Protein AF-0000000084491967 (afdb_homodimer)

Radius of gyration: 24.09 Å; Cα contacts (8 Å, |Δi|>4): 1096; chains: 2; bounding box: 57×67×61 Å

Structure (mmCIF, N/CA/C/O backbone):
data_AF-0000000084491967-model_v1
#
loop_
_entity.id
_entity.type
_entity.pdbx_description
1 polymer A0A0T6BFC3_9SCAR
#
loop_
_atom_site.group_PDB
_atom_site.id
_atom_site.type_symbol
_atom_site.label_atom_id
_atom_site.label_alt_id
_atom_site.label_comp_id
_atom_site.label_asym_id
_atom_site.label_entity_id
_atom_site.label_seq_id
_atom_site.pdbx_PDB_ins_code
_atom_site.Cartn_x
_atom_site.Cartn_y
_atom_site.Cartn_z
_atom_site.occupancy
_atom_site.B_iso_or_equiv
_atom_site.auth_seq_id
_atom_site.auth_comp_id
_atom_site.auth_asym_id
_atom_site.auth_atom_id
_atom_site.pdbx_PDB_model_num
ATOM 1 N N . MET A 1 1 ? 17.875 -6.133 -11.859 1 90.44 1 MET A N 1
ATOM 2 C CA . MET A 1 1 ? 16.781 -5.867 -10.922 1 90.44 1 MET A CA 1
ATOM 3 C C . MET A 1 1 ? 16.219 -7.168 -10.367 1 90.44 1 MET A C 1
ATOM 5 O O . MET A 1 1 ? 15.656 -7.188 -9.266 1 90.44 1 MET A O 1
ATOM 9 N N . VAL A 1 2 ? 16.438 -8.281 -11.055 1 95.5 2 VAL A N 1
ATOM 10 C CA . VAL A 1 2 ? 16.016 -9.617 -10.633 1 95.5 2 VAL A CA 1
ATOM 11 C C . VAL A 1 2 ? 17.234 -10.531 -10.523 1 95.5 2 VAL A C 1
ATOM 13 O O . VAL A 1 2 ? 18.109 -10.523 -11.398 1 95.5 2 VAL A O 1
ATOM 16 N N . LYS A 1 3 ? 17.328 -11.242 -9.484 1 96.81 3 LYS A N 1
ATOM 17 C CA . LYS A 1 3 ? 18.453 -12.164 -9.281 1 96.81 3 LYS A CA 1
ATOM 18 C C . LYS A 1 3 ? 18.031 -13.602 -9.586 1 96.81 3 LYS A C 1
ATOM 20 O O . LYS A 1 3 ? 17.047 -14.094 -9.055 1 96.81 3 LYS A O 1
ATOM 25 N N . GLU A 1 4 ? 18.766 -14.25 -10.477 1 97.5 4 GLU A N 1
ATOM 26 C CA . GLU A 1 4 ? 18.562 -15.672 -10.758 1 97.5 4 GLU A CA 1
ATOM 27 C C . GLU A 1 4 ? 19.375 -16.547 -9.805 1 97.5 4 GLU A C 1
ATOM 29 O O . GLU A 1 4 ? 20.562 -16.281 -9.578 1 97.5 4 GLU A O 1
ATOM 34 N N . MET A 1 5 ? 18.688 -17.5 -9.242 1 97.69 5 MET A N 1
ATOM 35 C CA . MET A 1 5 ? 19.344 -18.375 -8.273 1 97.69 5 MET A CA 1
ATOM 36 C C . MET A 1 5 ? 18.953 -19.828 -8.484 1 97.69 5 MET A C 1
ATOM 38 O O . MET A 1 5 ? 18.016 -20.109 -9.234 1 97.69 5 MET A O 1
ATOM 42 N N . HIS A 1 6 ? 19.781 -20.719 -7.867 1 97.25 6 HIS A N 1
ATOM 43 C CA . HIS A 1 6 ? 19.422 -22.125 -7.758 1 97.25 6 HIS A CA 1
ATOM 44 C C . HIS A 1 6 ? 18.75 -22.422 -6.418 1 97.25 6 HIS A C 1
ATOM 46 O O . HIS A 1 6 ? 19.109 -21.828 -5.398 1 97.25 6 HIS A O 1
ATOM 52 N N . GLY A 1 7 ? 17.828 -23.312 -6.465 1 96.81 7 GLY A N 1
ATOM 53 C CA . GLY A 1 7 ? 17 -23.594 -5.305 1 96.81 7 GLY A CA 1
ATOM 54 C C . GLY A 1 7 ? 17.812 -23.906 -4.055 1 96.81 7 GLY A C 1
ATOM 55 O O . GLY A 1 7 ? 17.422 -23.547 -2.947 1 96.81 7 GLY A O 1
ATOM 56 N N . THR A 1 8 ? 18.938 -24.516 -4.172 1 94.94 8 THR A N 1
ATOM 57 C CA . THR A 1 8 ? 19.75 -24.938 -3.041 1 94.94 8 THR A CA 1
ATOM 58 C C . THR A 1 8 ? 20.406 -23.734 -2.359 1 94.94 8 THR A C 1
ATOM 60 O O . THR A 1 8 ? 20.875 -23.844 -1.228 1 94.94 8 THR A O 1
ATOM 63 N N . GLU A 1 9 ? 20.359 -22.656 -3.035 1 95.75 9 GLU A N 1
ATOM 64 C CA . GLU A 1 9 ? 21 -21.453 -2.518 1 95.75 9 GLU A CA 1
ATOM 65 C C . GLU A 1 9 ? 20.078 -20.672 -1.598 1 95.75 9 GLU A C 1
ATOM 67 O O . GLU A 1 9 ? 20.531 -19.812 -0.826 1 95.75 9 GLU A O 1
ATOM 72 N N . LEU A 1 10 ? 18.797 -20.891 -1.748 1 95.38 10 LEU A N 1
ATOM 73 C CA . LEU A 1 10 ? 17.844 -20.094 -0.988 1 95.38 10 LEU A CA 1
ATOM 74 C C . LEU A 1 10 ? 17.5 -20.781 0.332 1 95.38 10 LEU A C 1
ATOM 76 O O . LEU A 1 10 ? 16.828 -21.828 0.345 1 95.38 10 LEU A O 1
ATOM 80 N N . ASN A 1 11 ? 17.922 -20.281 1.392 1 90.5 11 ASN A N 1
ATOM 81 C CA . ASN A 1 11 ? 17.656 -20.734 2.752 1 90.5 11 ASN A CA 1
ATOM 82 C C . ASN A 1 11 ? 17.641 -19.578 3.742 1 90.5 11 ASN A C 1
ATOM 84 O O . ASN A 1 11 ? 17.781 -18.422 3.348 1 90.5 11 ASN A O 1
ATOM 88 N N . VAL A 1 12 ? 17.438 -19.922 4.961 1 85.69 12 VAL A N 1
ATOM 89 C CA . VAL A 1 12 ? 17.312 -18.891 5.992 1 85.69 12 VAL A CA 1
ATOM 90 C C . VAL A 1 12 ? 18.609 -18.094 6.082 1 85.69 12 VAL A C 1
ATOM 92 O O . VAL A 1 12 ? 18.594 -16.875 6.238 1 85.69 12 VAL A O 1
ATOM 95 N N . ALA A 1 13 ? 19.703 -18.719 5.961 1 82.81 13 ALA A N 1
ATOM 96 C CA . ALA A 1 13 ? 21 -18.062 6.031 1 82.81 13 ALA A CA 1
ATOM 97 C C . ALA A 1 13 ? 21.156 -17.016 4.934 1 82.81 13 ALA A C 1
ATOM 99 O O . ALA A 1 13 ? 21.719 -15.938 5.156 1 82.81 13 ALA A O 1
ATOM 100 N N . TYR A 1 14 ? 20.719 -17.422 3.791 1 89 14 TYR A N 1
ATOM 101 C CA . TYR A 1 14 ? 20.781 -16.469 2.689 1 89 14 TYR A CA 1
ATOM 102 C C . TYR A 1 14 ? 20.031 -15.18 3.037 1 89 14 TYR A C 1
ATOM 104 O O . TYR A 1 14 ? 20.562 -14.086 2.863 1 89 14 TYR A O 1
ATOM 112 N N . PHE A 1 15 ? 18.797 -15.266 3.527 1 85.38 15 PHE A N 1
ATOM 113 C CA . PHE A 1 15 ? 17.984 -14.094 3.84 1 85.38 15 PHE A CA 1
ATOM 114 C C . PHE A 1 15 ? 18.578 -13.32 5.012 1 85.38 15 PHE A C 1
ATOM 116 O O . PHE A 1 15 ? 18.484 -12.094 5.062 1 85.38 15 PHE A O 1
ATOM 123 N N . GLN A 1 16 ? 19.188 -14.008 5.938 1 76.25 16 GLN A N 1
ATOM 124 C CA . GLN A 1 16 ? 19.844 -13.344 7.062 1 76.25 16 GLN A CA 1
ATOM 125 C C . GLN A 1 16 ? 21.016 -12.492 6.586 1 76.25 16 GLN A C 1
ATOM 127 O O . GLN A 1 16 ? 21.234 -11.398 7.094 1 76.25 16 GLN A O 1
ATOM 132 N N . ARG A 1 17 ? 21.703 -13.031 5.59 1 80.12 17 ARG A N 1
ATOM 133 C CA . ARG A 1 17 ? 22.906 -12.375 5.102 1 80.12 17 ARG A CA 1
ATOM 134 C C . ARG A 1 17 ? 22.562 -11.258 4.117 1 80.12 17 ARG A C 1
ATOM 136 O O . ARG A 1 17 ? 23.172 -10.188 4.148 1 80.12 17 ARG A O 1
ATOM 143 N N . ASN A 1 18 ? 21.641 -11.539 3.23 1 83.31 18 ASN A N 1
ATOM 144 C CA . ASN A 1 18 ? 21.438 -10.641 2.1 1 83.31 18 ASN A CA 1
ATOM 145 C C . ASN A 1 18 ? 20.125 -9.859 2.242 1 83.31 18 ASN A C 1
ATOM 147 O O . ASN A 1 18 ? 19.891 -8.898 1.509 1 83.31 18 ASN A O 1
ATOM 151 N N . GLY A 1 19 ? 19.297 -10.234 3.277 1 81.69 19 GLY A N 1
ATOM 152 C CA . GLY A 1 19 ? 17.938 -9.711 3.289 1 81.69 19 GLY A CA 1
ATOM 153 C C . GLY A 1 19 ? 17.109 -10.18 2.107 1 81.69 19 GLY A C 1
ATOM 154 O O . GLY A 1 19 ? 17.578 -10.984 1.295 1 81.69 19 GLY A O 1
ATOM 155 N N . PHE A 1 20 ? 15.898 -9.875 2.02 1 87.62 20 PHE A N 1
ATOM 156 C CA . PHE A 1 20 ? 15.016 -10.141 0.889 1 87.62 20 PHE A CA 1
ATOM 157 C C . PHE A 1 20 ? 14.492 -8.836 0.298 1 87.62 20 PHE A C 1
ATOM 159 O O . PHE A 1 20 ? 13.375 -8.406 0.606 1 87.62 20 PHE A O 1
ATOM 166 N N . ASN A 1 21 ? 15.312 -8.258 -0.608 1 87.56 21 ASN A N 1
ATOM 167 C CA . ASN A 1 21 ? 15.016 -6.922 -1.122 1 87.56 21 ASN A CA 1
ATOM 168 C C . ASN A 1 21 ? 14.969 -6.906 -2.646 1 87.56 21 ASN A C 1
ATOM 170 O O . ASN A 1 21 ? 14.672 -5.875 -3.254 1 87.56 21 ASN A O 1
ATOM 174 N N . THR A 1 22 ? 15.336 -8.031 -3.16 1 93.31 22 THR A N 1
ATOM 175 C CA . THR A 1 22 ? 15.336 -8.164 -4.613 1 93.31 22 THR A CA 1
ATOM 176 C C . THR A 1 22 ? 14.516 -9.375 -5.047 1 93.31 22 THR A C 1
ATOM 178 O O . THR A 1 22 ? 14.602 -10.438 -4.434 1 93.31 22 THR A O 1
ATOM 181 N N . PRO A 1 23 ? 13.742 -9.172 -6.098 1 97.06 23 PRO A N 1
ATOM 182 C CA . PRO A 1 23 ? 13.031 -10.344 -6.609 1 97.06 23 PRO A CA 1
ATOM 183 C C . PRO A 1 23 ? 13.977 -11.477 -7.016 1 97.06 23 PRO A C 1
ATOM 185 O O . PRO A 1 23 ? 15.062 -11.219 -7.531 1 97.06 23 PRO A O 1
ATOM 188 N N . LEU A 1 24 ? 13.523 -12.734 -6.828 1 98.19 24 LEU A N 1
ATOM 189 C CA . LEU A 1 24 ? 14.352 -13.906 -7.098 1 98.19 24 LEU A CA 1
ATOM 190 C C . LEU A 1 24 ? 13.672 -14.828 -8.109 1 98.19 24 LEU A C 1
ATOM 192 O O . LEU A 1 24 ? 12.5 -15.164 -7.961 1 98.19 24 LEU A O 1
ATOM 196 N N . LEU A 1 25 ? 14.445 -15.242 -9.094 1 98.56 25 LEU A N 1
ATOM 197 C CA . LEU A 1 25 ? 13.945 -16.141 -10.125 1 98.56 25 LEU A CA 1
ATOM 198 C C . LEU A 1 25 ? 14.648 -17.5 -10.062 1 98.56 25 LEU A C 1
ATOM 200 O O . LEU A 1 25 ? 15.883 -17.547 -9.977 1 98.56 25 LEU A O 1
ATOM 204 N N . PHE A 1 26 ? 13.867 -18.531 -10.117 1 98.69 26 PHE A N 1
ATOM 205 C CA . PHE A 1 26 ? 14.359 -19.891 -10.219 1 98.69 26 PHE A CA 1
ATOM 206 C C . PHE A 1 26 ? 13.812 -20.578 -11.469 1 98.69 26 PHE A C 1
ATOM 208 O O . PHE A 1 26 ? 12.602 -20.797 -11.578 1 98.69 26 PHE A O 1
ATOM 215 N N . LYS A 1 27 ? 14.648 -21 -12.32 1 98.12 27 LYS A N 1
ATOM 216 C CA . LYS A 1 27 ? 14.234 -21.594 -13.594 1 98.12 27 LYS A CA 1
ATOM 217 C C . LYS A 1 27 ? 13.695 -23 -13.398 1 98.12 27 LYS A C 1
ATOM 219 O O . LYS A 1 27 ? 12.953 -23.516 -14.234 1 98.12 27 LYS A O 1
ATOM 224 N N . GLU A 1 28 ? 14.156 -23.609 -12.312 1 97.12 28 GLU A N 1
ATOM 225 C CA . GLU A 1 28 ? 13.664 -24.922 -11.922 1 97.12 28 GLU A CA 1
ATOM 226 C C . GLU A 1 28 ? 13.406 -24.984 -10.422 1 97.12 28 GLU A C 1
ATOM 228 O O . GLU A 1 28 ? 14.055 -24.281 -9.641 1 97.12 28 GLU A O 1
ATOM 233 N N . LYS A 1 29 ? 12.523 -25.844 -10.047 1 97.06 29 LYS A N 1
ATOM 234 C CA . LYS A 1 29 ? 12.102 -25.875 -8.648 1 97.06 29 LYS A CA 1
ATOM 235 C C . LYS A 1 29 ? 13.039 -26.719 -7.801 1 97.06 29 LYS A C 1
ATOM 237 O O . LYS A 1 29 ? 12.891 -26.781 -6.578 1 97.06 29 LYS A O 1
ATOM 242 N N . THR A 1 30 ? 13.984 -27.422 -8.461 1 96.62 30 THR A N 1
ATOM 243 C CA . THR A 1 30 ? 14.898 -28.297 -7.734 1 96.62 30 THR A CA 1
ATOM 244 C C . THR A 1 30 ? 15.594 -27.531 -6.613 1 96.62 30 THR A C 1
ATOM 246 O O . THR A 1 30 ? 16.125 -26.438 -6.832 1 96.62 30 THR A O 1
ATOM 249 N N . GLY A 1 31 ? 15.562 -28.078 -5.391 1 97.38 31 GLY A N 1
ATOM 250 C CA . GLY A 1 31 ? 16.25 -27.484 -4.262 1 97.38 31 GLY A CA 1
ATOM 251 C C . GLY A 1 31 ? 15.383 -26.547 -3.453 1 97.38 31 GLY A C 1
ATOM 252 O O . GLY A 1 31 ? 15.742 -26.172 -2.336 1 97.38 31 GLY A O 1
ATOM 253 N N . LEU A 1 32 ? 14.203 -26.188 -3.916 1 97.75 32 LEU A N 1
ATOM 254 C CA . LEU A 1 32 ? 13.344 -25.219 -3.238 1 97.75 32 LEU A CA 1
ATOM 255 C C . LEU A 1 32 ? 12.461 -25.922 -2.205 1 97.75 32 LEU A C 1
ATOM 257 O O . LEU A 1 32 ? 11.852 -25.25 -1.357 1 97.75 32 LEU A O 1
ATOM 261 N N . GLY A 1 33 ? 12.383 -27.234 -2.295 1 97.25 33 GLY A N 1
ATOM 262 C CA . GLY A 1 33 ? 11.43 -27.953 -1.456 1 97.25 33 GLY A CA 1
ATOM 263 C C . GLY A 1 33 ? 9.984 -27.688 -1.834 1 97.25 33 GLY A C 1
ATOM 264 O O . GLY A 1 33 ? 9.086 -27.859 -1.012 1 97.25 33 GLY A O 1
ATOM 265 N N . LEU A 1 34 ? 9.758 -27.219 -3.006 1 97.38 34 LEU A N 1
ATOM 266 C CA . LEU A 1 34 ? 8.438 -26.953 -3.564 1 97.38 34 LEU A CA 1
ATOM 267 C C . LEU A 1 34 ? 7.828 -28.219 -4.152 1 97.38 34 LEU A C 1
ATOM 269 O O . LEU A 1 34 ? 8.5 -28.953 -4.875 1 97.38 34 LEU A O 1
ATOM 273 N N . ARG A 1 35 ? 6.59 -28.469 -3.777 1 97.38 35 ARG A N 1
ATOM 274 C CA . ARG A 1 35 ? 5.836 -29.562 -4.387 1 97.38 35 ARG A CA 1
ATOM 275 C C . ARG A 1 35 ? 4.617 -29.047 -5.133 1 97.38 35 ARG A C 1
ATOM 277 O O . ARG A 1 35 ? 3.787 -28.328 -4.559 1 97.38 35 ARG A O 1
ATOM 284 N N . VAL A 1 36 ? 4.527 -29.375 -6.34 1 97.88 36 VAL A N 1
ATOM 285 C CA . VAL A 1 36 ? 3.395 -29.031 -7.195 1 97.88 36 VAL A CA 1
ATOM 286 C C . VAL A 1 36 ? 3.021 -30.219 -8.062 1 97.88 36 VAL A C 1
ATOM 288 O O . VAL A 1 36 ? 3.83 -31.141 -8.258 1 97.88 36 VAL A O 1
ATOM 291 N N . PRO A 1 37 ? 1.785 -30.266 -8.523 1 97.44 37 PRO A N 1
ATOM 292 C CA . PRO A 1 37 ? 1.423 -31.359 -9.43 1 97.44 37 PRO A CA 1
ATOM 293 C C . PRO A 1 37 ? 2.201 -31.312 -10.742 1 97.44 37 PRO A C 1
ATOM 295 O O . PRO A 1 37 ? 2.941 -30.359 -11 1 97.44 37 PRO A O 1
ATOM 298 N N . THR A 1 38 ? 2.023 -32.406 -11.516 1 94.81 38 THR A N 1
ATOM 299 C CA . THR A 1 38 ? 2.682 -32.469 -12.812 1 94.81 38 THR A CA 1
ATOM 300 C C . THR A 1 38 ? 1.995 -31.547 -13.828 1 94.81 38 THR A C 1
ATOM 302 O O . THR A 1 38 ? 0.933 -31 -13.539 1 94.81 38 THR A O 1
ATOM 305 N N . SER A 1 39 ? 2.59 -31.422 -14.945 1 91.12 39 SER A N 1
ATOM 306 C CA . SER A 1 39 ? 2.082 -30.531 -16 1 91.12 39 SER A CA 1
ATOM 307 C C . SER A 1 39 ? 0.757 -31.047 -16.547 1 91.12 39 SER A C 1
ATOM 309 O O . SER A 1 39 ? 0.063 -30.328 -17.281 1 91.12 39 SER A O 1
ATOM 311 N N . ASN A 1 40 ? 0.369 -32.219 -16.203 1 94.31 40 ASN A N 1
ATOM 312 C CA . ASN A 1 40 ? -0.898 -32.781 -16.656 1 94.31 40 ASN A CA 1
ATOM 313 C C . ASN A 1 40 ? -2.068 -32.281 -15.812 1 94.31 40 ASN A C 1
ATOM 315 O O . ASN A 1 40 ? -3.229 -32.5 -16.172 1 94.31 40 ASN A O 1
ATOM 319 N N . PHE A 1 41 ? -1.71 -31.641 -14.742 1 97.31 41 PHE A N 1
ATOM 320 C CA . PHE A 1 41 ? -2.717 -31.094 -13.836 1 97.31 41 PHE A CA 1
ATOM 321 C C . PHE A 1 41 ? -3.525 -30 -14.531 1 97.31 41 PHE A C 1
ATOM 323 O O . PHE A 1 41 ? -2.957 -29.094 -15.133 1 97.31 41 PHE A O 1
ATOM 330 N N . THR A 1 42 ? -4.895 -30.125 -14.492 1 96.56 42 THR A N 1
ATOM 331 C CA . THR A 1 42 ? -5.762 -29.25 -15.266 1 96.56 42 THR A CA 1
ATOM 332 C C . THR A 1 42 ? -6.695 -28.469 -14.344 1 96.56 42 THR A C 1
ATOM 334 O O . THR A 1 42 ? -6.699 -28.672 -13.133 1 96.56 42 THR A O 1
ATOM 337 N N . ILE A 1 43 ? -7.461 -27.578 -14.992 1 97.94 43 ILE A N 1
ATOM 338 C CA . ILE A 1 43 ? -8.477 -26.812 -14.281 1 97.94 43 ILE A CA 1
ATOM 339 C C . ILE A 1 43 ? -9.508 -27.766 -13.672 1 97.94 43 ILE A C 1
ATOM 341 O O . ILE A 1 43 ? -10.023 -27.516 -12.578 1 97.94 43 ILE A O 1
ATOM 345 N N . ASN A 1 44 ? -9.766 -28.828 -14.398 1 97.5 44 ASN A N 1
ATOM 346 C CA . ASN A 1 44 ? -10.664 -29.844 -13.867 1 97.5 44 ASN A CA 1
ATOM 347 C C . ASN A 1 44 ? -10.148 -30.422 -12.555 1 97.5 44 ASN A C 1
ATOM 349 O O . ASN A 1 44 ? -10.922 -30.688 -11.633 1 97.5 44 ASN A O 1
ATOM 353 N N . ASP A 1 45 ? -8.891 -30.656 -12.492 1 98 45 ASP A N 1
ATOM 354 C CA . ASP A 1 45 ? -8.297 -31.172 -11.258 1 98 45 ASP A CA 1
ATOM 355 C C . ASP A 1 45 ? -8.445 -30.172 -10.117 1 98 45 ASP A C 1
ATOM 357 O O . ASP A 1 45 ? -8.719 -30.562 -8.977 1 98 45 ASP A O 1
ATOM 361 N N . VAL A 1 46 ? -8.273 -28.875 -10.43 1 98.19 46 VAL A N 1
ATOM 362 C CA . VAL A 1 46 ? -8.492 -27.844 -9.422 1 98.19 46 VAL A CA 1
ATOM 363 C C . VAL A 1 46 ? -9.938 -27.922 -8.914 1 98.19 46 VAL A C 1
ATOM 365 O O . VAL A 1 46 ? -10.172 -27.953 -7.699 1 98.19 46 VAL A O 1
ATOM 368 N N . ARG A 1 47 ? -10.867 -27.984 -9.82 1 98.12 47 ARG A N 1
ATOM 369 C CA . ARG A 1 47 ? -12.281 -28.062 -9.469 1 98.12 47 ARG A CA 1
ATOM 370 C C . ARG A 1 47 ? -12.555 -29.25 -8.547 1 98.12 47 ARG A C 1
ATOM 372 O O . ARG A 1 47 ? -13.258 -29.109 -7.539 1 98.12 47 ARG A O 1
ATOM 379 N N . MET A 1 48 ? -12 -30.375 -8.883 1 97.75 48 MET A N 1
ATOM 380 C CA . MET A 1 48 ? -12.203 -31.594 -8.102 1 97.75 48 MET A CA 1
ATOM 381 C C . MET A 1 48 ? -11.656 -31.422 -6.688 1 97.75 48 MET A C 1
ATOM 383 O O . MET A 1 48 ? -12.203 -31.984 -5.734 1 97.75 48 MET A O 1
ATOM 387 N N . CYS A 1 49 ? -10.641 -30.688 -6.566 1 97.81 49 CYS A N 1
ATOM 388 C CA . CYS A 1 49 ? -9.977 -30.531 -5.277 1 97.81 49 CYS A CA 1
ATOM 389 C C . CYS A 1 49 ? -10.727 -29.531 -4.406 1 97.81 49 CYS A C 1
ATOM 391 O O . CYS A 1 49 ? -10.859 -29.734 -3.197 1 97.81 49 CYS A O 1
ATOM 393 N N . VAL A 1 50 ? -11.219 -28.422 -4.992 1 97.56 50 VAL A N 1
ATOM 394 C CA . VAL A 1 50 ? -11.766 -27.344 -4.18 1 97.56 50 VAL A CA 1
ATOM 395 C C . VAL A 1 50 ? -13.289 -27.438 -4.148 1 97.56 50 VAL A C 1
ATOM 397 O O . VAL A 1 50 ? -13.945 -26.812 -3.311 1 97.56 50 VAL A O 1
ATOM 400 N N . GLY A 1 51 ? -13.867 -28.078 -5.109 1 97.44 51 GLY A N 1
ATOM 401 C CA . GLY A 1 51 ? -15.312 -28.266 -5.156 1 97.44 51 GLY A CA 1
ATOM 402 C C . GLY A 1 51 ? -15.977 -27.5 -6.285 1 97.44 51 GLY A C 1
ATOM 403 O O . GLY A 1 51 ? -15.656 -26.344 -6.527 1 97.44 51 GLY A O 1
ATOM 404 N N . SER A 1 52 ? -16.969 -28.141 -6.891 1 97.56 52 SER A N 1
ATOM 405 C CA . SER A 1 52 ? -17.672 -27.562 -8.039 1 97.56 52 SER A CA 1
ATOM 406 C C . SER A 1 52 ? -18.469 -26.328 -7.648 1 97.56 52 SER A C 1
ATOM 408 O O . SER A 1 52 ? -18.625 -25.406 -8.453 1 97.56 52 SER A O 1
ATOM 410 N N . ARG A 1 53 ? -18.891 -26.266 -6.414 1 97.62 53 ARG A N 1
ATOM 411 C CA . ARG A 1 53 ? -19.766 -25.188 -5.973 1 97.62 53 ARG A CA 1
ATOM 412 C C . ARG A 1 53 ? -18.969 -24.062 -5.324 1 97.62 53 ARG A C 1
ATOM 414 O O . ARG A 1 53 ? -19.531 -23.047 -4.922 1 97.62 53 ARG A O 1
ATOM 421 N N . ARG A 1 54 ? -17.672 -24.219 -5.285 1 97.12 54 ARG A N 1
ATOM 422 C CA . ARG A 1 54 ? -16.828 -23.172 -4.723 1 97.12 54 ARG A CA 1
ATOM 423 C C . ARG A 1 54 ? -17.016 -21.859 -5.484 1 97.12 54 ARG A C 1
ATOM 425 O O . ARG A 1 54 ? -16.922 -21.828 -6.711 1 97.12 54 ARG A O 1
ATOM 432 N N . VAL A 1 55 ? -17.281 -20.812 -4.742 1 95.94 55 VAL A N 1
ATOM 433 C CA . VAL A 1 55 ? -17.484 -19.5 -5.363 1 95.94 55 VAL A CA 1
ATOM 434 C C . VAL A 1 55 ? -16.125 -18.812 -5.547 1 95.94 55 VAL A C 1
ATOM 436 O O . VAL A 1 55 ? -15.328 -18.75 -4.613 1 95.94 55 VAL A O 1
ATOM 439 N N . LEU A 1 56 ? -15.93 -18.359 -6.785 1 95.69 56 LEU A N 1
ATOM 440 C CA . LEU A 1 56 ? -14.703 -17.641 -7.141 1 95.69 56 LEU A CA 1
ATOM 441 C C . LEU A 1 56 ? -14.977 -16.156 -7.324 1 95.69 56 LEU A C 1
ATOM 443 O O . LEU A 1 56 ? -16.031 -15.773 -7.855 1 95.69 56 LEU A O 1
ATOM 447 N N . ASP A 1 57 ? -14.031 -15.344 -6.852 1 88.69 57 ASP A N 1
ATOM 448 C CA . ASP A 1 57 ? -13.984 -13.945 -7.262 1 88.69 57 ASP A CA 1
ATOM 449 C C . ASP A 1 57 ? -13.305 -13.789 -8.617 1 88.69 57 ASP A C 1
ATOM 451 O O . ASP A 1 57 ? -12.125 -14.109 -8.766 1 88.69 57 ASP A O 1
ATOM 455 N N . VAL A 1 58 ? -14.078 -13.258 -9.547 1 93.56 58 VAL A N 1
ATOM 456 C CA . VAL A 1 58 ? -13.602 -13.211 -10.93 1 93.56 58 VAL A CA 1
ATOM 457 C C . VAL A 1 58 ? -13.57 -11.758 -11.406 1 93.56 58 VAL A C 1
ATOM 459 O O . VAL A 1 58 ? -14.547 -11.023 -11.242 1 93.56 58 VAL A O 1
ATOM 462 N N . MET A 1 59 ? -12.461 -11.391 -12.023 1 90.56 59 MET A N 1
ATOM 463 C CA . MET A 1 59 ? -12.336 -10.047 -12.586 1 90.56 59 MET A CA 1
ATOM 464 C C . MET A 1 59 ? -12.461 -10.086 -14.109 1 90.56 59 MET A C 1
ATOM 466 O O . MET A 1 59 ? -11.758 -10.852 -14.773 1 90.56 59 MET A O 1
ATOM 470 N N . ASP A 1 60 ? -13.406 -9.344 -14.578 1 92.88 60 ASP A N 1
ATOM 471 C CA . ASP A 1 60 ? -13.438 -9.094 -16.016 1 92.88 60 ASP A CA 1
ATOM 472 C C . ASP A 1 60 ? -12.43 -8.008 -16.391 1 92.88 60 ASP A C 1
ATOM 474 O O . ASP A 1 60 ? -12.617 -6.836 -16.062 1 92.88 60 ASP A O 1
ATOM 478 N N . VAL A 1 61 ? -11.43 -8.383 -17.094 1 90.38 61 VAL A N 1
ATOM 479 C CA . VAL A 1 61 ? -10.297 -7.508 -17.359 1 90.38 61 VAL A CA 1
ATOM 480 C C . VAL A 1 61 ? -10.719 -6.348 -18.25 1 90.38 61 VAL A C 1
ATOM 482 O O . VAL A 1 61 ? -10.211 -5.234 -18.125 1 90.38 61 VAL A O 1
ATOM 485 N N . ASN A 1 62 ? -11.664 -6.594 -19.141 1 87.38 62 ASN A N 1
ATOM 486 C CA . ASN A 1 62 ? -12.125 -5.559 -20.062 1 87.38 62 ASN A CA 1
ATOM 487 C C . ASN A 1 62 ? -12.961 -4.504 -19.344 1 87.38 62 ASN A C 1
ATOM 489 O O . ASN A 1 62 ? -12.766 -3.305 -19.562 1 87.38 62 ASN A O 1
ATOM 493 N N . THR A 1 63 ? -13.789 -4.973 -18.484 1 83.88 63 THR A N 1
ATOM 494 C CA . THR A 1 63 ? -14.703 -4.043 -17.828 1 83.88 63 THR A CA 1
ATOM 495 C C . THR A 1 63 ? -14.172 -3.635 -16.469 1 83.88 63 THR A C 1
ATOM 497 O O . THR A 1 63 ? -14.656 -2.674 -15.859 1 83.88 63 THR A O 1
ATOM 500 N N . GLN A 1 64 ? -13.242 -4.383 -16 1 79.75 64 GLN A N 1
ATOM 501 C CA . GLN A 1 64 ? -12.656 -4.176 -14.68 1 79.75 64 GLN A CA 1
ATOM 502 C C . GLN A 1 64 ? -13.703 -4.344 -13.586 1 79.75 64 GLN A C 1
ATOM 504 O O . GLN A 1 64 ? -13.609 -3.715 -12.531 1 79.75 64 GLN A O 1
ATOM 509 N N . LYS A 1 65 ? -14.695 -5.055 -13.898 1 82 65 LYS A N 1
ATOM 510 C CA . LYS A 1 65 ? -15.742 -5.344 -12.922 1 82 65 LYS A CA 1
ATOM 511 C C . LYS A 1 65 ? -15.539 -6.719 -12.289 1 82 65 LYS A C 1
ATOM 513 O O . LYS A 1 65 ? -15.188 -7.68 -12.977 1 82 65 LYS A O 1
ATOM 518 N N . ASN A 1 66 ? -15.719 -6.703 -11 1 82.88 66 ASN A N 1
ATOM 519 C CA . ASN A 1 66 ? -15.641 -7.969 -10.273 1 82.88 66 ASN A CA 1
ATOM 520 C C . ASN A 1 66 ? -16.984 -8.68 -10.242 1 82.88 66 ASN A C 1
ATOM 522 O O . ASN A 1 66 ? -18.031 -8.039 -10.117 1 82.88 66 ASN A O 1
ATOM 526 N N . SER A 1 67 ? -16.953 -9.984 -10.414 1 89.38 67 SER A N 1
ATOM 527 C CA . SER A 1 67 ? -18.141 -10.82 -10.297 1 89.38 67 SER A CA 1
ATOM 528 C C . SER A 1 67 ? -17.812 -12.156 -9.641 1 89.38 67 SER A C 1
ATOM 530 O O . SER A 1 67 ? -16.656 -12.445 -9.352 1 89.38 67 SER A O 1
ATOM 532 N N . GLU A 1 68 ? -18.891 -12.852 -9.328 1 93.56 68 GLU A N 1
ATOM 533 C CA . GLU A 1 68 ? -18.719 -14.172 -8.742 1 93.56 68 GLU A CA 1
ATOM 534 C C . GLU A 1 68 ? -19.234 -15.266 -9.672 1 93.56 68 GLU A C 1
ATOM 536 O O . GLU A 1 68 ? -20.203 -15.055 -10.398 1 93.56 68 GLU A O 1
ATOM 541 N N . MET A 1 69 ? -18.516 -16.344 -9.648 1 96 69 MET A N 1
ATOM 542 C CA . MET A 1 69 ? -19.016 -17.531 -10.344 1 96 69 MET A CA 1
ATOM 543 C C . MET A 1 69 ? -18.5 -18.797 -9.68 1 96 69 MET A C 1
ATOM 545 O O . MET A 1 69 ? -17.547 -18.75 -8.898 1 96 69 MET A O 1
ATOM 549 N N . THR A 1 70 ? -19.172 -19.875 -9.93 1 97.94 70 THR A N 1
ATOM 550 C CA . THR A 1 70 ? -18.766 -21.141 -9.344 1 97.94 70 THR A CA 1
ATOM 551 C C . THR A 1 70 ? -17.547 -21.703 -10.078 1 97.94 70 THR A C 1
ATOM 553 O O . THR A 1 70 ? -17.297 -21.359 -11.234 1 97.94 70 THR A O 1
ATOM 556 N N . MET A 1 71 ? -16.891 -22.578 -9.391 1 98.19 71 MET A N 1
ATOM 557 C CA . MET A 1 71 ? -15.758 -23.266 -10.016 1 98.19 71 MET A CA 1
ATOM 558 C C . MET A 1 71 ? -16.188 -24.031 -11.25 1 98.19 71 MET A C 1
ATOM 560 O O . MET A 1 71 ? -15.453 -24.125 -12.234 1 98.19 71 MET A O 1
ATOM 564 N N . LYS A 1 72 ? -17.312 -24.609 -11.211 1 98.31 72 LYS A N 1
ATOM 565 C CA . LYS A 1 72 ? -17.859 -25.328 -12.359 1 98.31 72 LYS A CA 1
ATOM 566 C C . LYS A 1 72 ? -18.031 -24.406 -13.555 1 98.31 72 LYS A C 1
ATOM 568 O O . LYS A 1 72 ? -17.625 -24.734 -14.672 1 98.31 72 LYS A O 1
ATOM 573 N N . GLU A 1 73 ? -18.609 -23.266 -13.336 1 97.75 73 GLU A N 1
ATOM 574 C CA . GLU A 1 73 ? -18.797 -22.266 -14.391 1 97.75 73 GLU A CA 1
ATOM 575 C C . GLU A 1 73 ? -17.453 -21.781 -14.922 1 97.75 73 GLU A C 1
ATOM 577 O O . GLU A 1 73 ? -17.281 -21.578 -16.125 1 97.75 73 GLU A O 1
ATOM 582 N N . TRP A 1 74 ? -16.516 -21.656 -14.047 1 98.12 74 TRP A N 1
ATOM 583 C CA . TRP A 1 74 ? -15.188 -21.188 -14.43 1 98.12 74 TRP A CA 1
ATOM 584 C C . TRP A 1 74 ? -14.5 -22.203 -15.344 1 98.12 74 TRP A C 1
ATOM 586 O O . TRP A 1 74 ? -13.93 -21.828 -16.375 1 98.12 74 TRP A O 1
ATOM 596 N N . GLN A 1 75 ? -14.578 -23.453 -14.953 1 97.94 75 GLN A N 1
ATOM 597 C CA . GLN A 1 75 ? -13.961 -24.484 -15.766 1 97.94 75 GLN A CA 1
ATOM 598 C C . GLN A 1 75 ? -14.531 -24.5 -17.188 1 97.94 75 GLN A C 1
ATOM 600 O O . GLN A 1 75 ? -13.781 -24.562 -18.156 1 97.94 75 GLN A O 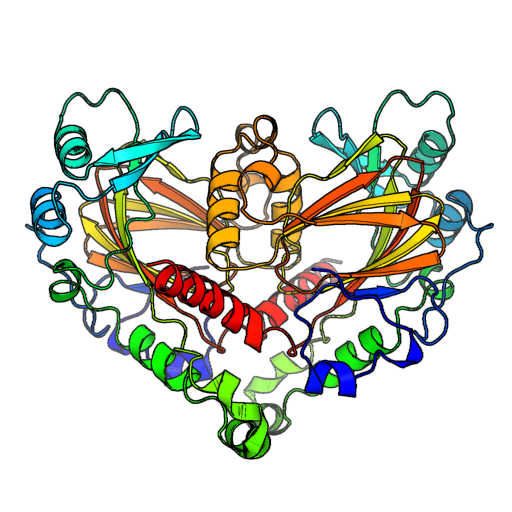1
ATOM 605 N N . LYS A 1 76 ? -15.805 -24.438 -17.25 1 97.44 76 LYS A N 1
ATOM 606 C CA . LYS A 1 76 ? -16.469 -24.422 -18.547 1 97.44 76 LYS A CA 1
ATOM 607 C C . LYS A 1 76 ? -15.977 -23.234 -19.391 1 97.44 76 LYS A C 1
ATOM 609 O O . LYS A 1 76 ? -15.648 -23.406 -20.562 1 97.44 76 LYS A O 1
ATOM 614 N N . TYR A 1 77 ? -15.883 -22.125 -18.766 1 97.75 77 TYR A N 1
ATOM 615 C CA . TYR A 1 77 ? -15.422 -20.922 -19.438 1 97.75 77 TYR A CA 1
ATOM 616 C C . TYR A 1 77 ? -13.977 -21.062 -19.891 1 97.75 77 TYR A C 1
ATOM 618 O O . TYR A 1 77 ? -13.648 -20.797 -21.047 1 97.75 77 TYR A O 1
ATOM 626 N N . TYR A 1 78 ? -13.172 -21.5 -18.984 1 97.62 78 TYR A N 1
ATOM 627 C CA . TYR A 1 78 ? -11.734 -21.578 -19.219 1 97.62 78 TYR A CA 1
ATOM 628 C C . TYR A 1 78 ? -11.406 -22.5 -20.375 1 97.62 78 TYR A C 1
ATOM 630 O O . TYR A 1 78 ? -10.508 -22.219 -21.172 1 97.62 78 TYR A O 1
ATOM 638 N N . GLU A 1 79 ? -12.148 -23.562 -20.5 1 95.62 79 GLU A N 1
ATOM 639 C CA . GLU A 1 79 ? -11.859 -24.594 -21.484 1 95.62 79 GLU A CA 1
ATOM 640 C C . GLU A 1 79 ? -12.555 -24.312 -22.812 1 95.62 79 GLU A C 1
ATOM 642 O O . GLU A 1 79 ? -12.273 -24.953 -23.812 1 95.62 79 GLU A O 1
ATOM 647 N N . ASP A 1 80 ? -13.375 -23.297 -22.766 1 94.94 80 ASP A N 1
ATOM 648 C CA . ASP A 1 80 ? -14.07 -22.922 -23.984 1 94.94 80 ASP A CA 1
ATOM 649 C C . ASP A 1 80 ? -13.125 -22.25 -24.969 1 94.94 80 ASP A C 1
ATOM 651 O O . ASP A 1 80 ? -12.523 -21.219 -24.656 1 94.94 80 ASP A O 1
ATOM 655 N N . PRO A 1 81 ? -13 -22.75 -26.188 1 91.31 81 PRO A N 1
ATOM 656 C CA . PRO A 1 81 ? -12.133 -22.109 -27.172 1 91.31 81 PRO A CA 1
ATOM 657 C C . PRO A 1 81 ? -12.664 -20.75 -27.641 1 91.31 81 PRO A C 1
ATOM 659 O O . PRO A 1 81 ? -11.891 -19.906 -28.078 1 91.31 81 PRO A O 1
ATOM 662 N N . GLY A 1 82 ? -13.938 -20.531 -27.547 1 92 82 GLY A N 1
ATOM 663 C CA . GLY A 1 82 ? -14.555 -19.281 -27.969 1 92 82 GLY A CA 1
ATOM 664 C C . GLY A 1 82 ? -14.891 -18.375 -26.797 1 92 82 GLY A C 1
ATOM 665 O O . GLY A 1 82 ? -16.016 -17.891 -26.688 1 92 82 GLY A O 1
ATOM 666 N N . LYS A 1 83 ? -13.938 -18.047 -26 1 92.19 83 LYS A N 1
ATOM 667 C CA . LYS A 1 83 ? -14.164 -17.172 -24.844 1 92.19 83 LYS A CA 1
ATOM 668 C C . LYS A 1 83 ? -14.609 -15.781 -25.297 1 92.19 83 LYS A C 1
ATOM 670 O O . LYS A 1 83 ? -14.016 -15.188 -26.203 1 92.19 83 LYS A O 1
ATOM 675 N N . ASP A 1 84 ? -15.602 -15.25 -24.703 1 89.5 84 ASP A N 1
ATOM 676 C CA . ASP A 1 84 ? -16.188 -13.969 -25.094 1 89.5 84 ASP A CA 1
ATOM 677 C C . ASP A 1 84 ? -15.766 -12.859 -24.141 1 89.5 84 ASP A C 1
ATOM 679 O O . ASP A 1 84 ? -16.062 -11.688 -24.375 1 89.5 84 ASP A O 1
ATOM 683 N N . ARG A 1 85 ? -15.219 -13.297 -23.141 1 93.75 85 ARG A N 1
ATOM 684 C CA . ARG A 1 85 ? -14.758 -12.359 -22.125 1 93.75 85 ARG A CA 1
ATOM 685 C C . ARG A 1 85 ? -13.352 -12.703 -21.656 1 93.75 85 ARG A C 1
ATOM 687 O O . ARG A 1 85 ? -12.875 -13.82 -21.859 1 93.75 85 ARG A O 1
ATOM 694 N N . LEU A 1 86 ? -12.641 -11.727 -21.125 1 95.94 86 LEU A N 1
ATOM 695 C CA . LEU A 1 86 ? -11.336 -11.953 -20.5 1 95.94 86 LEU A CA 1
ATOM 696 C C . LEU A 1 86 ? -11.469 -11.984 -18.969 1 95.94 86 LEU A C 1
ATOM 698 O O . LEU A 1 86 ? -11.422 -10.938 -18.328 1 95.94 86 LEU A O 1
ATOM 702 N N . LEU A 1 87 ? -11.57 -13.18 -18.438 1 96.44 87 LEU A N 1
ATOM 703 C CA . LEU A 1 87 ? -11.789 -13.352 -17.016 1 96.44 87 LEU A CA 1
ATOM 704 C C . LEU A 1 87 ? -10.516 -13.812 -16.312 1 96.44 87 LEU A C 1
ATOM 706 O O . LEU A 1 87 ? -9.75 -14.602 -16.875 1 96.44 87 LEU A O 1
ATOM 710 N N . ASN A 1 88 ? -10.32 -13.266 -15.164 1 95.31 88 ASN A N 1
ATOM 711 C CA . ASN A 1 88 ? -9.102 -13.492 -14.391 1 95.31 88 ASN A CA 1
ATOM 712 C C . ASN A 1 88 ? -9.414 -13.875 -12.953 1 95.31 88 ASN A C 1
ATOM 714 O O . ASN A 1 88 ? -10.195 -13.195 -12.273 1 95.31 88 ASN A O 1
ATOM 718 N N . VAL A 1 89 ? -8.883 -15 -12.516 1 95.56 89 VAL A N 1
ATOM 719 C CA . VAL A 1 89 ? -8.992 -15.43 -11.125 1 95.56 89 VAL A CA 1
ATOM 720 C C . VAL A 1 89 ? -7.613 -15.383 -10.469 1 95.56 89 VAL A C 1
ATOM 722 O O . VAL A 1 89 ? -6.742 -16.203 -10.773 1 95.56 89 VAL A O 1
ATOM 725 N N . ILE A 1 90 ? -7.469 -14.461 -9.477 1 87.5 90 ILE A N 1
ATOM 726 C CA . ILE A 1 90 ? -6.137 -14.32 -8.898 1 87.5 90 ILE A CA 1
ATOM 727 C C . ILE A 1 90 ? -6.219 -14.461 -7.375 1 87.5 90 ILE A C 1
ATOM 729 O O . ILE A 1 90 ? -5.238 -14.219 -6.672 1 87.5 90 ILE A O 1
ATOM 733 N N . SER A 1 91 ? -7.387 -14.969 -6.844 1 85.12 91 SER A N 1
ATOM 734 C CA . SER A 1 91 ? -7.543 -14.922 -5.395 1 85.12 91 SER A CA 1
ATOM 735 C C . SER A 1 91 ? -8.164 -16.203 -4.863 1 85.12 91 SER A C 1
ATOM 737 O O . SER A 1 91 ? -8.773 -16.219 -3.791 1 85.12 91 SER A O 1
ATOM 739 N N . LEU A 1 92 ? -8.094 -17.312 -5.566 1 92.88 92 LEU A N 1
ATOM 740 C CA . LEU A 1 92 ? -8.625 -18.547 -5.031 1 92.88 92 LEU A CA 1
ATOM 741 C C . LEU A 1 92 ? -7.711 -19.109 -3.943 1 92.88 92 LEU A C 1
ATOM 743 O O . LEU A 1 92 ? -6.703 -19.75 -4.242 1 92.88 92 LEU A O 1
ATOM 747 N N . GLU A 1 93 ? -8.055 -18.828 -2.727 1 89.75 93 GLU A N 1
ATOM 748 C CA . GLU A 1 93 ? -7.344 -19.375 -1.58 1 89.75 93 GLU A CA 1
ATOM 749 C C . GLU A 1 93 ? -7.73 -20.844 -1.347 1 89.75 93 GLU A C 1
ATOM 751 O O . GLU A 1 93 ? -8.914 -21.172 -1.279 1 89.75 93 GLU A O 1
ATOM 756 N N . PHE A 1 94 ? -6.77 -21.719 -1.171 1 92.44 94 PHE A N 1
ATOM 757 C CA . PHE A 1 94 ? -7.16 -23.109 -1.164 1 92.44 94 PHE A CA 1
ATOM 758 C C . PHE A 1 94 ? -6.578 -23.828 0.047 1 92.44 94 PHE A C 1
ATOM 760 O O . PHE A 1 94 ? -6.523 -25.062 0.077 1 92.44 94 PHE A O 1
ATOM 767 N N . SER A 1 95 ? -6.262 -22.859 1.014 1 81.44 95 SER A N 1
ATOM 768 C CA . SER A 1 95 ? -5.805 -23.5 2.25 1 81.44 95 SER A CA 1
ATOM 769 C C . SER A 1 95 ? -6.914 -24.312 2.898 1 81.44 95 SER A C 1
ATOM 771 O O . SER A 1 95 ? -8.078 -23.906 2.893 1 81.44 95 SER A O 1
ATOM 773 N N . HIS A 1 96 ? -6.848 -25.547 3.07 1 84.56 96 HIS A N 1
ATOM 774 C CA . HIS A 1 96 ? -7.785 -26.453 3.75 1 84.56 96 HIS A CA 1
ATOM 775 C C . HIS A 1 96 ? -8.664 -27.188 2.748 1 84.56 96 HIS A C 1
ATOM 777 O O . HIS A 1 96 ? -9.812 -27.531 3.051 1 84.56 96 HIS A O 1
ATOM 783 N N . THR A 1 97 ? -8.344 -27.188 1.596 1 93.38 97 THR A N 1
ATOM 784 C CA . THR A 1 97 ? -8.961 -28.031 0.585 1 93.38 97 THR A CA 1
ATOM 785 C C . THR A 1 97 ? -8.047 -29.203 0.221 1 93.38 97 THR A C 1
ATOM 787 O O . THR A 1 97 ? -6.906 -29.266 0.694 1 93.38 97 THR A O 1
ATOM 790 N N . LYS A 1 98 ? -8.555 -30.047 -0.593 1 95.94 98 LYS A N 1
ATOM 791 C CA . LYS A 1 98 ? -7.758 -31.188 -1.045 1 95.94 98 LYS A CA 1
ATOM 792 C C . LYS A 1 98 ? -6.574 -30.719 -1.89 1 95.94 98 LYS A C 1
ATOM 794 O O . LYS A 1 98 ? -5.59 -31.453 -2.043 1 95.94 98 LYS A O 1
ATOM 799 N N . LEU A 1 99 ? -6.672 -29.562 -2.408 1 96.06 99 LEU A N 1
ATOM 800 C CA . LEU A 1 99 ? -5.609 -29.031 -3.258 1 96.06 99 LEU A CA 1
ATOM 801 C C . LEU A 1 99 ? -4.32 -28.844 -2.463 1 96.06 99 LEU A C 1
ATOM 803 O O . LEU A 1 99 ? -3.225 -28.906 -3.025 1 96.06 99 LEU A O 1
ATOM 807 N N . GLU A 1 100 ? -4.461 -28.672 -1.223 1 93.44 100 GLU A N 1
ATOM 808 C CA . GLU A 1 100 ? -3.309 -28.469 -0.347 1 93.44 100 GLU A CA 1
ATOM 809 C C . GLU A 1 100 ? -2.412 -29.703 -0.332 1 93.44 100 GLU A C 1
ATOM 811 O O . GLU A 1 100 ? -1.217 -29.609 -0.047 1 93.44 100 GLU A O 1
ATOM 816 N N . ASN A 1 101 ? -3.008 -30.828 -0.667 1 94.5 101 ASN A N 1
ATOM 817 C CA . ASN A 1 101 ? -2.246 -32.062 -0.701 1 94.5 101 ASN A CA 1
ATOM 818 C C . ASN A 1 101 ? -1.344 -32.156 -1.929 1 94.5 101 ASN A C 1
ATOM 820 O O . ASN A 1 101 ? -0.4 -32.938 -1.965 1 94.5 101 ASN A O 1
ATOM 824 N N . TYR A 1 102 ? -1.601 -31.344 -2.85 1 96.38 102 TYR A N 1
ATOM 825 C CA . TYR A 1 102 ? -0.856 -31.391 -4.102 1 96.38 102 TYR A CA 1
ATOM 826 C C . TYR A 1 102 ? 0.187 -30.281 -4.164 1 96.38 102 TYR A C 1
ATOM 828 O O . TYR A 1 102 ? 1.116 -30.344 -4.973 1 96.38 102 TYR A O 1
ATOM 836 N N . VAL A 1 103 ? 0.026 -29.312 -3.322 1 96.75 103 VAL A N 1
ATOM 837 C CA . VAL A 1 103 ? 0.902 -28.141 -3.414 1 96.75 103 VAL A CA 1
ATOM 838 C C . VAL A 1 103 ? 1.507 -27.844 -2.045 1 96.75 103 VAL A C 1
ATOM 840 O O . VAL A 1 103 ? 0.78 -27.625 -1.074 1 96.75 103 VAL A O 1
ATOM 843 N N . GLN A 1 104 ? 2.809 -27.844 -1.972 1 95 104 GLN A N 1
ATOM 844 C CA . GLN A 1 104 ? 3.549 -27.406 -0.793 1 95 104 GLN A CA 1
ATOM 845 C C . GLN A 1 104 ? 4.473 -26.234 -1.125 1 95 104 GLN A C 1
ATOM 847 O O . GLN A 1 104 ? 5.219 -26.281 -2.105 1 95 104 GLN A O 1
ATOM 852 N N . SER A 1 105 ? 4.367 -25.219 -0.319 1 95.25 105 SER A N 1
ATOM 853 C CA . SER A 1 105 ? 5.18 -24.031 -0.549 1 95.25 105 SER A CA 1
ATOM 854 C C . SER A 1 105 ? 6.664 -24.328 -0.406 1 95.25 105 SER A C 1
ATOM 856 O O . SER A 1 105 ? 7.039 -25.344 0.185 1 95.25 105 SER A O 1
ATOM 858 N N . PRO A 1 106 ? 7.512 -23.484 -0.963 1 96.44 106 PRO A N 1
ATOM 859 C CA . PRO A 1 106 ? 8.953 -23.656 -0.782 1 96.44 106 PRO A CA 1
ATOM 860 C C . PRO A 1 106 ? 9.359 -23.734 0.688 1 96.44 106 PRO A C 1
ATOM 862 O O . PRO A 1 106 ? 8.719 -23.109 1.541 1 96.44 106 PRO A O 1
ATOM 865 N N . THR A 1 107 ? 10.445 -24.438 0.924 1 94.12 107 THR A N 1
ATOM 866 C CA . THR A 1 107 ? 10.922 -24.688 2.281 1 94.12 107 THR A CA 1
ATOM 867 C C . THR A 1 107 ? 11.141 -23.375 3.027 1 94.12 107 THR A C 1
ATOM 869 O O . THR A 1 107 ? 10.742 -23.25 4.188 1 94.12 107 THR A O 1
ATOM 872 N N . ILE A 1 108 ? 11.672 -22.453 2.371 1 92.12 108 ILE A N 1
ATOM 873 C CA . ILE A 1 108 ? 12.023 -21.188 3.01 1 92.12 108 ILE A CA 1
ATOM 874 C C . ILE A 1 108 ? 10.758 -20.469 3.475 1 92.12 108 ILE A C 1
ATOM 876 O O . ILE A 1 108 ? 10.75 -19.828 4.531 1 92.12 108 ILE A O 1
ATOM 880 N N . VAL A 1 109 ? 9.727 -20.547 2.744 1 91.25 109 VAL A N 1
ATOM 881 C CA . VAL A 1 109 ? 8.453 -19.922 3.08 1 91.25 109 VAL A CA 1
ATOM 882 C C . VAL A 1 109 ? 7.863 -20.578 4.324 1 91.25 109 VAL A C 1
ATOM 884 O O . VAL A 1 109 ? 7.371 -19.891 5.223 1 91.25 109 VAL A O 1
ATOM 887 N N . ARG A 1 110 ? 8 -21.859 4.383 1 88.25 110 ARG A N 1
ATOM 888 C CA . ARG A 1 110 ? 7.504 -22.609 5.535 1 88.25 110 ARG A CA 1
ATOM 889 C C . ARG A 1 110 ? 8.336 -22.312 6.781 1 88.25 110 ARG A C 1
ATOM 891 O O . ARG A 1 110 ? 7.789 -22.219 7.883 1 88.25 110 ARG A O 1
ATOM 898 N N . GLN A 1 111 ? 9.617 -22.172 6.598 1 84.31 111 GLN A N 1
ATOM 899 C CA . GLN A 1 111 ? 10.516 -21.922 7.715 1 84.31 111 GLN A CA 1
ATOM 900 C C . GLN A 1 111 ? 10.297 -20.516 8.289 1 84.31 111 GLN A C 1
ATOM 902 O O . GLN A 1 111 ? 10.359 -20.328 9.5 1 84.31 111 GLN A O 1
ATOM 907 N N . LEU A 1 112 ? 10.195 -19.641 7.477 1 76.19 112 LEU A N 1
ATOM 908 C CA . LEU A 1 112 ? 9.992 -18.266 7.918 1 76.19 112 LEU A CA 1
ATOM 909 C C . LEU A 1 112 ? 8.633 -18.109 8.594 1 76.19 112 LEU A C 1
ATOM 911 O O . LEU A 1 112 ? 8.477 -17.266 9.484 1 76.19 112 LEU A O 1
ATOM 915 N N . ASP A 1 113 ? 7.773 -18.75 8.125 1 65.31 113 ASP A N 1
ATOM 916 C CA . ASP A 1 113 ? 6.465 -18.75 8.766 1 65.31 113 ASP A CA 1
ATOM 917 C C . ASP A 1 113 ? 6.57 -19.188 10.227 1 65.31 113 ASP A C 1
ATOM 919 O O . ASP A 1 113 ? 5.898 -18.641 11.102 1 65.31 113 ASP A O 1
ATOM 923 N N . TRP A 1 114 ? 7.465 -20.078 10.461 1 52.31 114 TRP A N 1
ATOM 924 C CA . TRP A 1 114 ? 7.656 -20.656 11.789 1 52.31 114 TRP A CA 1
ATOM 925 C C . TRP A 1 114 ? 8.492 -19.719 12.664 1 52.31 114 TRP A C 1
ATOM 927 O O . TRP A 1 114 ? 8.188 -19.531 13.844 1 52.31 114 TRP A O 1
ATOM 937 N N . VAL A 1 115 ? 9.672 -19.359 12.164 1 45.19 115 VAL A N 1
ATOM 938 C CA . VAL A 1 115 ? 10.609 -18.547 12.938 1 45.19 115 VAL A CA 1
ATOM 939 C C . VAL A 1 115 ? 9.914 -17.266 13.391 1 45.19 115 VAL A C 1
ATOM 941 O O . VAL A 1 115 ? 10.094 -16.828 14.531 1 45.19 115 VAL A O 1
ATOM 944 N N . ASP A 1 116 ? 9.469 -16.641 12.484 1 47.56 116 ASP A N 1
ATOM 945 C CA . ASP A 1 116 ? 8.852 -15.367 12.852 1 47.56 116 ASP A CA 1
ATOM 946 C C . ASP A 1 116 ? 7.711 -15.57 13.844 1 47.56 116 ASP A C 1
ATOM 948 O O . ASP A 1 116 ? 7.34 -14.648 14.57 1 47.56 116 ASP A O 1
ATOM 952 N N . CYS A 1 117 ? 7.215 -16.875 13.883 1 40.16 117 CYS A N 1
ATOM 953 C CA . CYS A 1 117 ? 6.375 -17.25 15.016 1 40.16 117 CYS A CA 1
ATOM 954 C C . CYS A 1 117 ? 7.18 -17.266 16.312 1 40.16 117 CYS A C 1
ATOM 956 O O . CYS A 1 117 ? 6.609 -17.25 17.406 1 40.16 117 CYS A O 1
ATOM 958 N N . VAL A 1 118 ? 8.43 -17.547 16.25 1 35.03 118 VAL A N 1
ATOM 959 C CA . VAL A 1 118 ? 9.195 -17.469 17.5 1 35.03 118 VAL A CA 1
ATOM 960 C C . VAL A 1 118 ? 9.438 -16 17.859 1 35.03 118 VAL A C 1
ATOM 962 O O . VAL A 1 118 ? 10.289 -15.336 17.25 1 35.03 118 VAL A O 1
ATOM 965 N N . TRP A 1 119 ? 8.531 -15.25 18.078 1 33.56 119 TRP A N 1
ATOM 966 C CA . TRP A 1 119 ? 8.602 -13.922 18.688 1 33.56 119 TRP A CA 1
ATOM 967 C C . TRP A 1 119 ? 9.547 -13.922 19.875 1 33.56 119 TRP A C 1
ATOM 969 O O . TRP A 1 119 ? 9.625 -14.906 20.625 1 33.56 119 TRP A O 1
ATOM 979 N N . PRO A 1 120 ? 10.516 -13.211 19.984 1 34.34 120 PRO A N 1
ATOM 980 C CA . PRO A 1 120 ? 11.391 -13.32 21.141 1 34.34 120 PRO A CA 1
ATOM 981 C C . PRO A 1 120 ? 10.641 -13.703 22.422 1 34.34 120 PRO A C 1
ATOM 983 O O . PRO A 1 120 ? 9.586 -13.133 22.719 1 34.34 120 PRO A O 1
ATOM 986 N N . ARG A 1 121 ? 10.938 -14.719 23.094 1 31.78 121 ARG A N 1
ATOM 987 C CA . ARG A 1 121 ? 10.492 -15.25 24.375 1 31.78 121 ARG A CA 1
ATOM 988 C C . ARG A 1 121 ? 10.266 -14.125 25.375 1 31.78 121 ARG A C 1
ATOM 990 O O . ARG A 1 121 ? 9.305 -14.156 26.141 1 31.78 121 ARG A O 1
ATOM 997 N N . HIS A 1 122 ? 11.234 -13.219 25.578 1 31.38 122 HIS A N 1
ATOM 998 C CA . HIS A 1 122 ? 11.18 -12.219 26.641 1 31.38 122 HIS A CA 1
ATOM 999 C C . HIS A 1 122 ? 9.961 -11.312 26.484 1 31.38 122 HIS A C 1
ATOM 1001 O O . HIS A 1 122 ? 9.594 -10.586 27.406 1 31.38 122 HIS A O 1
ATOM 1007 N N . LEU A 1 123 ? 9.477 -11.078 25.25 1 31.72 123 LEU A N 1
ATOM 1008 C CA . LEU A 1 123 ? 8.195 -10.383 25.141 1 31.72 123 LEU A CA 1
ATOM 1009 C C . LEU A 1 123 ? 7.039 -11.352 25.375 1 31.72 123 LEU A C 1
ATOM 1011 O O . LEU A 1 123 ? 5.914 -10.922 25.641 1 31.72 123 LEU A O 1
ATOM 1015 N N . LYS A 1 124 ? 7.262 -12.594 25.219 1 30.84 124 LYS A N 1
ATOM 1016 C CA . LYS A 1 124 ? 6.312 -13.609 25.656 1 30.84 124 LYS A CA 1
ATOM 1017 C C . LYS A 1 124 ? 6.191 -13.625 27.188 1 30.84 124 LYS A C 1
ATOM 1019 O O . LYS A 1 124 ? 5.094 -13.781 27.719 1 30.84 124 LYS A O 1
ATOM 1024 N N . ASP A 1 125 ? 7.219 -13.719 28 1 31.7 125 ASP A N 1
ATOM 1025 C CA . ASP A 1 125 ? 7.195 -13.891 29.453 1 31.7 125 ASP A CA 1
ATOM 1026 C C . ASP A 1 125 ? 6.641 -12.648 30.141 1 31.7 125 ASP A C 1
ATOM 1028 O O . ASP A 1 125 ? 6.238 -12.703 31.297 1 31.7 125 ASP A O 1
ATOM 1032 N N . SER A 1 126 ? 6.961 -11.453 29.797 1 30.42 126 SER A N 1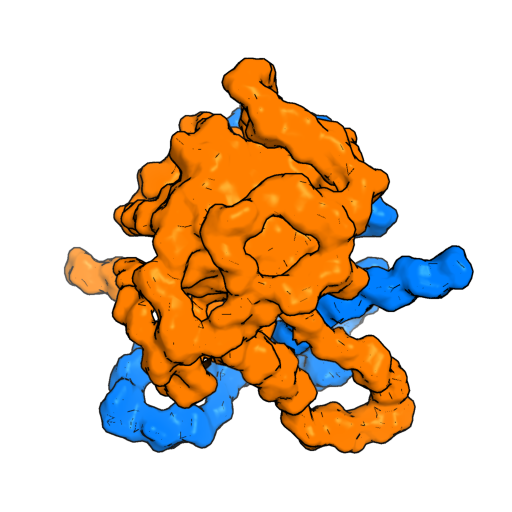
ATOM 1033 C CA . SER A 1 126 ? 6.375 -10.359 30.562 1 30.42 126 SER A CA 1
ATOM 1034 C C . SER A 1 126 ? 4.875 -10.25 30.328 1 30.42 126 SER A C 1
ATOM 1036 O O . SER A 1 126 ? 4.188 -9.461 30.969 1 30.42 126 SER A O 1
ATOM 1038 N N . GLN A 1 127 ? 4.312 -10.906 29.297 1 29.52 127 GLN A N 1
ATOM 1039 C CA . GLN A 1 127 ? 2.861 -11.016 29.219 1 29.52 127 GLN A CA 1
ATOM 1040 C C . GLN A 1 127 ? 2.344 -12.102 30.156 1 29.52 127 GLN A C 1
ATOM 1042 O O . GLN A 1 127 ? 2.045 -13.211 29.719 1 29.52 127 GLN A O 1
ATOM 1047 N N . THR A 1 128 ? 2.779 -12.438 31.281 1 28.56 128 THR A N 1
ATOM 1048 C CA . THR A 1 128 ? 2.055 -13.383 32.125 1 28.56 128 THR A CA 1
ATOM 1049 C C . THR A 1 128 ? 0.561 -13.07 32.125 1 28.56 128 THR A C 1
ATOM 1051 O O . THR A 1 128 ? -0.269 -13.969 31.969 1 28.56 128 THR A O 1
ATOM 1054 N N . GLU A 1 129 ? 0.11 -12.164 33.031 1 28.31 129 GLU A N 1
ATOM 1055 C CA . GLU A 1 129 ? -1.316 -12.133 33.344 1 28.31 129 GLU A CA 1
ATOM 1056 C C . GLU A 1 129 ? -2.135 -11.742 32.125 1 28.31 129 GLU A C 1
ATOM 1058 O O . GLU A 1 129 ? -3.211 -12.297 31.875 1 28.31 129 GLU A O 1
ATOM 1063 N N . ALA A 1 130 ? -1.951 -10.516 31.719 1 25.55 130 ALA A N 1
ATOM 1064 C CA . ALA A 1 130 ? -2.914 -10.023 30.734 1 25.55 130 ALA A CA 1
ATOM 1065 C C . ALA A 1 130 ? -2.67 -10.648 29.359 1 25.55 130 ALA A C 1
ATOM 1067 O O . ALA A 1 130 ? -3.158 -10.148 28.344 1 25.55 130 ALA A O 1
ATOM 1068 N N . THR A 1 131 ? -1.783 -11.562 29.141 1 29.94 131 THR A N 1
ATOM 1069 C CA . THR A 1 131 ? -1.206 -12.32 28.031 1 29.94 131 THR A CA 1
ATOM 1070 C C . THR A 1 131 ? -2.262 -13.203 27.375 1 29.94 131 THR A C 1
ATOM 1072 O O . THR A 1 131 ? -1.939 -14.023 26.516 1 29.94 131 THR A O 1
ATOM 1075 N N . ASN A 1 132 ? -3.312 -13.539 28 1 28.02 132 ASN A N 1
ATOM 1076 C CA . ASN A 1 132 ? -4.34 -14.43 27.469 1 28.02 132 ASN A CA 1
ATOM 1077 C C . ASN A 1 132 ? -4.723 -14.055 26.031 1 28.02 132 ASN A C 1
ATOM 1079 O O . ASN A 1 132 ? -5.332 -14.852 25.312 1 28.02 132 ASN A O 1
ATOM 1083 N N . VAL A 1 133 ? -4.664 -12.789 25.781 1 28.33 133 VAL A N 1
ATOM 1084 C CA . VAL A 1 133 ? -5.117 -12.336 24.469 1 28.33 133 VAL A CA 1
ATOM 1085 C C . VAL A 1 133 ? -4.074 -12.688 23.406 1 28.33 133 VAL A C 1
ATOM 1087 O O . VAL A 1 133 ? -4.324 -12.547 22.203 1 28.33 133 VAL A O 1
ATOM 1090 N N . LEU A 1 134 ? -2.885 -13.031 23.75 1 30.02 134 LEU A N 1
ATOM 1091 C CA . LEU A 1 134 ? -1.781 -13.461 22.891 1 30.02 134 LEU A CA 1
ATOM 1092 C C . LEU A 1 134 ? -2.031 -14.859 22.344 1 30.02 134 LEU A C 1
ATOM 1094 O O . LEU A 1 134 ? -1.339 -15.305 21.422 1 30.02 134 LEU A O 1
ATOM 1098 N N . GLU A 1 135 ? -2.51 -15.766 23.125 1 30.27 135 GLU A N 1
ATOM 1099 C CA . GLU A 1 135 ? -2.699 -17.172 22.781 1 30.27 135 GLU A CA 1
ATOM 1100 C C . GLU A 1 135 ? -3.299 -17.328 21.391 1 30.27 135 GLU A C 1
ATOM 1102 O O . GLU A 1 135 ? -2.943 -18.25 20.656 1 30.27 135 GLU A O 1
ATOM 1107 N N . ASP A 1 136 ? -4.441 -16.672 21.172 1 30.89 136 ASP A N 1
ATOM 1108 C CA . ASP A 1 136 ? -5.145 -16.953 19.922 1 30.89 136 ASP A CA 1
ATOM 1109 C C . ASP A 1 136 ? -4.457 -16.266 18.75 1 30.89 136 ASP A C 1
ATOM 1111 O O . ASP A 1 136 ? -5.055 -16.109 17.672 1 30.89 136 ASP A O 1
ATOM 1115 N N . MET A 1 137 ? -3.475 -15.625 18.875 1 31.48 137 MET A N 1
ATOM 1116 C CA . MET A 1 137 ? -2.652 -15.023 17.828 1 31.48 137 MET A CA 1
ATOM 1117 C C . MET A 1 137 ? -2.102 -16.094 16.891 1 31.48 137 MET A C 1
ATOM 1119 O O . MET A 1 137 ? -1.065 -16.703 17.172 1 31.48 137 MET A O 1
ATOM 1123 N N . LYS A 1 138 ? -2.861 -17.016 16.312 1 32.22 138 LYS A N 1
ATOM 1124 C CA . LYS A 1 138 ? -2.371 -17.891 15.25 1 32.22 138 LYS A CA 1
ATOM 1125 C C . LYS A 1 138 ? -1.522 -17.109 14.25 1 32.22 138 LYS A C 1
ATOM 1127 O O . LYS A 1 138 ? -1.875 -15.992 13.867 1 32.22 138 LYS A O 1
ATOM 1132 N N . TYR A 1 139 ? -0.282 -17.172 14.195 1 36.44 139 TYR A N 1
ATOM 1133 C CA . TYR A 1 139 ? 0.795 -16.766 13.297 1 36.44 139 TYR A CA 1
ATOM 1134 C C . TYR A 1 139 ? 0.303 -16.656 11.859 1 36.44 139 TYR A C 1
ATOM 1136 O O . TYR A 1 139 ? -0.585 -17.406 11.453 1 36.44 139 TYR A O 1
ATOM 1144 N N . PRO A 1 140 ? 0.39 -15.578 11.211 1 43 140 PRO A N 1
ATOM 1145 C CA . PRO A 1 140 ? -0.019 -15.43 9.812 1 43 140 PRO A CA 1
ATOM 1146 C C . PRO A 1 140 ? 0.358 -16.641 8.961 1 43 140 PRO A C 1
ATOM 1148 O O . PRO A 1 140 ? 1.511 -17.078 8.977 1 43 140 PRO A O 1
ATOM 1151 N N . LYS A 1 141 ? -0.488 -17.594 8.914 1 51.69 141 LYS A N 1
ATOM 1152 C CA . LYS A 1 141 ? -0.404 -18.719 8 1 51.69 141 LYS A CA 1
ATOM 1153 C C . LYS A 1 141 ? -0.158 -18.25 6.57 1 51.69 141 LYS A C 1
ATOM 1155 O O . LYS A 1 141 ? -0.703 -17.234 6.141 1 51.69 141 LYS A O 1
ATOM 1160 N N . VAL A 1 142 ? 0.948 -18.672 6.016 1 59.5 142 VAL A N 1
ATOM 1161 C CA . VAL A 1 142 ? 1.18 -18.703 4.574 1 59.5 142 VAL A CA 1
ATOM 1162 C C . VAL A 1 142 ? -0.129 -19 3.846 1 59.5 142 VAL A C 1
ATOM 1164 O O . VAL A 1 142 ? -0.794 -20 4.137 1 59.5 142 VAL A O 1
ATOM 1167 N N . GLN A 1 143 ? -0.702 -17.906 3.248 1 78.69 143 GLN A N 1
ATOM 1168 C CA . GLN A 1 143 ? -1.849 -18.156 2.383 1 78.69 143 GLN A CA 1
ATOM 1169 C C . GLN A 1 143 ? -1.402 -18.656 1.013 1 78.69 143 GLN A C 1
ATOM 1171 O O . GLN A 1 143 ? -0.385 -18.203 0.481 1 78.69 143 GLN A O 1
ATOM 1176 N N . LYS A 1 144 ? -2.045 -19.75 0.599 1 91.19 144 LYS A N 1
ATOM 1177 C CA . LYS A 1 144 ? -1.778 -20.312 -0.722 1 91.19 144 LYS A CA 1
ATOM 1178 C C . LYS A 1 144 ? -2.895 -19.969 -1.702 1 91.19 144 LYS A C 1
ATOM 1180 O O . LYS A 1 144 ? -4.074 -20.016 -1.35 1 91.19 144 LYS A O 1
ATOM 1185 N N . TYR A 1 145 ? -2.438 -19.641 -2.912 1 93.75 145 TYR A N 1
ATOM 1186 C CA . TYR A 1 145 ? -3.408 -19.234 -3.922 1 93.75 145 TYR A CA 1
ATOM 1187 C C . TYR A 1 145 ? -3.229 -20.047 -5.203 1 93.75 145 TYR A C 1
ATOM 1189 O O . TYR A 1 145 ? -2.111 -20.438 -5.539 1 93.75 145 TYR A O 1
ATOM 1197 N N . CYS A 1 146 ? -4.297 -20.281 -5.777 1 97.31 146 CYS A N 1
ATOM 1198 C CA . CYS A 1 146 ? -4.332 -20.766 -7.152 1 97.31 146 CYS A CA 1
ATOM 1199 C C . CYS A 1 146 ? -4.789 -19.672 -8.102 1 97.31 146 CYS A C 1
ATOM 1201 O O . CYS A 1 146 ? -5.91 -19.172 -7.996 1 97.31 146 CYS A O 1
ATOM 1203 N N . LEU A 1 147 ? -3.918 -19.25 -8.992 1 97.25 147 LEU A N 1
ATOM 1204 C CA . LEU A 1 147 ? -4.227 -18.219 -9.977 1 97.25 147 LEU A CA 1
ATOM 1205 C C . LEU A 1 147 ? -4.527 -18.844 -11.336 1 97.25 147 LEU A C 1
ATOM 1207 O O . LEU A 1 147 ? -3.754 -19.672 -11.828 1 97.25 147 LEU A O 1
ATOM 1211 N N . MET A 1 148 ? -5.656 -18.547 -11.891 1 98.31 148 MET A N 1
ATOM 1212 C CA . MET A 1 148 ? -6.09 -19.016 -13.203 1 98.31 148 MET A CA 1
ATOM 1213 C C . MET A 1 148 ? -6.488 -17.844 -14.094 1 98.31 148 MET A C 1
ATOM 1215 O O . MET A 1 148 ? -7.469 -17.156 -13.82 1 98.31 148 MET A O 1
ATOM 1219 N N . SER A 1 149 ? -5.742 -17.688 -15.125 1 97.56 149 SER A N 1
ATOM 1220 C CA . SER A 1 149 ? -5.938 -16.562 -16.031 1 97.56 149 SER A CA 1
ATOM 1221 C C . SER A 1 149 ? -5.98 -17.031 -17.484 1 97.56 149 SER A C 1
ATOM 1223 O O . SER A 1 149 ? -5.242 -17.938 -17.875 1 97.56 149 SER A O 1
ATOM 1225 N N . VAL A 1 150 ? -6.805 -16.422 -18.297 1 97.88 150 VAL A N 1
ATOM 1226 C CA . VAL A 1 150 ? -6.836 -16.766 -19.703 1 97.88 150 VAL A CA 1
ATOM 1227 C C . VAL A 1 150 ? -5.965 -15.789 -20.5 1 97.88 150 VAL A C 1
ATOM 1229 O O . VAL A 1 150 ? -5.566 -14.75 -19.969 1 97.88 150 VAL A O 1
ATOM 1232 N N . LYS A 1 151 ? -5.695 -16.234 -21.734 1 97.5 151 LYS A N 1
ATOM 1233 C CA . LYS A 1 151 ? -4.875 -15.43 -22.641 1 97.5 151 LYS A CA 1
ATOM 1234 C C . LYS A 1 151 ? -5.414 -14.008 -22.766 1 97.5 151 LYS A C 1
ATOM 1236 O O . LYS A 1 151 ? -6.613 -13.805 -22.969 1 97.5 151 LYS A O 1
ATOM 1241 N N . GLY A 1 152 ? -4.504 -13.086 -22.547 1 96.88 152 GLY A N 1
ATOM 1242 C CA . GLY A 1 152 ? -4.875 -11.695 -22.75 1 96.88 152 GLY A CA 1
ATOM 1243 C C . GLY A 1 152 ? -5.121 -10.945 -21.453 1 96.88 152 GLY A C 1
ATOM 1244 O O . GLY A 1 152 ? -5.223 -9.711 -21.453 1 96.88 152 GLY A O 1
ATOM 1245 N N . CYS A 1 153 ? -5.172 -11.594 -20.359 1 96.75 153 CYS A N 1
ATOM 1246 C CA . CYS A 1 153 ? -5.449 -10.953 -19.078 1 96.75 153 CYS A CA 1
ATOM 1247 C C . CYS A 1 153 ? -4.289 -10.07 -18.641 1 96.75 153 CYS A C 1
ATOM 1249 O O . CYS A 1 153 ? -3.125 -10.422 -18.844 1 96.75 153 CYS A O 1
ATOM 1251 N N . TYR A 1 154 ? -4.723 -8.945 -18.094 1 93.88 154 TYR A N 1
ATOM 1252 C CA . TYR A 1 154 ? -3.762 -7.969 -17.594 1 93.88 154 TYR A CA 1
ATOM 1253 C C . TYR A 1 154 ? -4.16 -7.469 -16.203 1 93.88 154 TYR A C 1
ATOM 1255 O O . TYR A 1 154 ? -5.328 -7.145 -15.969 1 93.88 154 TYR A O 1
ATOM 1263 N N . THR A 1 155 ? -3.293 -7.562 -15.266 1 92.69 155 THR A N 1
ATOM 1264 C CA . THR A 1 155 ? -3.434 -6.938 -13.961 1 92.69 155 THR A CA 1
ATOM 1265 C C . THR A 1 155 ? -2.504 -5.734 -13.828 1 92.69 155 THR A C 1
ATOM 1267 O O . THR A 1 155 ? -1.282 -5.875 -13.922 1 92.69 155 THR A O 1
ATOM 1270 N N . ASP A 1 156 ? -3.037 -4.598 -13.594 1 92.19 156 ASP A N 1
ATOM 1271 C CA . ASP A 1 156 ? -2.277 -3.35 -13.602 1 92.19 156 ASP A CA 1
ATOM 1272 C C . ASP A 1 156 ? -1.368 -3.248 -12.383 1 92.19 156 ASP A C 1
ATOM 1274 O O . ASP A 1 156 ? -1.398 -4.113 -11.508 1 92.19 156 ASP A O 1
ATOM 1278 N N . PHE A 1 157 ? -0.552 -2.203 -12.391 1 93.88 157 PHE A N 1
ATOM 1279 C CA . PHE A 1 157 ? 0.459 -2.016 -11.359 1 93.88 157 PHE A CA 1
ATOM 1280 C C . PHE A 1 157 ? -0.181 -1.968 -9.977 1 93.88 157 PHE A C 1
ATOM 1282 O O . PHE A 1 157 ? -1.194 -1.294 -9.781 1 93.88 157 PHE A O 1
ATOM 1289 N N . HIS A 1 158 ? 0.385 -2.709 -9.055 1 90.88 158 HIS A N 1
ATOM 1290 C CA . HIS A 1 158 ? -0.092 -2.768 -7.68 1 90.88 158 HIS A CA 1
ATOM 1291 C C . HIS A 1 158 ? 1.011 -3.232 -6.734 1 90.88 158 HIS A C 1
ATOM 1293 O O . HIS A 1 158 ? 2.072 -3.67 -7.18 1 90.88 158 HIS A O 1
ATOM 1299 N N . VAL A 1 159 ? 0.805 -3.002 -5.496 1 88.88 159 VAL A N 1
ATOM 1300 C CA . VAL A 1 159 ? 1.619 -3.549 -4.414 1 88.88 159 VAL A CA 1
ATOM 1301 C C . VAL A 1 159 ? 0.801 -4.555 -3.609 1 88.88 159 VAL A C 1
ATOM 1303 O O . VAL A 1 159 ? -0.372 -4.316 -3.312 1 88.88 159 VAL A O 1
ATOM 1306 N N . ASP A 1 160 ? 1.478 -5.676 -3.387 1 82.69 160 ASP A N 1
ATOM 1307 C CA . ASP A 1 160 ? 0.788 -6.605 -2.498 1 82.69 160 ASP A CA 1
ATOM 1308 C C . ASP A 1 160 ? 0.766 -6.078 -1.063 1 82.69 160 ASP A C 1
ATOM 1310 O O . ASP A 1 160 ? 1.813 -5.758 -0.499 1 82.69 160 ASP A O 1
ATOM 1314 N N . PHE A 1 161 ? -0.393 -5.84 -0.58 1 70.81 161 PHE A N 1
ATOM 1315 C CA . PHE A 1 161 ? -0.517 -5.184 0.717 1 70.81 161 PHE A CA 1
ATOM 1316 C C . PHE A 1 161 ? -0.293 -6.18 1.851 1 70.81 161 PHE A C 1
ATOM 1318 O O . PHE A 1 161 ? -0.202 -7.387 1.616 1 70.81 161 PHE A O 1
ATOM 1325 N N . GLY A 1 162 ? -0.151 -5.633 3.029 1 62.88 162 GLY A N 1
ATOM 1326 C CA . GLY A 1 162 ? -0.006 -6.418 4.246 1 62.88 162 GLY A CA 1
ATOM 1327 C C . GLY A 1 162 ? 1.439 -6.719 4.594 1 62.88 162 GLY A C 1
ATOM 1328 O O . GLY A 1 162 ? 1.722 -7.66 5.336 1 62.88 162 GLY A O 1
ATOM 1329 N N . GLY A 1 163 ? 2.285 -6 3.902 1 65.94 163 GLY A N 1
ATOM 1330 C CA . GLY A 1 163 ? 3.693 -6.203 4.207 1 65.94 163 GLY A CA 1
ATOM 1331 C C . GLY A 1 163 ? 4.184 -7.598 3.857 1 65.94 163 GLY A C 1
ATOM 1332 O O . GLY A 1 163 ? 5.203 -8.055 4.379 1 65.94 163 GLY A O 1
ATOM 1333 N N . THR A 1 164 ? 3.482 -8.227 3.027 1 76.62 164 THR A N 1
ATOM 1334 C CA . THR A 1 164 ? 3.814 -9.609 2.721 1 76.62 164 THR A CA 1
ATOM 1335 C C . THR A 1 164 ? 4.668 -9.695 1.458 1 76.62 164 THR A C 1
ATOM 1337 O O . THR A 1 164 ? 4.645 -8.789 0.624 1 76.62 164 THR A O 1
ATOM 1340 N N . SER A 1 165 ? 5.48 -10.664 1.459 1 87.75 165 SER A N 1
ATOM 1341 C CA . SER A 1 165 ? 6.152 -11.117 0.245 1 87.75 165 SER A CA 1
ATOM 1342 C C . SER A 1 165 ? 5.375 -12.25 -0.423 1 87.75 165 SER A C 1
ATOM 1344 O O . SER A 1 165 ? 4.465 -12.82 0.179 1 87.75 165 SER A O 1
ATOM 1346 N N . VAL A 1 166 ? 5.75 -12.461 -1.74 1 93.31 166 VAL A N 1
ATOM 1347 C CA . VAL A 1 166 ? 4.953 -13.461 -2.445 1 93.31 166 VAL A CA 1
ATOM 1348 C C . VAL A 1 166 ? 5.875 -14.391 -3.234 1 93.31 166 VAL A C 1
ATOM 1350 O O . VAL A 1 166 ? 7 -14.016 -3.572 1 93.31 166 VAL A O 1
ATOM 1353 N N . TRP A 1 167 ? 5.418 -15.641 -3.404 1 96.19 167 TRP A N 1
ATOM 1354 C CA . TRP A 1 167 ? 6.031 -16.578 -4.34 1 96.19 167 TRP A CA 1
ATOM 1355 C C . TRP A 1 167 ? 5.023 -17.047 -5.379 1 96.19 167 TRP A C 1
ATOM 1357 O O . TRP A 1 167 ? 3.832 -17.188 -5.082 1 96.19 167 TRP A O 1
ATOM 1367 N N . TYR A 1 168 ? 5.48 -17.297 -6.621 1 97.56 168 TYR A N 1
ATOM 1368 C CA . TYR A 1 168 ? 4.715 -17.812 -7.746 1 97.56 168 TYR A CA 1
ATOM 1369 C C . TYR A 1 168 ? 5.422 -19 -8.375 1 97.56 168 TYR A C 1
ATOM 1371 O O . TYR A 1 168 ? 6.645 -19.016 -8.516 1 97.56 168 TYR A O 1
ATOM 1379 N N . HIS A 1 169 ? 4.672 -19.969 -8.781 1 98.5 169 HIS A N 1
ATOM 1380 C CA . HIS A 1 169 ? 5.16 -21.047 -9.617 1 98.5 169 HIS A CA 1
ATOM 1381 C C . HIS A 1 169 ? 4.262 -21.266 -10.828 1 98.5 169 HIS A C 1
ATOM 1383 O O . HIS A 1 169 ? 3.078 -21.578 -10.68 1 98.5 169 HIS A O 1
ATOM 1389 N N . ILE A 1 170 ? 4.859 -21.156 -12 1 98.69 170 ILE A N 1
ATOM 1390 C CA . ILE A 1 170 ? 4.098 -21.328 -13.227 1 98.69 170 ILE A CA 1
ATOM 1391 C C . ILE A 1 170 ? 3.955 -22.812 -13.531 1 98.69 170 ILE A C 1
ATOM 1393 O O . ILE A 1 170 ? 4.879 -23.438 -14.07 1 98.69 170 ILE A O 1
ATOM 1397 N N . LEU A 1 171 ? 2.824 -23.344 -13.258 1 98.5 171 LEU A N 1
ATOM 1398 C CA . LEU A 1 171 ? 2.6 -24.75 -13.578 1 98.5 171 LEU A CA 1
ATOM 1399 C C . LEU A 1 171 ? 2.332 -24.938 -15.07 1 98.5 171 LEU A C 1
ATOM 1401 O O . LEU A 1 171 ? 2.904 -25.812 -15.703 1 98.5 171 LEU A O 1
ATOM 1405 N N . LYS A 1 172 ? 1.427 -24.109 -15.578 1 98.12 172 LYS A N 1
ATOM 1406 C CA . LYS A 1 172 ? 1.09 -24.094 -17 1 98.12 172 LYS A CA 1
ATOM 1407 C C . LYS A 1 172 ? 1.029 -22.672 -17.531 1 98.12 172 LYS A C 1
ATOM 1409 O O . LYS A 1 172 ? 0.521 -21.766 -16.859 1 98.12 172 LYS A O 1
ATOM 1414 N N . GLY A 1 173 ? 1.589 -22.531 -18.734 1 98.12 173 GLY A N 1
ATOM 1415 C CA . GLY A 1 173 ? 1.432 -21.266 -19.438 1 98.12 173 GLY A CA 1
ATOM 1416 C C . GLY A 1 173 ? 2.613 -20.328 -19.25 1 98.12 173 GLY A C 1
ATOM 1417 O O . GLY A 1 173 ? 3.768 -20.766 -19.328 1 98.12 173 GLY A O 1
ATOM 1418 N N . CYS A 1 174 ? 2.23 -19 -19.172 1 98.56 174 CYS A N 1
ATOM 1419 C CA . CYS A 1 174 ? 3.248 -17.953 -19.203 1 98.56 174 CYS A CA 1
ATOM 1420 C C . CYS A 1 174 ? 2.732 -16.672 -18.562 1 98.56 174 CYS A C 1
ATOM 1422 O O . CYS A 1 174 ? 1.565 -16.312 -18.75 1 98.56 174 CYS A O 1
ATOM 1424 N N . LYS A 1 175 ? 3.578 -16 -17.766 1 98.56 175 LYS A N 1
ATOM 1425 C CA . LYS A 1 175 ? 3.287 -14.68 -17.203 1 98.56 175 LYS A CA 1
ATOM 1426 C C . LYS A 1 175 ? 4.414 -13.695 -17.5 1 98.56 175 LYS A C 1
ATOM 1428 O O . LYS A 1 175 ? 5.594 -14.047 -17.422 1 98.56 175 LYS A O 1
ATOM 1433 N N . VAL A 1 176 ? 4.066 -12.539 -17.859 1 98.69 176 VAL A N 1
ATOM 1434 C CA . VAL A 1 176 ? 5.02 -11.445 -18.016 1 98.69 176 VAL A CA 1
ATOM 1435 C C . VAL A 1 176 ? 4.844 -10.445 -16.875 1 98.69 176 VAL A C 1
ATOM 1437 O O . VAL A 1 176 ? 3.752 -9.906 -16.672 1 98.69 176 VAL A O 1
ATOM 1440 N N . PHE A 1 177 ? 5.922 -10.18 -16.156 1 98.44 177 PHE A N 1
ATOM 1441 C CA . PHE A 1 177 ? 5.898 -9.258 -15.023 1 98.44 177 PHE A CA 1
ATOM 1442 C C . PHE A 1 177 ? 6.664 -7.984 -15.352 1 98.44 177 PHE A C 1
ATOM 1444 O O . PHE A 1 177 ? 7.734 -8.031 -15.961 1 98.44 177 PHE A O 1
ATOM 1451 N N . TRP A 1 178 ? 6.125 -6.895 -15.055 1 98.06 178 TRP A N 1
ATOM 1452 C CA . TRP A 1 178 ? 6.859 -5.645 -14.898 1 98.06 178 TRP A CA 1
ATOM 1453 C C . TRP A 1 178 ? 7.129 -5.352 -13.422 1 98.06 178 TRP A C 1
ATOM 1455 O O . TRP A 1 178 ? 6.234 -5.473 -12.586 1 98.06 178 TRP A O 1
ATOM 1465 N N . LEU A 1 179 ? 8.359 -4.98 -13.094 1 97.94 179 LEU A N 1
ATOM 1466 C CA . LEU A 1 179 ? 8.789 -4.805 -11.711 1 97.94 179 LEU A CA 1
ATOM 1467 C C . LEU A 1 179 ? 9.414 -3.43 -11.5 1 97.94 179 LEU A C 1
ATOM 1469 O O . LEU A 1 179 ? 10.234 -2.99 -12.312 1 97.94 179 LEU A O 1
ATOM 1473 N N . ILE A 1 180 ? 9.023 -2.781 -10.422 1 96.31 180 ILE A N 1
ATOM 1474 C CA . ILE A 1 180 ? 9.539 -1.471 -10.039 1 96.31 180 ILE A CA 1
ATOM 1475 C C . ILE A 1 180 ? 9.969 -1.49 -8.578 1 96.31 180 ILE A C 1
ATOM 1477 O O . ILE A 1 180 ? 9.172 -1.816 -7.695 1 96.31 180 ILE A O 1
ATOM 1481 N N . PRO A 1 181 ? 11.25 -1.146 -8.312 1 94.06 181 PRO A N 1
ATOM 1482 C CA . PRO A 1 181 ? 11.734 -1.198 -6.93 1 94.06 181 PRO A CA 1
ATOM 1483 C C . PRO A 1 181 ? 10.977 -0.254 -6 1 94.06 181 PRO A C 1
ATOM 1485 O O . PRO A 1 181 ? 10.586 0.841 -6.41 1 94.06 181 PRO A O 1
ATOM 1488 N N . PRO A 1 182 ? 10.805 -0.688 -4.77 1 89.81 182 PRO A N 1
ATOM 1489 C CA . PRO A 1 182 ? 10.023 0.098 -3.809 1 89.81 182 PRO A CA 1
ATOM 1490 C C . PRO A 1 182 ? 10.844 1.208 -3.152 1 89.81 182 PRO A C 1
ATOM 1492 O O . PRO A 1 182 ? 10.844 1.335 -1.926 1 89.81 182 PRO A O 1
ATOM 1495 N N . THR A 1 183 ? 11.422 2.061 -3.973 1 84.69 183 THR A N 1
ATOM 1496 C CA . THR A 1 183 ? 12.07 3.246 -3.424 1 84.69 183 THR A CA 1
ATOM 1497 C C . THR A 1 183 ? 11.039 4.262 -2.949 1 84.69 183 THR A C 1
ATOM 1499 O O . THR A 1 183 ? 9.883 4.223 -3.377 1 84.69 183 THR A O 1
ATOM 1502 N N . GLU A 1 184 ? 11.445 5.109 -2.078 1 77.94 184 GLU A N 1
ATOM 1503 C CA . GLU A 1 184 ? 10.547 6.168 -1.627 1 77.94 184 GLU A CA 1
ATOM 1504 C C . GLU A 1 184 ? 9.984 6.957 -2.807 1 77.94 184 GLU A C 1
ATOM 1506 O O . GLU A 1 184 ? 8.797 7.27 -2.844 1 77.94 184 GLU A O 1
ATOM 1511 N N . HIS A 1 185 ? 10.844 7.262 -3.68 1 84.38 185 HIS A N 1
ATOM 1512 C CA . HIS A 1 185 ? 10.453 8.016 -4.863 1 84.38 185 HIS A CA 1
ATOM 1513 C C . HIS A 1 185 ? 9.406 7.266 -5.676 1 84.38 185 HIS A C 1
ATOM 1515 O O . HIS A 1 185 ? 8.359 7.824 -6.02 1 84.38 185 HIS A O 1
ATOM 1521 N N . ASN A 1 186 ? 9.633 6 -5.949 1 90.19 186 ASN A N 1
ATOM 1522 C CA . ASN A 1 186 ? 8.703 5.203 -6.746 1 90.19 186 ASN A CA 1
ATOM 1523 C C . ASN A 1 186 ? 7.367 5.023 -6.035 1 90.19 186 ASN A C 1
ATOM 1525 O O . ASN A 1 186 ? 6.312 5.078 -6.668 1 90.19 186 ASN A O 1
ATOM 1529 N N . LEU A 1 187 ? 7.434 4.797 -4.777 1 87 187 LEU A N 1
ATOM 1530 C CA . LEU A 1 187 ? 6.207 4.617 -4.008 1 87 187 LEU A CA 1
ATOM 1531 C C . LEU A 1 187 ? 5.391 5.906 -3.982 1 87 187 LEU A C 1
ATOM 1533 O O . LEU A 1 187 ? 4.156 5.867 -4.016 1 87 187 LEU A O 1
ATOM 1537 N N . GLY A 1 188 ? 6.098 7 -3.889 1 83.69 188 GLY A N 1
ATOM 1538 C CA . GLY A 1 188 ? 5.414 8.273 -3.992 1 83.69 188 GLY A CA 1
ATOM 1539 C C . GLY A 1 188 ? 4.719 8.477 -5.324 1 83.69 188 GLY A C 1
ATOM 1540 O O . GLY A 1 188 ? 3.562 8.906 -5.371 1 83.69 188 GLY A O 1
ATOM 1541 N N . LEU A 1 189 ? 5.418 8.156 -6.391 1 86.94 189 LEU A N 1
ATOM 1542 C CA . LEU A 1 189 ? 4.832 8.234 -7.723 1 86.94 189 LEU A CA 1
ATOM 1543 C C . LEU A 1 189 ? 3.627 7.309 -7.844 1 86.94 189 LEU A C 1
ATOM 1545 O O . LEU A 1 189 ? 2.613 7.68 -8.438 1 86.94 189 LEU A O 1
ATOM 1549 N N . TYR A 1 190 ? 3.738 6.164 -7.277 1 90.5 190 TYR A N 1
ATOM 1550 C CA . TYR A 1 190 ? 2.662 5.18 -7.328 1 90.5 190 TYR A CA 1
ATOM 1551 C C . TYR A 1 190 ? 1.42 5.695 -6.609 1 90.5 190 TYR A C 1
ATOM 1553 O O . TYR A 1 190 ? 0.302 5.555 -7.113 1 90.5 190 TYR A O 1
ATOM 1561 N N . GLU A 1 191 ? 1.647 6.176 -5.461 1 86.44 191 GLU A N 1
ATOM 1562 C CA . GLU A 1 191 ? 0.54 6.73 -4.688 1 86.44 191 GLU A CA 1
ATOM 1563 C C . GLU A 1 191 ? -0.203 7.801 -5.48 1 86.44 191 GLU A C 1
ATOM 1565 O O . GLU A 1 191 ? -1.435 7.793 -5.539 1 86.44 191 GLU A O 1
ATOM 1570 N N . ARG A 1 192 ? 0.52 8.664 -6.082 1 84.12 192 ARG A N 1
ATOM 1571 C CA . ARG A 1 192 ? -0.094 9.719 -6.883 1 84.12 192 ARG A CA 1
ATOM 1572 C C . ARG A 1 192 ? -0.844 9.141 -8.078 1 84.12 192 ARG A C 1
ATOM 1574 O O . ARG A 1 192 ? -1.921 9.625 -8.438 1 84.12 192 ARG A O 1
ATOM 1581 N N . TRP A 1 193 ? -0.219 8.164 -8.672 1 88.44 193 TRP A N 1
ATOM 1582 C CA . TRP A 1 193 ? -0.832 7.492 -9.812 1 88.44 193 TRP A CA 1
ATOM 1583 C C . TRP A 1 193 ? -2.162 6.855 -9.414 1 88.44 193 TRP A C 1
ATOM 1585 O O . TRP A 1 193 ? -3.162 7.012 -10.117 1 88.44 193 TRP A O 1
ATOM 1595 N N . VAL A 1 194 ? -2.207 6.188 -8.305 1 87.31 194 VAL A N 1
ATOM 1596 C CA . VAL A 1 194 ? -3.422 5.551 -7.805 1 87.31 194 VAL A CA 1
ATOM 1597 C C . VAL A 1 194 ? -4.473 6.609 -7.484 1 87.31 194 VAL A C 1
ATOM 1599 O O . VAL A 1 194 ? -5.648 6.453 -7.82 1 87.31 194 VAL A O 1
ATOM 1602 N N . LEU A 1 195 ? -4.055 7.664 -6.848 1 84.44 195 LEU A N 1
ATOM 1603 C CA . LEU A 1 195 ? -4.957 8.719 -6.406 1 84.44 195 LEU A CA 1
ATOM 1604 C C . LEU A 1 195 ? -5.551 9.461 -7.598 1 84.44 195 LEU A C 1
ATOM 1606 O O . LEU A 1 195 ? -6.613 10.078 -7.484 1 84.44 195 LEU A O 1
ATOM 1610 N N . SER A 1 196 ? -4.859 9.398 -8.711 1 81.19 196 SER A N 1
ATOM 1611 C CA . SER A 1 196 ? -5.371 10.078 -9.898 1 81.19 196 SER A CA 1
ATOM 1612 C C . SER A 1 196 ? -6.637 9.398 -10.422 1 81.19 196 SER A C 1
ATOM 1614 O O . SER A 1 196 ? -7.422 10.016 -11.141 1 81.19 196 SER A O 1
ATOM 1616 N N . GLY A 1 197 ? -6.797 8.094 -10.164 1 75.81 197 GLY A N 1
ATOM 1617 C CA . GLY A 1 197 ? -7.953 7.348 -10.641 1 75.81 197 GLY A CA 1
ATOM 1618 C C . GLY A 1 197 ? -7.965 7.156 -12.141 1 75.81 197 GLY A C 1
ATOM 1619 O O . GLY A 1 197 ? -8.977 6.746 -12.719 1 75.81 197 GLY A O 1
ATOM 1620 N N . LYS A 1 198 ? -6.926 7.617 -12.82 1 75.94 198 LYS A N 1
ATOM 1621 C CA . LYS A 1 198 ? -6.84 7.5 -14.273 1 75.94 198 LYS A CA 1
ATOM 1622 C C . LYS A 1 198 ? -5.762 6.504 -14.688 1 75.94 198 LYS A C 1
ATOM 1624 O O . LYS A 1 198 ? -4.949 6.793 -15.57 1 75.94 198 LYS A O 1
ATOM 1629 N N . GLN A 1 199 ? -5.773 5.449 -14.086 1 76 199 GLN A N 1
ATOM 1630 C CA . GLN A 1 199 ? -4.742 4.438 -14.297 1 76 199 GLN A CA 1
ATOM 1631 C C . GLN A 1 199 ? -4.773 3.91 -15.727 1 76 199 GLN A C 1
ATOM 1633 O O . GLN A 1 199 ? -3.729 3.586 -16.297 1 76 199 GLN A O 1
ATOM 1638 N N . SER A 1 200 ? -5.914 3.955 -16.297 1 73.94 200 SER A N 1
ATOM 1639 C CA . SER A 1 200 ? -6.043 3.393 -17.625 1 73.94 200 SER A CA 1
ATOM 1640 C C . SER A 1 200 ? -5.383 4.289 -18.672 1 73.94 200 SER A C 1
ATOM 1642 O O . SER A 1 200 ? -5.059 3.834 -19.781 1 73.94 200 SER A O 1
ATOM 1644 N N . ASP A 1 201 ? -5.117 5.492 -18.328 1 77.12 201 ASP A N 1
ATOM 1645 C CA . ASP A 1 201 ? -4.609 6.453 -19.297 1 77.12 201 ASP A CA 1
ATOM 1646 C C . ASP A 1 201 ? -3.082 6.441 -19.328 1 77.12 201 ASP A C 1
ATOM 1648 O O . ASP A 1 201 ? -2.479 6.848 -20.328 1 77.12 201 ASP A O 1
ATOM 1652 N N . ILE A 1 202 ? -2.51 5.973 -18.297 1 80.62 202 ILE A N 1
ATOM 1653 C CA . ILE A 1 202 ? -1.061 6.082 -18.188 1 80.62 202 ILE A CA 1
ATOM 1654 C C . ILE A 1 202 ? -0.476 4.75 -17.719 1 80.62 202 ILE A C 1
ATOM 1656 O O . ILE A 1 202 ? -0.873 4.227 -16.672 1 80.62 202 ILE A O 1
ATOM 1660 N N . PHE A 1 203 ? 0.404 4.215 -18.609 1 90.25 203 PHE A N 1
ATOM 1661 C CA . PHE A 1 203 ? 1.184 3.07 -18.156 1 90.25 203 PHE A CA 1
ATOM 1662 C C . PHE A 1 203 ? 2.203 3.496 -17.109 1 90.25 203 PHE A C 1
ATOM 1664 O O . PHE A 1 203 ? 3.17 4.191 -17.422 1 90.25 203 PHE A O 1
ATOM 1671 N N . PHE A 1 204 ? 2.039 3.113 -15.898 1 92.69 204 PHE A N 1
ATOM 1672 C CA . PHE A 1 204 ? 2.834 3.607 -14.781 1 92.69 204 PHE A CA 1
ATOM 1673 C C . PHE A 1 204 ? 4.316 3.346 -15.016 1 92.69 204 PHE A C 1
ATOM 1675 O O . PHE A 1 204 ? 5.164 4.148 -14.617 1 92.69 204 PHE A O 1
ATOM 1682 N N . GLY A 1 205 ? 4.617 2.242 -15.68 1 92.56 205 GLY A N 1
ATOM 1683 C CA . GLY A 1 205 ? 6.004 1.906 -15.953 1 92.56 205 GLY A CA 1
ATOM 1684 C C . GLY A 1 205 ? 6.742 2.996 -16.719 1 92.56 205 GLY A C 1
ATOM 1685 O O . GLY A 1 205 ? 7.969 3.088 -16.641 1 92.56 205 GLY A O 1
ATOM 1686 N N . ASP A 1 206 ? 6.039 3.795 -17.375 1 91.19 206 ASP A N 1
ATOM 1687 C CA . ASP A 1 206 ? 6.645 4.867 -18.172 1 91.19 206 ASP A CA 1
ATOM 1688 C C . ASP A 1 206 ? 6.953 6.078 -17.281 1 91.19 206 ASP A C 1
ATOM 1690 O O . ASP A 1 206 ? 7.652 7 -17.719 1 91.19 206 ASP A O 1
ATOM 1694 N N . THR A 1 207 ? 6.465 6.062 -16.109 1 88.94 207 THR A N 1
ATOM 1695 C CA . THR A 1 207 ? 6.59 7.23 -15.25 1 88.94 207 THR A CA 1
ATOM 1696 C C . THR A 1 207 ? 7.785 7.082 -14.305 1 88.94 207 THR A C 1
ATOM 1698 O O . THR A 1 207 ? 8.156 8.031 -13.617 1 88.94 207 THR A O 1
ATOM 1701 N N . VAL A 1 208 ? 8.359 5.895 -14.289 1 92.62 208 VAL A N 1
ATOM 1702 C CA . VAL A 1 208 ? 9.461 5.648 -13.375 1 92.62 208 VAL A CA 1
ATOM 1703 C C . VAL A 1 208 ? 10.773 5.555 -14.156 1 92.62 208 VAL A C 1
ATOM 1705 O O . VAL A 1 208 ? 10.766 5.41 -15.375 1 92.62 208 VAL A O 1
ATOM 1708 N N . GLU A 1 209 ? 11.852 5.648 -13.367 1 90.62 209 GLU A N 1
ATOM 1709 C CA . GLU A 1 209 ? 13.164 5.645 -14 1 90.62 209 GLU A CA 1
ATOM 1710 C C . GLU A 1 209 ? 13.539 4.25 -14.5 1 90.62 209 GLU A C 1
ATOM 1712 O O . GLU A 1 209 ? 14.047 4.098 -15.609 1 90.62 209 GLU A O 1
ATOM 1717 N N . ARG A 1 210 ? 13.297 3.301 -13.656 1 92.12 210 ARG A N 1
ATOM 1718 C CA . ARG A 1 210 ? 13.648 1.928 -14.008 1 92.12 210 ARG A CA 1
ATOM 1719 C C . ARG A 1 210 ? 12.461 0.992 -13.805 1 92.12 210 ARG A C 1
ATOM 1721 O O . ARG A 1 210 ? 11.844 0.983 -12.742 1 92.12 210 ARG A O 1
ATOM 1728 N N . CYS A 1 211 ? 12.109 0.291 -14.773 1 95.31 211 CYS A N 1
ATOM 1729 C CA . CYS A 1 211 ? 11.086 -0.75 -14.781 1 95.31 211 CYS A CA 1
ATOM 1730 C C . CYS A 1 211 ? 11.578 -1.991 -15.516 1 95.31 211 CYS A C 1
ATOM 1732 O O . CYS A 1 211 ? 11.906 -1.928 -16.703 1 95.31 211 CYS A O 1
ATOM 1734 N N . ALA A 1 212 ? 11.664 -3.078 -14.812 1 96.12 212 ALA A N 1
ATOM 1735 C CA . ALA A 1 212 ? 12.148 -4.316 -15.414 1 96.12 212 ALA A CA 1
ATOM 1736 C C . ALA A 1 212 ? 10.984 -5.172 -15.906 1 96.12 212 ALA A C 1
ATOM 1738 O O . ALA A 1 212 ? 9.898 -5.156 -15.32 1 96.12 212 ALA A O 1
ATOM 1739 N N . ARG A 1 213 ? 11.234 -5.859 -16.984 1 96.94 213 ARG A N 1
ATOM 1740 C CA . ARG A 1 213 ? 10.273 -6.816 -17.516 1 96.94 213 ARG A CA 1
ATOM 1741 C C . ARG A 1 213 ? 10.852 -8.227 -17.516 1 96.94 213 ARG A C 1
ATOM 1743 O O . ARG A 1 213 ? 11.977 -8.445 -17.969 1 96.94 213 ARG A O 1
ATOM 1750 N N . ILE A 1 214 ? 10.109 -9.195 -17.047 1 98 214 ILE A N 1
ATOM 1751 C CA . ILE A 1 214 ? 10.562 -10.578 -17.031 1 98 214 ILE A CA 1
ATOM 1752 C C . ILE A 1 214 ? 9.43 -11.5 -17.484 1 98 214 ILE A C 1
ATOM 1754 O O . ILE A 1 214 ? 8.273 -11.281 -17.125 1 98 214 ILE A O 1
ATOM 1758 N N . THR A 1 215 ? 9.812 -12.5 -18.188 1 98.62 215 THR A N 1
ATOM 1759 C CA . THR A 1 215 ? 8.875 -13.523 -18.641 1 98.62 215 THR A CA 1
ATOM 1760 C C . THR A 1 215 ? 9.086 -14.828 -17.875 1 98.62 215 THR A C 1
ATOM 1762 O O . THR A 1 215 ? 10.203 -15.352 -17.828 1 98.62 215 THR A O 1
ATOM 1765 N N . LEU A 1 216 ? 8.031 -15.273 -17.297 1 98.62 216 LEU A N 1
ATOM 1766 C CA . LEU A 1 216 ? 8.055 -16.547 -16.594 1 98.62 216 LEU A CA 1
ATOM 1767 C C . LEU A 1 216 ? 7.316 -17.625 -17.391 1 98.62 216 LEU A C 1
ATOM 1769 O O . LEU A 1 216 ? 6.219 -17.375 -17.891 1 98.62 216 LEU A O 1
ATOM 1773 N N . THR A 1 217 ? 7.984 -18.766 -17.469 1 98.44 217 THR A N 1
ATOM 1774 C CA . THR A 1 217 ? 7.387 -19.891 -18.188 1 98.44 217 THR A CA 1
ATOM 1775 C C . THR A 1 217 ? 7.238 -21.094 -17.266 1 98.44 217 THR A C 1
ATOM 1777 O O . THR A 1 217 ? 7.652 -21.062 -16.109 1 98.44 217 THR A O 1
ATOM 1780 N N . GLU A 1 218 ? 6.629 -22.141 -17.812 1 98.31 218 GLU A N 1
ATOM 1781 C CA . GLU A 1 218 ? 6.363 -23.344 -17.047 1 98.31 218 GLU A CA 1
ATOM 1782 C C . GLU A 1 218 ? 7.617 -23.828 -16.328 1 98.31 218 GLU A C 1
ATOM 1784 O O . GLU A 1 218 ? 8.695 -23.906 -16.922 1 98.31 218 GLU A O 1
ATOM 1789 N N . GLY A 1 219 ? 7.426 -24.047 -15.062 1 98.12 219 GLY A N 1
ATOM 1790 C CA . GLY A 1 219 ? 8.531 -24.547 -14.258 1 98.12 219 GLY A CA 1
ATOM 1791 C C . GLY A 1 219 ? 9.25 -23.453 -13.484 1 98.12 219 GLY A C 1
ATOM 1792 O O . GLY A 1 219 ? 9.969 -23.75 -12.531 1 98.12 219 GLY A O 1
ATOM 1793 N N . ASN A 1 220 ? 9.102 -22.219 -13.898 1 98.62 220 ASN A N 1
ATOM 1794 C CA . ASN A 1 220 ? 9.75 -21.125 -13.203 1 98.62 220 ASN A CA 1
ATOM 1795 C C . ASN A 1 220 ? 9.078 -20.828 -11.859 1 98.62 220 ASN A C 1
ATOM 1797 O O . ASN A 1 220 ? 7.859 -20.906 -11.742 1 98.62 220 ASN A O 1
ATOM 1801 N N . THR A 1 221 ? 9.859 -20.594 -10.859 1 98.75 221 THR A N 1
ATOM 1802 C CA . THR A 1 221 ? 9.406 -20.094 -9.57 1 98.75 221 THR A CA 1
ATOM 1803 C C . THR A 1 221 ? 9.977 -18.688 -9.312 1 98.75 221 THR A C 1
ATOM 1805 O O . THR A 1 221 ? 11.141 -18.422 -9.609 1 98.75 221 THR A O 1
ATOM 1808 N N . PHE A 1 222 ? 9.172 -17.828 -8.789 1 98.62 222 PHE A N 1
ATOM 1809 C CA . PHE A 1 222 ? 9.516 -16.422 -8.68 1 98.62 222 PHE A CA 1
ATOM 1810 C C . PHE A 1 222 ? 9.102 -15.867 -7.324 1 98.62 222 PHE A C 1
ATOM 1812 O O . PHE A 1 222 ? 8.016 -16.156 -6.828 1 98.62 222 PHE A O 1
ATOM 1819 N N . PHE A 1 223 ? 10 -15.102 -6.645 1 97.69 223 PHE A N 1
ATOM 1820 C CA . PHE A 1 223 ? 9.742 -14.438 -5.371 1 97.69 223 PHE A CA 1
ATOM 1821 C C . PHE A 1 223 ? 9.766 -12.922 -5.531 1 97.69 223 PHE A C 1
ATOM 1823 O O . PHE A 1 223 ? 10.688 -12.375 -6.133 1 97.69 223 PHE A O 1
ATOM 1830 N N . ILE A 1 224 ? 8.781 -12.25 -5.047 1 96.12 224 ILE A N 1
ATOM 1831 C CA . ILE A 1 224 ? 8.742 -10.797 -5.039 1 96.12 224 ILE A CA 1
ATOM 1832 C C . ILE A 1 224 ? 8.727 -10.289 -3.598 1 96.12 224 ILE A C 1
ATOM 1834 O O . ILE A 1 224 ? 7.801 -10.586 -2.836 1 96.12 224 ILE A O 1
ATOM 1838 N N . PRO A 1 225 ? 9.703 -9.562 -3.209 1 92.5 225 PRO A N 1
ATOM 1839 C CA . PRO A 1 225 ? 9.719 -9.039 -1.842 1 92.5 225 PRO A CA 1
ATOM 1840 C C . PRO A 1 225 ? 8.609 -8.016 -1.591 1 92.5 225 PRO A C 1
ATOM 1842 O O . PRO A 1 225 ? 8.102 -7.41 -2.535 1 92.5 225 PRO A O 1
ATOM 1845 N N . THR A 1 226 ? 8.297 -7.82 -0.352 1 84.81 226 THR A N 1
ATOM 1846 C CA . THR A 1 226 ? 7.277 -6.875 0.083 1 84.81 226 THR A CA 1
ATOM 1847 C C . THR A 1 226 ? 7.547 -5.488 -0.495 1 84.81 226 THR A C 1
ATOM 1849 O O . THR A 1 226 ? 8.695 -5.043 -0.548 1 84.81 226 THR A O 1
ATOM 1852 N N . GLY A 1 227 ? 6.488 -4.859 -0.962 1 86.25 227 GLY A N 1
ATOM 1853 C CA . GLY A 1 227 ? 6.574 -3.455 -1.324 1 86.25 227 GLY A CA 1
ATOM 1854 C C . GLY A 1 227 ? 6.824 -3.232 -2.803 1 86.25 227 GLY A C 1
ATOM 1855 O O . GLY A 1 227 ? 6.633 -2.127 -3.312 1 86.25 227 GLY A O 1
ATOM 1856 N N . TRP A 1 228 ? 7.336 -4.215 -3.506 1 92.62 228 TRP A N 1
ATOM 1857 C CA . TRP A 1 228 ? 7.609 -4.039 -4.93 1 92.62 228 TRP A CA 1
ATOM 1858 C C . TRP A 1 228 ? 6.32 -3.781 -5.703 1 92.62 228 TRP A C 1
ATOM 1860 O O . TRP A 1 228 ? 5.309 -4.445 -5.477 1 92.62 228 TRP A O 1
ATOM 1870 N N . ILE A 1 229 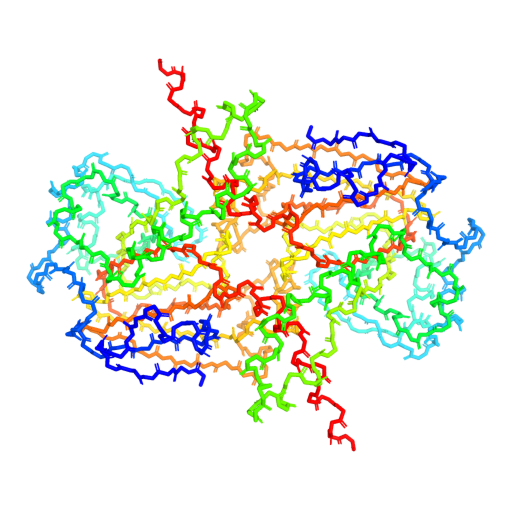? 6.348 -2.783 -6.535 1 94.12 229 ILE A N 1
ATOM 1871 C CA . ILE A 1 229 ? 5.254 -2.494 -7.457 1 94.12 229 ILE A CA 1
ATOM 1872 C C . ILE A 1 229 ? 5.359 -3.4 -8.68 1 94.12 229 ILE A C 1
ATOM 1874 O O . ILE A 1 229 ? 6.445 -3.576 -9.242 1 94.12 229 ILE A O 1
ATOM 1878 N N . HIS A 1 230 ? 4.25 -3.969 -9.07 1 96.38 230 HIS A N 1
ATOM 1879 C CA . HIS A 1 230 ? 4.367 -4.844 -10.234 1 96.38 230 HIS A CA 1
ATOM 1880 C C . HIS A 1 230 ? 3.043 -4.938 -10.984 1 96.38 230 HIS A C 1
ATOM 1882 O O . HIS A 1 230 ? 1.982 -4.668 -10.414 1 96.38 230 HIS A O 1
ATOM 1888 N N . ALA A 1 231 ? 3.102 -5.242 -12.234 1 96.62 231 ALA A N 1
ATOM 1889 C CA . ALA A 1 231 ? 1.994 -5.559 -13.133 1 96.62 231 ALA A CA 1
ATOM 1890 C C . ALA A 1 231 ? 2.221 -6.898 -13.828 1 96.62 231 ALA A C 1
ATOM 1892 O O . ALA A 1 231 ? 3.352 -7.383 -13.906 1 96.62 231 ALA A O 1
ATOM 1893 N N . VAL A 1 232 ? 1.104 -7.492 -14.289 1 97.44 232 VAL A N 1
ATOM 1894 C CA . VAL A 1 232 ? 1.224 -8.844 -14.828 1 97.44 232 VAL A CA 1
ATOM 1895 C C . VAL A 1 232 ? 0.378 -8.977 -16.094 1 97.44 232 VAL A C 1
ATOM 1897 O O . VAL A 1 232 ? -0.795 -8.594 -16.109 1 97.44 232 VAL A O 1
ATOM 1900 N N . TYR A 1 233 ? 1.009 -9.5 -17.125 1 97.81 233 TYR A N 1
ATOM 1901 C CA . TYR A 1 233 ? 0.317 -9.852 -18.359 1 97.81 233 TYR A CA 1
ATOM 1902 C C . TYR A 1 233 ? 0.354 -11.359 -18.594 1 97.81 233 TYR A C 1
ATOM 1904 O O . TYR A 1 233 ? 1.378 -12.008 -18.359 1 97.81 233 TYR A O 1
ATOM 1912 N N . THR A 1 234 ? -0.759 -11.883 -19.062 1 98.31 234 THR A N 1
ATOM 1913 C CA . THR A 1 234 ? -0.892 -13.312 -19.359 1 98.31 234 THR A CA 1
ATOM 1914 C C . THR A 1 234 ? -1.044 -13.547 -20.859 1 98.31 234 THR A C 1
ATOM 1916 O O . THR A 1 234 ? -2.152 -13.477 -21.391 1 98.31 234 THR A O 1
ATOM 1919 N N . PRO A 1 235 ? -0.004 -14.008 -21.5 1 98.31 235 PRO A N 1
ATOM 1920 C CA . PRO A 1 235 ? -0.061 -14.125 -22.953 1 98.31 235 PRO A CA 1
ATOM 1921 C C . PRO A 1 235 ? -0.707 -15.43 -23.406 1 98.31 235 PRO A C 1
ATOM 1923 O O . PRO A 1 235 ? -1.07 -15.57 -24.578 1 98.31 235 PRO A O 1
ATOM 1926 N N . VAL A 1 236 ? -0.758 -16.453 -22.562 1 97.75 236 VAL A N 1
ATOM 1927 C CA . VAL A 1 236 ? -1.397 -17.734 -22.828 1 97.75 236 VAL A CA 1
ATOM 1928 C C . VAL A 1 236 ? -2.168 -18.188 -21.594 1 97.75 236 VAL A C 1
ATOM 1930 O O . VAL A 1 236 ? -1.825 -17.828 -20.469 1 97.75 236 VAL A O 1
ATOM 1933 N N . ASP A 1 237 ? -3.268 -19 -21.844 1 97.94 237 ASP A N 1
ATOM 1934 C CA . ASP A 1 237 ? -3.967 -19.547 -20.688 1 97.94 237 ASP A CA 1
ATOM 1935 C C . ASP A 1 237 ? -2.982 -20.125 -19.672 1 97.94 237 ASP A C 1
ATOM 1937 O O . ASP A 1 237 ? -2.084 -20.891 -20.047 1 97.94 237 ASP A O 1
ATOM 1941 N N . SER A 1 238 ? -3.174 -19.719 -18.375 1 98.19 238 SER A N 1
ATOM 1942 C CA . SER A 1 238 ? -2.148 -20.062 -17.391 1 98.19 238 SER A CA 1
ATOM 1943 C C . SER A 1 238 ? -2.771 -20.562 -16.094 1 98.19 238 SER A C 1
ATOM 1945 O O . SER A 1 238 ? -3.852 -20.109 -15.703 1 98.19 238 SER A O 1
ATOM 1947 N N . LEU A 1 239 ? -2.145 -21.5 -15.477 1 98.44 239 LEU A N 1
ATOM 1948 C CA . LEU A 1 239 ? -2.398 -22.016 -14.141 1 98.44 239 LEU A CA 1
ATOM 1949 C C . LEU A 1 239 ? -1.169 -21.859 -13.25 1 98.44 239 LEU A C 1
ATOM 1951 O O . LEU A 1 239 ? -0.121 -22.453 -13.523 1 98.44 239 LEU A O 1
ATOM 1955 N N . VAL A 1 240 ? -1.311 -21.016 -12.211 1 98.38 240 VAL A N 1
ATOM 1956 C CA . VAL A 1 240 ? -0.179 -20.625 -11.383 1 98.38 240 VAL A CA 1
ATOM 1957 C C . VAL A 1 240 ? -0.509 -20.859 -9.906 1 98.38 240 VAL A C 1
ATOM 1959 O O . VAL A 1 240 ? -1.621 -20.578 -9.461 1 98.38 240 VAL A O 1
ATOM 1962 N N . PHE A 1 241 ? 0.448 -21.438 -9.219 1 97.94 241 PHE A N 1
ATOM 1963 C CA . PHE A 1 241 ? 0.32 -21.531 -7.766 1 97.94 241 PHE A CA 1
ATOM 1964 C C . PHE A 1 241 ? 1.227 -20.516 -7.074 1 97.94 241 PHE A C 1
ATOM 1966 O O . PHE A 1 241 ? 2.34 -20.266 -7.535 1 97.94 241 PHE A O 1
ATOM 1973 N N . GLY A 1 242 ? 0.756 -19.953 -6.02 1 95.62 242 GLY A N 1
ATOM 1974 C CA . GLY A 1 242 ? 1.532 -18.984 -5.258 1 95.62 242 GLY A CA 1
ATOM 1975 C C . GLY A 1 242 ? 1.041 -18.828 -3.834 1 95.62 242 GLY A C 1
ATOM 1976 O O . GLY A 1 242 ? 0.217 -19.609 -3.357 1 95.62 242 GLY A O 1
ATOM 1977 N N . GLY A 1 243 ? 1.648 -17.844 -3.213 1 92.19 243 GLY A N 1
ATOM 1978 C CA . GLY A 1 243 ? 1.265 -17.547 -1.841 1 92.19 243 GLY A CA 1
ATOM 1979 C C . GLY A 1 243 ? 1.999 -16.359 -1.258 1 92.19 243 GLY A C 1
ATOM 1980 O O . GLY A 1 243 ? 3.027 -15.938 -1.791 1 92.19 243 GLY A O 1
ATOM 1981 N N . ASN A 1 244 ? 1.383 -15.828 -0.237 1 86.38 244 ASN A N 1
ATOM 1982 C CA . ASN A 1 244 ? 2.002 -14.75 0.529 1 86.38 244 ASN A CA 1
ATOM 1983 C C . ASN A 1 244 ? 2.65 -15.273 1.808 1 86.38 244 ASN A C 1
ATOM 1985 O O . ASN A 1 244 ? 2.23 -16.297 2.344 1 86.38 244 ASN A O 1
ATOM 1989 N N . PHE A 1 245 ? 3.721 -14.586 2.23 1 83.12 245 PHE A N 1
ATOM 1990 C CA . PHE A 1 245 ? 4.336 -14.93 3.504 1 83.12 245 PHE A CA 1
ATOM 1991 C C . PHE A 1 245 ? 4.953 -13.703 4.16 1 83.12 245 PHE A C 1
ATOM 1993 O O . PHE A 1 245 ? 5.387 -12.773 3.471 1 83.12 245 PHE A O 1
ATOM 2000 N N . LEU A 1 246 ? 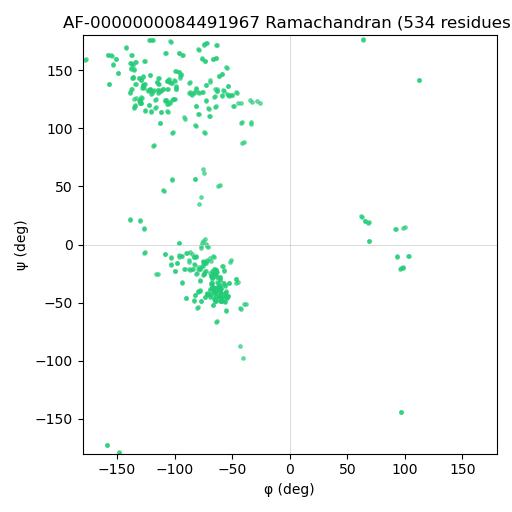4.93 -13.695 5.465 1 74.19 246 LEU A N 1
ATOM 2001 C CA . LEU A 1 246 ? 5.469 -12.602 6.258 1 74.19 246 LEU A CA 1
ATOM 2002 C C . LEU A 1 246 ? 6.859 -12.945 6.785 1 74.19 246 LEU A C 1
ATOM 2004 O O . LEU A 1 246 ? 7.129 -14.094 7.133 1 74.19 246 LEU A O 1
ATOM 2008 N N . HIS A 1 247 ? 7.676 -12 6.773 1 66.19 247 HIS A N 1
ATOM 2009 C CA . HIS A 1 247 ? 9 -12.172 7.352 1 66.19 247 HIS A CA 1
ATOM 2010 C C . HIS A 1 247 ? 9.586 -10.844 7.801 1 66.19 247 HIS A C 1
ATOM 2012 O O . HIS A 1 247 ? 9.062 -9.781 7.453 1 66.19 247 HIS A O 1
ATOM 2018 N N . SER A 1 248 ? 10.562 -10.906 8.625 1 59.16 248 SER A N 1
ATOM 2019 C CA . SER A 1 248 ? 11.18 -9.688 9.156 1 59.16 248 SER A CA 1
ATOM 2020 C C . SER A 1 248 ? 12.383 -9.273 8.32 1 59.16 248 SER A C 1
ATOM 2022 O O . SER A 1 248 ? 13.039 -8.273 8.625 1 59.16 248 SER A O 1
ATOM 2024 N N . PHE A 1 249 ? 12.867 -10.055 7.41 1 50.69 249 PHE A N 1
ATOM 2025 C CA . PHE A 1 249 ? 14.109 -9.805 6.691 1 50.69 249 PHE A CA 1
ATOM 2026 C C . PHE A 1 249 ? 13.945 -8.648 5.707 1 50.69 249 PHE A C 1
ATOM 2028 O O . PHE A 1 249 ? 14.93 -8.164 5.141 1 50.69 249 PHE A O 1
ATOM 2035 N N . GLY A 1 250 ? 12.758 -8.016 5.578 1 48.75 250 GLY A N 1
ATOM 2036 C CA . GLY A 1 250 ? 12.508 -6.883 4.695 1 48.75 250 GLY A CA 1
ATOM 2037 C C . GLY A 1 250 ? 12.141 -5.617 5.445 1 48.75 250 GLY A C 1
ATOM 2038 O O . GLY A 1 250 ? 12.094 -4.535 4.855 1 48.75 250 GLY A O 1
ATOM 2039 N N . ILE A 1 251 ? 11.648 -5.926 6.543 1 44.28 251 ILE A N 1
ATOM 2040 C CA . ILE A 1 251 ? 11.141 -4.777 7.289 1 44.28 251 ILE A CA 1
ATOM 2041 C C . ILE A 1 251 ? 12.281 -3.801 7.57 1 44.28 251 ILE A C 1
ATOM 2043 O O . ILE A 1 251 ? 12.086 -2.584 7.535 1 44.28 251 ILE A O 1
ATOM 2047 N N . ASP A 1 252 ? 13.32 -4.422 7.621 1 40.47 252 ASP A N 1
ATOM 2048 C CA . ASP A 1 252 ? 14.445 -3.52 7.875 1 40.47 252 ASP A CA 1
ATOM 2049 C C . ASP A 1 252 ? 14.68 -2.592 6.688 1 40.47 252 ASP A C 1
ATOM 2051 O O . ASP A 1 252 ? 15.023 -1.421 6.863 1 40.47 252 ASP A O 1
ATOM 2055 N N . LYS A 1 253 ? 14.477 -3.193 5.48 1 38.88 253 LYS A N 1
ATOM 2056 C CA . LYS A 1 253 ? 14.727 -2.414 4.273 1 38.88 253 LYS A CA 1
ATOM 2057 C C . LYS A 1 253 ? 13.523 -1.539 3.924 1 38.88 253 LYS A C 1
ATOM 2059 O O . LYS A 1 253 ? 13.68 -0.433 3.404 1 38.88 253 LYS A O 1
ATOM 2064 N N . GLN A 1 254 ? 12.328 -2.189 3.941 1 37.38 254 GLN A N 1
ATOM 2065 C CA . GLN A 1 254 ? 11.211 -1.305 3.637 1 37.38 254 GLN A CA 1
ATOM 2066 C C . GLN A 1 254 ? 11.297 -0.007 4.434 1 37.38 254 GLN A C 1
ATOM 2068 O O . GLN A 1 254 ? 10.945 1.062 3.934 1 37.38 254 GLN A O 1
ATOM 2073 N N . LEU A 1 255 ? 11.844 -0.235 5.441 1 36 255 LEU A N 1
ATOM 2074 C CA . LEU A 1 255 ? 12.297 0.903 6.23 1 36 255 LEU A CA 1
ATOM 2075 C C . LEU A 1 255 ? 13.578 1.49 5.645 1 36 255 LEU A C 1
ATOM 2077 O O . LEU A 1 255 ? 13.797 2.703 5.707 1 36 255 LEU A O 1
ATOM 2081 N N . LYS A 1 256 ? 14.297 0.676 4.844 1 36.25 256 LYS A N 1
ATOM 2082 C CA . LYS A 1 256 ? 15.602 1.007 4.277 1 36.25 256 LYS A CA 1
ATOM 2083 C C . LYS A 1 256 ? 15.453 1.693 2.922 1 36.25 256 LYS A C 1
ATOM 2085 O O . LYS A 1 256 ? 16.234 2.594 2.588 1 36.25 256 LYS A O 1
ATOM 2090 N N . ILE A 1 257 ? 14.641 1.262 1.96 1 34.97 257 ILE A N 1
ATOM 2091 C CA . ILE A 1 257 ? 14.461 1.783 0.61 1 34.97 257 ILE A CA 1
ATOM 2092 C C . ILE A 1 257 ? 14.102 3.266 0.673 1 34.97 257 ILE A C 1
ATOM 2094 O O . ILE A 1 257 ? 14.562 4.059 -0.148 1 34.97 257 ILE A O 1
ATOM 2098 N N . ALA A 1 258 ? 13.359 3.748 1.454 1 32.56 258 ALA A N 1
ATOM 2099 C CA . ALA A 1 258 ? 13.156 5.184 1.642 1 32.56 258 ALA A CA 1
ATOM 2100 C C . ALA A 1 258 ? 14.492 5.902 1.839 1 32.56 258 ALA A C 1
ATOM 2102 O O . ALA A 1 258 ? 14.664 7.035 1.388 1 32.56 258 ALA A O 1
ATOM 2103 N N . GLN A 1 259 ? 15.516 5.203 2.08 1 32.41 259 GLN A N 1
ATOM 2104 C CA . GLN A 1 259 ? 16.828 5.781 2.369 1 32.41 259 GLN A CA 1
ATOM 2105 C C . GLN A 1 259 ? 17.672 5.891 1.104 1 32.41 259 GLN A C 1
ATOM 2107 O O . GLN A 1 259 ? 18.453 6.836 0.949 1 32.41 259 GLN A O 1
ATOM 2112 N N . VAL A 1 260 ? 17.656 5.066 0.07 1 31.86 260 VAL A N 1
ATOM 2113 C CA . VAL A 1 260 ? 18.578 4.988 -1.056 1 31.86 260 VAL A CA 1
ATOM 2114 C C . VAL A 1 260 ? 18.266 6.102 -2.055 1 31.86 260 VAL A C 1
ATOM 2116 O O . VAL A 1 260 ? 19.188 6.719 -2.605 1 31.86 260 VAL A O 1
ATOM 2119 N N . GLU A 1 261 ? 17.125 6.43 -2.332 1 30.58 261 GLU A N 1
ATOM 2120 C CA . GLU A 1 261 ? 16.891 7.367 -3.424 1 30.58 261 GLU A CA 1
ATOM 2121 C C . GLU A 1 261 ? 17.453 8.742 -3.104 1 30.58 261 GLU A C 1
ATOM 2123 O O . GLU A 1 261 ? 17.875 9.477 -4.004 1 30.58 261 GLU A O 1
ATOM 2128 N N . ASP A 1 262 ? 17.609 9.125 -2.012 1 29.31 262 ASP A N 1
ATOM 2129 C CA . ASP A 1 262 ? 18.172 10.445 -1.766 1 29.31 262 ASP A CA 1
ATOM 2130 C C . ASP A 1 262 ? 19.672 10.469 -2.084 1 29.31 262 ASP A C 1
ATOM 2132 O O . ASP A 1 262 ? 20.219 11.508 -2.463 1 29.31 262 ASP A O 1
ATOM 2136 N N . THR A 1 263 ? 20.359 9.375 -2.074 1 30.45 263 THR A N 1
ATOM 2137 C CA . THR A 1 263 ? 21.797 9.445 -2.293 1 30.45 263 THR A CA 1
ATOM 2138 C C . THR A 1 263 ? 22.109 9.633 -3.775 1 30.45 263 THR A C 1
ATOM 2140 O O . THR A 1 263 ? 23.141 10.227 -4.129 1 30.45 263 THR A O 1
ATOM 2143 N N . THR A 1 264 ? 21.406 9.18 -4.688 1 28.09 264 THR A N 1
ATOM 2144 C CA . THR A 1 264 ? 21.797 9.312 -6.086 1 28.09 264 THR A CA 1
ATOM 2145 C C . THR A 1 264 ? 21.578 10.742 -6.574 1 28.09 264 THR A C 1
ATOM 2147 O O . THR A 1 264 ? 22.281 11.211 -7.473 1 28.09 264 THR A O 1
ATOM 2150 N N . LYS A 1 265 ? 20.703 11.57 -6.055 1 32.56 265 LYS A N 1
ATOM 2151 C CA . LYS A 1 265 ? 20.625 12.898 -6.648 1 32.56 265 LYS A CA 1
ATOM 2152 C C . LYS A 1 265 ? 21.797 13.766 -6.188 1 32.56 265 LYS A C 1
ATOM 2154 O O . LYS A 1 265 ? 22.094 14.797 -6.793 1 32.56 265 LYS A O 1
ATOM 2159 N N . VAL A 1 266 ? 22.453 13.469 -5.18 1 27.83 266 VAL A N 1
ATOM 2160 C CA . VAL A 1 266 ? 23.516 14.43 -4.895 1 27.83 266 VAL A CA 1
ATOM 2161 C C . VAL A 1 266 ? 24.75 14.117 -5.746 1 27.83 266 VAL A C 1
ATOM 2163 O O . VAL A 1 266 ? 25.688 14.906 -5.805 1 27.83 266 VAL A O 1
ATOM 2166 N N . ARG A 1 267 ? 24.922 12.969 -6.336 1 27.73 267 ARG A N 1
ATOM 2167 C CA . ARG A 1 267 ? 26.188 12.898 -7.078 1 27.73 267 ARG A CA 1
ATOM 2168 C C . ARG A 1 267 ? 26.047 13.57 -8.438 1 27.73 267 ARG A C 1
ATOM 2170 O O . ARG A 1 267 ? 27.047 13.719 -9.156 1 27.73 267 ARG A O 1
ATOM 2177 N N . MET A 1 268 ? 24.797 13.633 -8.969 1 23.67 268 MET A N 1
ATOM 2178 C CA . MET A 1 268 ? 24.984 14.164 -10.32 1 23.67 268 MET A CA 1
ATOM 2179 C C . MET A 1 268 ? 25.234 15.672 -10.281 1 23.67 268 MET A C 1
ATOM 2181 O O . MET A 1 268 ? 25.438 16.297 -11.328 1 23.67 268 MET A O 1
ATOM 2185 N N . SER A 1 269 ? 25.219 16.375 -9.195 1 21.98 269 SER A N 1
ATOM 2186 C CA . SER A 1 269 ? 25.828 17.641 -9.547 1 21.98 269 SER A CA 1
ATOM 2187 C C . SER A 1 269 ? 27.344 17.609 -9.328 1 21.98 269 SER A C 1
ATOM 2189 O O . SER A 1 269 ? 27.828 16.922 -8.422 1 21.98 269 SER A O 1
ATOM 2191 N N . MET B 1 1 ? -13.273 3.621 16.797 1 90.25 1 MET B N 1
ATOM 2192 C CA . MET B 1 1 ? -12.219 3.379 15.82 1 90.25 1 MET B CA 1
ATOM 2193 C C . MET B 1 1 ? -11.094 4.398 15.961 1 90.25 1 MET B C 1
ATOM 2195 O O . MET B 1 1 ? -9.953 4.121 15.602 1 90.25 1 MET B O 1
ATOM 2199 N N . VAL B 1 2 ? -11.383 5.539 16.578 1 95.44 2 VAL B N 1
ATOM 2200 C CA . VAL B 1 2 ? -10.414 6.594 16.859 1 95.44 2 VAL B CA 1
ATOM 2201 C C . VAL B 1 2 ? -10.359 6.855 18.359 1 95.44 2 VAL B C 1
ATOM 2203 O O . VAL B 1 2 ? -11.391 6.938 19.031 1 95.44 2 VAL B O 1
ATOM 2206 N N . LYS B 1 3 ? -9.211 6.949 18.906 1 96.81 3 LYS B N 1
ATOM 2207 C CA . LYS B 1 3 ? -9.039 7.215 20.328 1 96.81 3 LYS B CA 1
ATOM 2208 C C . LYS B 1 3 ? -8.664 8.68 20.578 1 96.81 3 LYS B C 1
ATOM 2210 O O . LYS B 1 3 ? -7.715 9.188 19.984 1 96.81 3 LYS B O 1
ATOM 2215 N N . GLU B 1 4 ? -9.445 9.344 21.406 1 97.44 4 GLU B N 1
ATOM 2216 C CA . GLU B 1 4 ? -9.125 10.703 21.828 1 97.44 4 GLU B CA 1
ATOM 2217 C C . GLU B 1 4 ? -8.211 10.695 23.047 1 97.44 4 GLU B C 1
ATOM 2219 O O . GLU B 1 4 ? -8.461 9.961 24.016 1 97.44 4 GLU B O 1
ATOM 2224 N N . MET B 1 5 ? -7.172 11.469 22.953 1 97.62 5 MET B N 1
ATOM 2225 C CA . MET B 1 5 ? -6.195 11.508 24.031 1 97.62 5 MET B CA 1
ATOM 2226 C C . MET B 1 5 ? -5.746 12.938 24.312 1 97.62 5 MET B C 1
ATOM 2228 O O . MET B 1 5 ? -6.02 13.844 23.516 1 97.62 5 MET B O 1
ATOM 2232 N N . HIS B 1 6 ? -5.129 13.078 25.516 1 97.19 6 HIS B N 1
ATOM 2233 C CA . HIS B 1 6 ? -4.422 14.312 25.859 1 97.19 6 HIS B CA 1
ATOM 2234 C C . HIS B 1 6 ? -2.93 14.195 25.562 1 97.19 6 HIS B C 1
ATOM 2236 O O . HIS B 1 6 ? -2.346 13.117 25.734 1 97.19 6 HIS B O 1
ATOM 2242 N N . GLY B 1 7 ? -2.377 15.273 25.125 1 96.81 7 GLY B N 1
ATOM 2243 C CA . GLY B 1 7 ? -1 15.273 24.656 1 96.81 7 GLY B CA 1
ATOM 2244 C C . GLY B 1 7 ? -0.029 14.68 25.672 1 96.81 7 GLY B C 1
ATOM 2245 O O . GLY B 1 7 ? 0.938 14.016 25.281 1 96.81 7 GLY B O 1
ATOM 2246 N N . THR B 1 8 ? -0.256 14.828 26.922 1 94.94 8 THR B N 1
ATOM 2247 C CA . THR B 1 8 ? 0.65 14.375 27.969 1 94.94 8 THR B CA 1
ATOM 2248 C C . THR B 1 8 ? 0.631 12.852 28.078 1 94.94 8 THR B C 1
ATOM 2250 O O . THR B 1 8 ? 1.527 12.258 28.688 1 94.94 8 THR B O 1
ATOM 2253 N N . GLU B 1 9 ? -0.337 12.281 27.469 1 95.69 9 GLU B N 1
ATOM 2254 C CA . GLU B 1 9 ? -0.5 10.836 27.562 1 95.69 9 GLU B CA 1
ATOM 2255 C C . GLU B 1 9 ? 0.314 10.117 26.484 1 95.69 9 GLU B C 1
ATOM 2257 O O . GLU B 1 9 ? 0.559 8.914 26.594 1 95.69 9 GLU B O 1
ATOM 2262 N N . LEU B 1 10 ? 0.646 10.82 25.438 1 95.25 10 LEU B N 1
ATOM 2263 C CA . LEU B 1 10 ? 1.324 10.18 24.328 1 95.25 10 LEU B CA 1
ATOM 2264 C C . LEU B 1 10 ? 2.838 10.258 24.484 1 95.25 10 LEU B C 1
ATOM 2266 O O . LEU B 1 10 ? 3.422 11.336 24.375 1 95.25 10 LEU B O 1
ATOM 2270 N N . ASN B 1 11 ? 3.467 9.219 24.766 1 90.44 11 ASN B N 1
ATOM 2271 C CA . ASN B 1 11 ? 4.91 9.078 24.906 1 90.44 11 ASN B CA 1
ATOM 2272 C C . ASN B 1 11 ? 5.379 7.684 24.484 1 90.44 11 ASN B C 1
ATOM 2274 O O . ASN B 1 11 ? 4.574 6.867 24.031 1 90.44 11 ASN B O 1
ATOM 2278 N N . VAL B 1 12 ? 6.637 7.484 24.594 1 85.69 12 VAL B N 1
ATOM 2279 C CA . VAL B 1 12 ? 7.219 6.223 24.141 1 85.69 12 VAL B CA 1
ATOM 2280 C C . VAL B 1 12 ? 6.625 5.066 24.938 1 85.69 12 VAL B C 1
ATOM 2282 O O . VAL B 1 12 ? 6.336 4.004 24.375 1 85.69 12 VAL B O 1
ATOM 2285 N N . ALA B 1 13 ? 6.402 5.242 26.172 1 82.69 13 ALA B N 1
ATOM 2286 C CA . ALA B 1 13 ? 5.84 4.203 27.031 1 82.69 13 ALA B CA 1
ATOM 2287 C C . ALA B 1 13 ? 4.449 3.793 26.547 1 82.69 13 ALA B C 1
ATOM 2289 O O . ALA B 1 13 ? 4.098 2.613 26.594 1 82.69 13 ALA B O 1
ATOM 2290 N N . TYR B 1 14 ? 3.723 4.797 26.219 1 89.06 14 TYR B N 1
ATOM 2291 C CA . TYR B 1 14 ? 2.389 4.492 25.719 1 89.06 14 TYR B CA 1
ATOM 2292 C C . TYR B 1 14 ? 2.461 3.551 24.516 1 89.06 14 TYR B C 1
ATOM 2294 O O . TYR B 1 14 ? 1.757 2.541 24.469 1 89.06 14 TYR B O 1
ATOM 2302 N N . PHE B 1 15 ? 3.297 3.822 23.531 1 85.44 15 PHE B N 1
ATOM 2303 C CA . PHE B 1 15 ? 3.4 3.016 22.312 1 85.44 15 PHE B CA 1
ATOM 2304 C C . PHE B 1 15 ? 3.979 1.642 22.625 1 85.44 15 PHE B C 1
ATOM 2306 O O . PHE B 1 15 ? 3.615 0.649 22 1 85.44 15 PHE B O 1
ATOM 2313 N N . GLN B 1 16 ? 4.863 1.581 23.578 1 76.19 16 GLN B N 1
ATOM 2314 C CA . GLN B 1 16 ? 5.426 0.298 24 1 76.19 16 GLN B CA 1
ATOM 2315 C C . GLN B 1 16 ? 4.348 -0.603 24.594 1 76.19 16 GLN B C 1
ATOM 2317 O O . GLN B 1 16 ? 4.34 -1.812 24.359 1 76.19 16 GLN B O 1
ATOM 2322 N N . ARG B 1 17 ? 3.449 0.043 25.328 1 80.06 17 ARG B N 1
ATOM 2323 C CA . ARG B 1 17 ? 2.42 -0.705 26.047 1 80.06 17 ARG B CA 1
ATOM 2324 C C . ARG B 1 17 ? 1.257 -1.053 25.125 1 80.06 17 ARG B C 1
ATOM 2326 O O . ARG B 1 17 ? 0.725 -2.164 25.172 1 80.06 17 ARG B O 1
ATOM 2333 N N . ASN B 1 18 ? 0.852 -0.101 24.328 1 83.5 18 ASN B N 1
ATOM 2334 C CA . ASN B 1 18 ? -0.402 -0.25 23.594 1 83.5 18 ASN B CA 1
ATOM 2335 C C . ASN B 1 18 ? -0.159 -0.483 22.109 1 83.5 18 ASN B C 1
ATOM 2337 O O . ASN B 1 18 ? -1.078 -0.852 21.375 1 83.5 18 ASN B O 1
ATOM 2341 N N . GLY B 1 19 ? 1.134 -0.351 21.656 1 81.69 19 GLY B N 1
ATOM 2342 C CA . GLY B 1 19 ? 1.369 -0.291 20.234 1 81.69 19 GLY B CA 1
ATOM 2343 C C . GLY B 1 19 ? 0.739 0.922 19.578 1 81.69 19 GLY B C 1
ATOM 2344 O O . GLY B 1 19 ? 0.18 1.784 20.25 1 81.69 19 GLY B O 1
ATOM 2345 N N . PHE B 1 20 ? 0.918 1.141 18.344 1 87.75 20 PHE B N 1
ATOM 2346 C CA . PHE B 1 20 ? 0.274 2.182 17.547 1 87.75 20 PHE B CA 1
ATOM 2347 C C . PHE B 1 20 ? -0.561 1.569 16.438 1 87.75 20 PHE B C 1
ATOM 2349 O O . PHE B 1 20 ? -0.11 1.488 15.289 1 87.75 20 PHE B O 1
ATOM 2356 N N . ASN B 1 21 ? -1.816 1.215 16.781 1 87.56 21 ASN B N 1
ATOM 2357 C CA . ASN B 1 21 ? -2.658 0.464 15.859 1 87.56 21 ASN B CA 1
ATOM 2358 C C . ASN B 1 21 ? -4 1.156 15.633 1 87.56 21 ASN B C 1
ATOM 2360 O O . ASN B 1 21 ? -4.809 0.701 14.828 1 87.56 21 ASN B O 1
ATOM 2364 N N . THR B 1 22 ? -4.168 2.176 16.406 1 93.25 22 THR B N 1
ATOM 2365 C CA . THR B 1 22 ? -5.406 2.939 16.297 1 93.25 22 THR B CA 1
ATOM 2366 C C . THR B 1 22 ? -5.109 4.418 16.078 1 93.25 22 THR B C 1
ATOM 2368 O O . THR B 1 22 ? -4.211 4.98 16.703 1 93.25 22 THR B O 1
ATOM 2371 N N . PRO B 1 23 ? -5.879 5.008 15.18 1 97.06 23 PRO B N 1
ATOM 2372 C CA . PRO B 1 23 ? -5.699 6.453 15.023 1 97.06 23 PRO B CA 1
ATOM 2373 C C . PRO B 1 23 ? -5.938 7.223 16.312 1 97.06 23 PRO B C 1
ATOM 2375 O O . PRO B 1 23 ? -6.812 6.859 17.109 1 97.06 23 PRO B O 1
ATOM 2378 N N . LEU B 1 24 ? -5.191 8.328 16.5 1 98.12 24 LEU B N 1
ATOM 2379 C CA . LEU B 1 24 ? -5.258 9.109 17.734 1 98.12 24 LEU B CA 1
ATOM 2380 C C . LEU B 1 24 ? -5.621 10.562 17.438 1 98.12 24 LEU B C 1
ATOM 2382 O O . LEU B 1 24 ? -5.02 11.188 16.562 1 98.12 24 LEU B O 1
ATOM 2386 N N . LEU B 1 25 ? -6.57 11.07 18.188 1 98.56 25 LEU B N 1
ATOM 2387 C CA . LEU B 1 25 ? -7.016 12.445 18.031 1 98.56 25 LEU B CA 1
ATOM 2388 C C . LEU B 1 25 ? -6.684 13.273 19.281 1 98.56 25 LEU B C 1
ATOM 2390 O O . LEU B 1 25 ? -6.961 12.844 20.406 1 98.56 25 LEU B O 1
ATOM 2394 N N . PHE B 1 26 ? -6.129 14.422 19.047 1 98.69 26 PHE B N 1
ATOM 2395 C CA . PHE B 1 26 ? -5.875 15.406 20.078 1 98.69 26 PHE B CA 1
ATOM 2396 C C . PHE B 1 26 ? -6.574 16.719 19.75 1 98.69 26 PHE B C 1
ATOM 2398 O O . PHE B 1 26 ? -6.234 17.391 18.781 1 98.69 26 PHE B O 1
ATOM 2405 N N . LYS B 1 27 ? -7.43 17.156 20.578 1 98.06 27 LYS B N 1
ATOM 2406 C CA . LYS B 1 27 ? -8.227 18.359 20.344 1 98.06 27 LYS B CA 1
ATOM 2407 C C . LYS B 1 27 ? -7.387 19.625 20.531 1 98.06 27 LYS B C 1
ATOM 2409 O O . LYS B 1 27 ? -7.723 20.688 20 1 98.06 27 LYS B O 1
ATOM 2414 N N . GLU B 1 28 ? -6.348 19.453 21.328 1 97.06 28 GLU B N 1
ATOM 2415 C CA . GLU B 1 28 ? -5.383 20.531 21.531 1 97.06 28 GLU B CA 1
ATOM 2416 C C . GLU B 1 28 ? -3.953 20 21.5 1 97.06 28 GLU B C 1
ATOM 2418 O O . GLU B 1 28 ? -3.709 18.844 21.844 1 97.06 28 GLU B O 1
ATOM 2423 N N . LYS B 1 29 ? -3.059 20.859 21.172 1 97.06 29 LYS B N 1
ATOM 2424 C CA . LYS B 1 29 ? -1.688 20.391 20.969 1 97.06 29 LYS B CA 1
ATOM 2425 C C . LYS B 1 29 ? -0.911 20.375 22.281 1 97.06 29 LYS B C 1
ATOM 2427 O O . LYS B 1 29 ? 0.238 19.938 22.328 1 97.06 29 LYS B O 1
ATOM 2432 N N . THR B 1 30 ? -1.535 20.906 23.359 1 96.62 30 THR B N 1
ATOM 2433 C CA . THR B 1 30 ? -0.847 20.969 24.641 1 96.62 30 THR B CA 1
ATOM 2434 C C . THR B 1 30 ? -0.337 19.594 25.047 1 96.62 30 THR B C 1
ATOM 2436 O O . THR B 1 30 ? -1.08 18.609 25 1 96.62 30 THR B O 1
ATOM 2439 N N . GLY B 1 31 ? 0.948 19.5 25.406 1 97.38 31 GLY B N 1
ATOM 2440 C CA . GLY B 1 31 ? 1.528 18.25 25.875 1 97.38 31 GLY B CA 1
ATOM 2441 C C . GLY B 1 31 ? 2.17 17.438 24.781 1 97.38 31 GLY B C 1
ATOM 2442 O O . GLY B 1 31 ? 2.918 16.484 25.062 1 97.38 31 GLY B O 1
ATOM 2443 N N . LEU B 1 32 ? 1.984 17.766 23.516 1 97.75 32 LEU B N 1
ATOM 2444 C CA . LEU B 1 32 ? 2.498 16.984 22.406 1 97.75 32 LEU B CA 1
ATOM 2445 C C . LEU B 1 32 ? 3.922 17.406 22.047 1 97.75 32 LEU B C 1
ATOM 2447 O O . LEU B 1 32 ? 4.617 16.703 21.312 1 97.75 32 LEU B O 1
ATOM 2451 N N . GLY B 1 33 ? 4.344 18.547 22.578 1 97.25 33 GLY B N 1
ATOM 2452 C CA . GLY B 1 33 ? 5.629 19.094 22.156 1 97.25 33 GLY B CA 1
ATOM 2453 C C . GLY B 1 33 ? 5.633 19.578 20.719 1 97.25 33 GLY B C 1
ATOM 2454 O O . GLY B 1 33 ? 6.691 19.672 20.094 1 97.25 33 GLY B O 1
ATOM 2455 N N . LEU B 1 34 ? 4.492 19.797 20.172 1 97.38 34 LEU B N 1
ATOM 2456 C CA . LEU B 1 34 ? 4.297 20.297 18.812 1 97.38 34 LEU B CA 1
ATOM 2457 C C . LEU B 1 34 ? 4.41 21.812 18.781 1 97.38 34 LEU B C 1
ATOM 2459 O O . LEU B 1 34 ? 3.83 22.516 19.609 1 97.38 34 LEU B O 1
ATOM 2463 N N . ARG B 1 35 ? 5.211 22.312 17.844 1 97.31 35 ARG B N 1
ATOM 2464 C CA . ARG B 1 35 ? 5.285 23.75 17.594 1 97.31 35 ARG B CA 1
ATOM 2465 C C . ARG B 1 35 ? 4.797 24.094 16.188 1 97.31 35 ARG B C 1
ATOM 2467 O O . ARG B 1 35 ? 5.293 23.547 15.211 1 97.31 35 ARG B O 1
ATOM 2474 N N . VAL B 1 36 ? 3.885 24.938 16.125 1 97.88 36 VAL B N 1
ATOM 2475 C CA . VAL B 1 36 ? 3.344 25.453 14.875 1 97.88 36 VAL B CA 1
ATOM 2476 C C . VAL B 1 36 ? 3.111 26.953 14.977 1 97.88 36 VAL B C 1
ATOM 2478 O O . VAL B 1 36 ? 3.023 27.5 16.078 1 97.88 36 VAL B O 1
ATOM 2481 N N . PRO B 1 37 ? 3.096 27.641 13.852 1 97.38 37 PRO B N 1
ATOM 2482 C CA . PRO B 1 37 ? 2.787 29.062 13.922 1 97.38 37 PRO B CA 1
ATOM 2483 C C . PRO B 1 37 ? 1.376 29.344 14.438 1 97.38 37 PRO B C 1
ATOM 2485 O O . PRO B 1 37 ? 0.593 28.406 14.633 1 97.38 37 PRO B O 1
ATOM 2488 N N . THR B 1 38 ? 1.139 30.641 14.672 1 94.69 38 THR B N 1
ATOM 2489 C CA . THR B 1 38 ? -0.183 31.047 15.141 1 94.69 38 THR B CA 1
ATOM 2490 C C . THR B 1 38 ? -1.196 31 14 1 94.69 38 THR B C 1
ATOM 2492 O O . THR B 1 38 ? -0.826 30.797 12.844 1 94.69 38 THR B O 1
ATOM 2495 N N . SER B 1 39 ? -2.424 31.172 14.328 1 91.06 39 SER B N 1
ATOM 2496 C CA . SER B 1 39 ? -3.512 31.109 13.359 1 91.06 39 SER B CA 1
ATOM 2497 C C . SER B 1 39 ? -3.424 32.25 12.352 1 91.06 39 SER B C 1
ATOM 2499 O O . SER B 1 39 ? -4.113 32.25 11.336 1 91.06 39 SER B O 1
ATOM 2501 N N . ASN B 1 40 ? -2.572 33.219 12.578 1 94.31 40 ASN B N 1
ATOM 2502 C CA . ASN B 1 40 ? -2.396 34.312 11.656 1 94.31 40 ASN B CA 1
ATOM 2503 C C . ASN B 1 40 ? -1.478 33.938 10.5 1 94.31 40 ASN B C 1
ATOM 2505 O O . ASN B 1 40 ? -1.363 34.688 9.523 1 94.31 40 ASN B O 1
ATOM 2509 N N . PHE B 1 41 ? -0.873 32.812 10.648 1 97.31 41 PHE B N 1
ATOM 2510 C CA . PHE B 1 41 ? 0.03 32.312 9.617 1 97.31 41 PHE B CA 1
ATOM 2511 C C . PHE B 1 41 ? -0.729 32 8.328 1 97.31 41 PHE B C 1
ATOM 2513 O O . PHE B 1 41 ? -1.759 31.328 8.344 1 97.31 41 PHE B O 1
ATOM 2520 N N . THR B 1 42 ? -0.245 32.594 7.176 1 96.56 42 THR B N 1
ATOM 2521 C CA . THR B 1 42 ? -0.985 32.531 5.918 1 96.56 42 THR B CA 1
ATOM 2522 C C . THR B 1 42 ? -0.173 31.812 4.848 1 96.56 42 THR B C 1
ATOM 2524 O O . THR B 1 42 ? 0.979 31.438 5.078 1 96.56 42 THR B O 1
ATOM 2527 N N . ILE B 1 43 ? -0.845 31.656 3.697 1 97.94 43 ILE B N 1
ATOM 2528 C CA . ILE B 1 43 ? -0.183 31.062 2.537 1 97.94 43 ILE B CA 1
ATOM 2529 C C . ILE B 1 43 ? 1 31.938 2.121 1 97.94 43 ILE B C 1
ATOM 2531 O O . ILE B 1 43 ? 2.031 31.422 1.679 1 97.94 43 ILE B O 1
ATOM 2535 N N . ASN B 1 44 ? 0.826 33.25 2.293 1 97.44 44 ASN B N 1
ATOM 2536 C CA . ASN B 1 44 ? 1.929 34.156 2.018 1 97.44 44 ASN B CA 1
ATOM 2537 C C . ASN B 1 44 ? 3.141 33.844 2.895 1 97.44 44 ASN B C 1
ATOM 2539 O O . ASN B 1 44 ? 4.281 33.938 2.436 1 97.44 44 ASN B O 1
ATOM 2543 N N . ASP B 1 45 ? 2.906 33.562 4.117 1 97.94 45 ASP B N 1
ATOM 2544 C CA . ASP B 1 45 ? 4.004 33.219 5.016 1 97.94 45 ASP B CA 1
ATOM 2545 C C . ASP B 1 45 ? 4.703 31.922 4.57 1 97.94 45 ASP B C 1
ATOM 2547 O O . ASP B 1 45 ? 5.93 31.828 4.641 1 97.94 45 ASP B O 1
ATOM 2551 N N . VAL B 1 46 ? 3.91 30.938 4.098 1 98.19 46 VAL B N 1
ATOM 2552 C CA . VAL B 1 46 ? 4.504 29.719 3.555 1 98.19 46 VAL B CA 1
ATOM 2553 C C . VAL B 1 46 ? 5.414 30.078 2.377 1 98.19 46 VAL B C 1
ATOM 2555 O O . VAL B 1 46 ? 6.562 29.641 2.32 1 98.19 46 VAL B O 1
ATOM 2558 N N . ARG B 1 47 ? 4.906 30.875 1.474 1 98.06 47 ARG B N 1
ATOM 2559 C CA . ARG B 1 47 ? 5.668 31.281 0.297 1 98.06 47 ARG B CA 1
ATOM 2560 C C . ARG B 1 47 ? 6.988 31.938 0.698 1 98.06 47 ARG B C 1
ATOM 2562 O O . ARG B 1 47 ? 8.039 31.625 0.133 1 98.06 47 ARG B O 1
ATOM 2569 N N . MET B 1 48 ? 6.93 32.812 1.669 1 97.69 48 MET B N 1
ATOM 2570 C CA . MET B 1 48 ? 8.125 33.531 2.123 1 97.69 48 MET B CA 1
ATOM 2571 C C . MET B 1 48 ? 9.148 32.562 2.701 1 97.69 48 MET B C 1
ATOM 2573 O O . MET B 1 48 ? 10.352 32.781 2.576 1 97.69 48 MET B O 1
ATOM 2577 N N . CYS B 1 49 ? 8.688 31.547 3.275 1 97.75 49 CYS B N 1
ATOM 2578 C CA . CYS B 1 49 ? 9.57 30.594 3.939 1 97.75 49 CYS B CA 1
ATOM 2579 C C . CYS B 1 49 ? 10.211 29.641 2.93 1 97.75 49 CYS B C 1
ATOM 2581 O O . CYS B 1 49 ? 11.391 29.312 3.041 1 97.75 49 CYS B O 1
ATOM 2583 N N . VAL B 1 50 ? 9.438 29.188 1.922 1 97.56 50 VAL B N 1
ATOM 2584 C CA . VAL B 1 50 ? 9.938 28.125 1.044 1 97.56 50 VAL B CA 1
ATOM 2585 C C . VAL B 1 50 ? 10.461 28.75 -0.253 1 97.56 50 VAL B C 1
ATOM 2587 O O . VAL B 1 50 ? 11.172 28.094 -1.017 1 97.56 50 VAL B O 1
ATOM 2590 N N . GLY B 1 51 ? 10.008 29.906 -0.579 1 97.44 51 GLY B N 1
ATOM 2591 C CA . GLY B 1 51 ? 10.469 30.594 -1.776 1 97.44 51 GLY B CA 1
ATOM 2592 C C . GLY B 1 51 ? 9.391 30.719 -2.842 1 97.44 51 GLY B C 1
ATOM 2593 O O . GLY B 1 51 ? 8.664 29.766 -3.109 1 97.44 51 GLY B O 1
ATOM 2594 N N . SER B 1 52 ? 9.383 31.859 -3.514 1 97.56 52 SER B N 1
ATOM 2595 C CA . SER B 1 52 ? 8.367 32.156 -4.52 1 97.56 52 SER B CA 1
ATOM 2596 C C . SER B 1 52 ? 8.516 31.25 -5.738 1 97.56 52 SER B C 1
ATOM 2598 O O . SER B 1 52 ? 7.527 30.922 -6.395 1 97.56 52 SER B O 1
ATOM 2600 N N . ARG B 1 53 ? 9.703 30.797 -6.004 1 97.62 53 ARG B N 1
ATOM 2601 C CA . ARG B 1 53 ? 9.969 30.031 -7.215 1 97.62 53 ARG B CA 1
ATOM 2602 C C . ARG B 1 53 ? 9.906 28.531 -6.938 1 97.62 53 ARG B C 1
ATOM 2604 O O . ARG B 1 53 ? 10.07 27.719 -7.852 1 97.62 53 ARG B O 1
ATOM 2611 N N . ARG B 1 54 ? 9.609 28.188 -5.707 1 97.19 54 ARG B N 1
ATOM 2612 C CA . ARG B 1 54 ? 9.484 26.781 -5.375 1 97.19 54 ARG B CA 1
ATOM 2613 C C . ARG B 1 54 ? 8.398 26.109 -6.215 1 97.19 54 ARG B C 1
ATOM 2615 O O . ARG B 1 54 ? 7.273 26.609 -6.293 1 97.19 54 ARG B O 1
ATOM 2622 N N . VAL B 1 55 ? 8.773 25.016 -6.848 1 96 55 VAL B N 1
ATOM 2623 C CA . VAL B 1 55 ? 7.816 24.281 -7.68 1 96 55 VAL B CA 1
ATOM 2624 C C . VAL B 1 55 ? 7 23.328 -6.82 1 96 55 VAL B C 1
ATOM 2626 O O . VAL B 1 55 ? 7.562 22.562 -6.023 1 96 55 VAL B O 1
ATOM 2629 N N . LEU B 1 56 ? 5.676 23.438 -6.992 1 95.75 56 LEU B N 1
ATOM 2630 C CA . LEU B 1 56 ? 4.742 22.578 -6.273 1 95.75 56 LEU B CA 1
ATOM 2631 C C . LEU B 1 56 ? 4.129 21.531 -7.207 1 95.75 56 LEU B C 1
ATOM 2633 O O . LEU B 1 56 ? 3.84 21.844 -8.367 1 95.75 56 LEU B O 1
ATOM 2637 N N . ASP B 1 57 ? 3.98 20.312 -6.668 1 88.81 57 ASP B N 1
ATOM 2638 C CA . ASP B 1 57 ? 3.105 19.328 -7.309 1 88.81 57 ASP B CA 1
ATOM 2639 C C . ASP B 1 57 ? 1.645 19.578 -6.938 1 88.81 57 ASP B C 1
ATOM 2641 O O . ASP B 1 57 ? 1.273 19.484 -5.766 1 88.81 57 ASP B O 1
ATOM 2645 N N . VAL B 1 58 ? 0.866 19.844 -7.977 1 93.62 58 VAL B N 1
ATOM 2646 C CA . VAL B 1 58 ? -0.515 20.25 -7.738 1 93.62 58 VAL B CA 1
ATOM 2647 C C . VAL B 1 58 ? -1.468 19.281 -8.422 1 93.62 58 VAL B C 1
ATOM 2649 O O . VAL B 1 58 ? -1.29 18.938 -9.594 1 93.62 58 VAL B O 1
ATOM 2652 N N . MET B 1 59 ? -2.484 18.844 -7.676 1 90.75 59 MET B N 1
ATOM 2653 C CA . MET B 1 59 ? -3.5 17.969 -8.234 1 90.75 59 MET B CA 1
ATOM 2654 C C . MET B 1 59 ? -4.793 18.719 -8.508 1 90.75 59 MET B C 1
ATOM 2656 O O . MET B 1 59 ? -5.32 19.391 -7.625 1 90.75 59 MET B O 1
ATOM 2660 N N . ASP B 1 60 ? -5.18 18.672 -9.742 1 92.94 60 ASP B N 1
ATOM 2661 C CA . ASP B 1 60 ? -6.535 19.125 -10.047 1 92.94 60 ASP B CA 1
ATOM 2662 C C . ASP B 1 60 ? -7.562 18.047 -9.695 1 92.94 60 ASP B C 1
ATOM 2664 O O . ASP B 1 60 ? -7.641 17.016 -10.359 1 92.94 60 ASP B O 1
ATOM 2668 N N . VAL B 1 61 ? -8.344 18.312 -8.727 1 90.56 61 VAL B N 1
ATOM 2669 C CA . VAL B 1 61 ? -9.227 17.312 -8.148 1 90.56 61 VAL B CA 1
ATOM 2670 C C . VAL B 1 61 ? -10.305 16.938 -9.156 1 90.56 61 VAL B C 1
ATOM 2672 O O . VAL B 1 61 ? -10.742 15.781 -9.203 1 90.56 61 VAL B O 1
ATOM 2675 N N . ASN B 1 62 ? -10.727 17.875 -9.977 1 87.62 62 ASN B N 1
ATOM 2676 C CA . ASN B 1 62 ? -11.773 17.625 -10.961 1 87.62 62 ASN B CA 1
ATOM 2677 C C . ASN B 1 62 ? -11.266 16.734 -12.094 1 87.62 62 ASN B C 1
ATOM 2679 O O . ASN B 1 62 ? -11.938 15.781 -12.492 1 87.62 62 ASN B O 1
ATOM 2683 N N . THR B 1 63 ? -10.094 17.016 -12.516 1 84 63 THR B N 1
ATOM 2684 C CA . THR B 1 63 ? -9.57 16.281 -13.664 1 84 63 THR B CA 1
ATOM 2685 C C . THR B 1 63 ? -8.664 15.141 -13.219 1 84 63 THR B C 1
ATOM 2687 O O . THR B 1 63 ? -8.336 14.258 -14.008 1 84 63 THR B O 1
ATOM 2690 N N . GLN B 1 64 ? -8.273 15.211 -12.008 1 80.31 64 GLN B N 1
ATOM 2691 C CA . GLN B 1 64 ? -7.355 14.234 -11.43 1 80.31 64 GLN B CA 1
ATOM 2692 C C . GLN B 1 64 ? -6.012 14.25 -12.156 1 80.31 64 GLN B C 1
ATOM 2694 O O . GLN B 1 64 ? -5.344 13.219 -12.25 1 80.31 64 GLN B O 1
ATOM 2699 N N . LYS B 1 65 ? -5.734 15.336 -12.742 1 82.38 65 LYS B N 1
ATOM 2700 C CA . LYS B 1 65 ? -4.453 15.508 -13.422 1 82.38 65 LYS B CA 1
ATOM 2701 C C . LYS B 1 65 ? -3.461 16.266 -12.547 1 82.38 65 LYS B C 1
ATOM 2703 O O . LYS B 1 65 ? -3.832 17.234 -11.883 1 82.38 65 LYS B O 1
ATOM 2708 N N . ASN B 1 66 ? -2.275 15.719 -12.562 1 83.19 66 ASN B N 1
ATOM 2709 C CA . ASN B 1 66 ? -1.206 16.406 -11.836 1 83.19 66 ASN B CA 1
ATOM 2710 C C . ASN B 1 66 ? -0.521 17.453 -12.703 1 83.19 66 ASN B C 1
ATOM 2712 O O . ASN B 1 66 ? -0.326 17.25 -13.898 1 83.19 66 ASN B O 1
ATOM 2716 N N . SER B 1 67 ? -0.209 18.594 -12.109 1 89.62 67 SER B N 1
ATOM 2717 C CA . SER B 1 67 ? 0.548 19.656 -12.766 1 89.62 67 SER B CA 1
ATOM 2718 C C . SER B 1 67 ? 1.511 20.328 -11.797 1 89.62 67 SER B C 1
ATOM 2720 O O . SER B 1 67 ? 1.518 20.016 -10.602 1 89.62 67 SER B O 1
ATOM 2722 N N . GLU B 1 68 ? 2.357 21.125 -12.398 1 93.69 68 GLU B N 1
ATOM 2723 C CA . GLU B 1 68 ? 3.303 21.875 -11.586 1 93.69 68 GLU B CA 1
ATOM 2724 C C . GLU B 1 68 ? 3.012 23.375 -11.656 1 93.69 68 GLU B C 1
ATOM 2726 O O . GLU B 1 68 ? 2.592 23.891 -12.695 1 93.69 68 GLU B O 1
ATOM 2731 N N . MET B 1 69 ? 3.203 24 -10.531 1 96 69 MET B N 1
ATOM 2732 C CA . MET B 1 69 ? 3.158 25.469 -10.508 1 96 69 MET B CA 1
ATOM 2733 C C . MET B 1 69 ? 4.047 26.016 -9.406 1 96 69 MET B C 1
ATOM 2735 O O . MET B 1 69 ? 4.438 25.297 -8.484 1 96 69 MET B O 1
ATOM 2739 N N . THR B 1 70 ? 4.406 27.25 -9.562 1 97.94 70 THR B N 1
ATOM 2740 C CA . THR B 1 70 ? 5.254 27.875 -8.547 1 97.94 70 THR B CA 1
ATOM 2741 C C . THR B 1 70 ? 4.445 28.234 -7.309 1 97.94 70 THR B C 1
ATOM 2743 O O . THR B 1 70 ? 3.223 28.391 -7.383 1 97.94 70 THR B O 1
ATOM 2746 N N . MET B 1 71 ? 5.164 28.406 -6.242 1 98.19 71 MET B N 1
ATOM 2747 C CA . MET B 1 71 ? 4.52 28.828 -5.004 1 98.19 71 MET B CA 1
ATOM 2748 C C . MET B 1 71 ? 3.83 30.172 -5.188 1 98.19 71 MET B C 1
ATOM 2750 O O . MET B 1 71 ? 2.77 30.422 -4.609 1 98.19 71 MET B O 1
ATOM 2754 N N . LYS B 1 72 ? 4.418 31.031 -5.918 1 98.31 72 LYS B N 1
ATOM 2755 C CA . LYS B 1 72 ? 3.822 32.344 -6.207 1 98.31 72 LYS B CA 1
ATOM 2756 C C . LYS B 1 72 ? 2.48 32.188 -6.918 1 98.31 72 LYS B C 1
ATOM 2758 O O . LYS B 1 72 ? 1.495 32.812 -6.543 1 98.31 72 LYS B O 1
ATOM 2763 N N . GLU B 1 73 ? 2.443 31.359 -7.926 1 97.75 73 GLU B N 1
ATOM 2764 C CA . GLU B 1 73 ? 1.208 31.094 -8.656 1 97.75 73 GLU B CA 1
ATOM 2765 C C . GLU B 1 73 ? 0.162 30.453 -7.75 1 97.75 73 GLU B C 1
ATOM 2767 O O . GLU B 1 73 ? -1.024 30.766 -7.832 1 97.75 73 GLU B O 1
ATOM 2772 N N . TRP B 1 74 ? 0.61 29.625 -6.875 1 98.12 74 TRP B N 1
ATOM 2773 C CA . TRP B 1 74 ? -0.294 28.938 -5.953 1 98.12 74 TRP B CA 1
ATOM 2774 C C . TRP B 1 74 ? -0.946 29.938 -4.996 1 98.12 74 TRP B C 1
ATOM 2776 O O . TRP B 1 74 ? -2.158 29.891 -4.777 1 98.12 74 TRP B O 1
ATOM 2786 N N . GLN B 1 75 ? -0.12 30.797 -4.457 1 97.94 75 GLN B N 1
ATOM 2787 C CA . GLN B 1 75 ? -0.656 31.797 -3.535 1 97.94 75 GLN B CA 1
ATOM 2788 C C . GLN B 1 75 ? -1.736 32.625 -4.207 1 97.94 75 GLN B C 1
ATOM 2790 O O . GLN B 1 75 ? -2.797 32.875 -3.623 1 97.94 75 GLN B O 1
ATOM 2795 N N . LYS B 1 76 ? -1.428 33.094 -5.367 1 97.44 76 LYS B N 1
ATOM 2796 C CA . LYS B 1 76 ? -2.393 33.875 -6.113 1 97.44 76 LYS B CA 1
ATOM 2797 C C . LYS B 1 76 ? -3.703 33.125 -6.312 1 97.44 76 LYS B C 1
ATOM 2799 O O . LYS B 1 76 ? -4.785 33.688 -6.09 1 97.44 76 LYS B O 1
ATOM 2804 N N . TYR B 1 77 ? -3.582 31.906 -6.656 1 97.81 77 TYR B N 1
ATOM 2805 C CA . TYR B 1 77 ? -4.75 31.062 -6.871 1 97.81 77 TYR B CA 1
ATOM 2806 C C . TYR B 1 77 ? -5.527 30.859 -5.574 1 97.81 77 TYR B C 1
ATOM 2808 O O . TYR B 1 77 ? -6.75 31.047 -5.543 1 97.81 77 TYR B O 1
ATOM 2816 N N . TYR B 1 78 ? -4.816 30.516 -4.555 1 97.62 78 TYR B N 1
ATOM 2817 C CA . TYR B 1 78 ? -5.426 30.172 -3.275 1 97.62 78 TYR B CA 1
ATOM 2818 C C . TYR B 1 78 ? -6.219 31.344 -2.709 1 97.62 78 TYR B C 1
ATOM 2820 O O . TYR B 1 78 ? -7.293 31.156 -2.135 1 97.62 78 TYR B O 1
ATOM 2828 N N . GLU B 1 79 ? -5.719 32.531 -2.906 1 95.5 79 GLU B N 1
ATOM 2829 C CA . GLU B 1 79 ? -6.305 33.719 -2.301 1 95.5 79 GLU B CA 1
ATOM 2830 C C . GLU B 1 79 ? -7.375 34.312 -3.201 1 95.5 79 GLU B C 1
ATOM 2832 O O . GLU B 1 79 ? -8.117 35.219 -2.777 1 95.5 79 GLU B O 1
ATOM 2837 N N . ASP B 1 80 ? -7.441 33.75 -4.375 1 94.88 80 ASP B N 1
ATOM 2838 C CA . ASP B 1 80 ? -8.453 34.25 -5.305 1 94.88 80 ASP B CA 1
ATOM 2839 C C . ASP B 1 80 ? -9.852 33.812 -4.891 1 94.88 80 ASP B C 1
ATOM 2841 O O . ASP B 1 80 ? -10.117 32.625 -4.773 1 94.88 80 ASP B O 1
ATOM 2845 N N . PRO B 1 81 ? -10.789 34.719 -4.699 1 91.25 81 PRO B N 1
ATOM 2846 C CA . PRO B 1 81 ? -12.156 34.344 -4.344 1 91.25 81 PRO B CA 1
ATOM 2847 C C . PRO B 1 81 ? -12.883 33.625 -5.48 1 91.25 81 PRO B C 1
ATOM 2849 O O . PRO B 1 81 ? -13.812 32.844 -5.234 1 91.25 81 PRO B O 1
ATOM 2852 N N . GLY B 1 82 ? -12.508 33.844 -6.691 1 92.12 82 GLY B N 1
ATOM 2853 C CA . GLY B 1 82 ? -13.133 33.25 -7.852 1 92.12 82 GLY B CA 1
ATOM 2854 C C . GLY B 1 82 ? -12.328 32.094 -8.422 1 92.12 82 GLY B C 1
ATOM 2855 O O . GLY B 1 82 ? -12.062 32.062 -9.625 1 92.12 82 GLY B O 1
ATOM 2856 N N . LYS B 1 83 ? -12.031 31.109 -7.629 1 92.19 83 LYS B N 1
ATOM 2857 C CA . LYS B 1 83 ? -11.258 29.969 -8.094 1 92.19 83 LYS B CA 1
ATOM 2858 C C . LYS B 1 83 ? -12.016 29.188 -9.156 1 92.19 83 LYS B C 1
ATOM 2860 O O . LYS B 1 83 ? -13.203 28.906 -9 1 92.19 83 LYS B O 1
ATOM 2865 N N . ASP B 1 84 ? -11.391 28.844 -10.219 1 89.5 84 ASP B N 1
ATOM 2866 C CA . ASP B 1 84 ? -12.023 28.172 -11.352 1 89.5 84 ASP B CA 1
ATOM 2867 C C . ASP B 1 84 ? -11.695 26.688 -11.375 1 89.5 84 ASP B C 1
ATOM 2869 O O . ASP B 1 84 ? -12.227 25.938 -12.195 1 89.5 84 ASP B O 1
ATOM 2873 N N . ARG B 1 85 ? -10.812 26.406 -10.586 1 93.88 85 ARG B N 1
ATOM 2874 C CA . ARG B 1 85 ? -10.383 25.016 -10.477 1 93.88 85 ARG B CA 1
ATOM 2875 C C . ARG B 1 85 ? -10.273 24.594 -9.023 1 93.88 85 ARG B C 1
ATOM 2877 O O . ARG B 1 85 ? -10.211 25.438 -8.125 1 93.88 85 ARG B O 1
ATOM 2884 N N . LEU B 1 86 ? -10.352 23.297 -8.758 1 96 86 LEU B N 1
ATOM 2885 C CA . LEU B 1 86 ? -10.109 22.734 -7.434 1 96 86 LEU B CA 1
ATOM 2886 C C . LEU B 1 86 ? -8.719 22.109 -7.355 1 96 86 LEU B C 1
ATOM 2888 O O . LEU B 1 86 ? -8.531 20.953 -7.707 1 96 86 LEU B O 1
ATOM 2892 N N . LEU B 1 87 ? -7.793 22.891 -6.844 1 96.5 87 LEU B N 1
ATOM 2893 C CA . LEU B 1 87 ? -6.398 22.469 -6.797 1 96.5 87 LEU B CA 1
ATOM 2894 C C . LEU B 1 87 ? -6 22.078 -5.375 1 96.5 87 LEU B C 1
ATOM 2896 O O . LEU B 1 87 ? -6.438 22.703 -4.41 1 96.5 87 LEU B O 1
ATOM 2900 N N . ASN B 1 88 ? -5.234 21.047 -5.309 1 95.38 88 ASN B N 1
ATOM 2901 C CA . ASN B 1 88 ? -4.836 20.438 -4.039 1 95.38 88 ASN B CA 1
ATOM 2902 C C . ASN B 1 88 ? -3.328 20.219 -3.975 1 95.38 88 ASN B C 1
ATOM 2904 O O . ASN B 1 88 ? -2.742 19.641 -4.891 1 95.38 88 ASN B O 1
ATOM 2908 N N . VAL B 1 89 ? -2.711 20.766 -2.953 1 95.69 89 VAL B N 1
ATOM 2909 C CA . VAL B 1 89 ? -1.295 20.516 -2.691 1 95.69 89 VAL B CA 1
ATOM 2910 C C . VAL B 1 89 ? -1.139 19.688 -1.417 1 95.69 89 VAL B C 1
ATOM 2912 O O . VAL B 1 89 ? -1.38 20.188 -0.314 1 95.69 89 VAL B O 1
ATOM 2915 N N . ILE B 1 90 ? -0.63 18.438 -1.582 1 87.69 90 ILE B N 1
ATOM 2916 C CA . ILE B 1 90 ? -0.568 17.578 -0.406 1 87.69 90 ILE B CA 1
ATOM 2917 C C . ILE B 1 90 ? 0.852 17.047 -0.233 1 87.69 90 ILE B C 1
ATOM 2919 O O . ILE B 1 90 ? 1.095 16.172 0.605 1 87.69 90 ILE B O 1
ATOM 2923 N N . SER B 1 91 ? 1.854 17.641 -0.973 1 85.5 91 SER B N 1
ATOM 2924 C CA . SER B 1 91 ? 3.166 17 -0.961 1 85.5 91 SER B CA 1
ATOM 2925 C C . SER B 1 91 ? 4.281 18.047 -0.865 1 85.5 91 SER B C 1
ATOM 2927 O O . SER B 1 91 ? 5.414 17.781 -1.275 1 85.5 91 SER B O 1
ATOM 2929 N N . LEU B 1 92 ? 4.027 19.234 -0.399 1 92.94 92 LEU B N 1
ATOM 2930 C CA . LEU B 1 92 ? 5.109 20.203 -0.245 1 92.94 92 LEU B CA 1
ATOM 2931 C C . LEU B 1 92 ? 5.996 19.844 0.94 1 92.94 92 LEU B C 1
ATOM 2933 O O . LEU B 1 92 ? 5.66 20.141 2.088 1 92.94 92 LEU B O 1
ATOM 2937 N N . GLU B 1 93 ? 7.074 19.172 0.655 1 89.81 93 GLU B N 1
ATOM 2938 C CA . GLU B 1 93 ? 8.07 18.859 1.67 1 89.81 93 GLU B CA 1
ATOM 2939 C C . GLU B 1 93 ? 8.914 20.078 2.014 1 89.81 93 GLU B C 1
ATOM 2941 O O . GLU B 1 93 ? 9.453 20.75 1.121 1 89.81 93 GLU B O 1
ATOM 2946 N N . PHE B 1 94 ? 9.094 20.391 3.275 1 92.38 94 PHE B N 1
ATOM 2947 C CA . PHE B 1 94 ? 9.719 21.672 3.562 1 92.38 94 PHE B CA 1
ATOM 2948 C C . PHE B 1 94 ? 10.875 21.5 4.543 1 92.38 94 PHE B C 1
ATOM 2950 O O . PHE B 1 94 ? 11.32 22.484 5.156 1 92.38 94 PHE B O 1
ATOM 2957 N N . SER B 1 95 ? 11.281 20.156 4.504 1 81.56 95 SER B N 1
ATOM 2958 C CA . SER B 1 95 ? 12.461 19.953 5.336 1 81.56 95 SER B CA 1
ATOM 2959 C C . SER B 1 95 ? 13.656 20.734 4.797 1 81.56 95 SER B C 1
ATOM 2961 O O . SER B 1 95 ? 13.852 20.828 3.584 1 81.56 95 SER B O 1
ATOM 2963 N N . HIS B 1 96 ? 14.258 21.625 5.441 1 84.56 96 HIS B N 1
ATOM 2964 C CA . HIS B 1 96 ? 15.453 22.391 5.094 1 84.56 96 HIS B CA 1
ATOM 2965 C C . HIS B 1 96 ? 15.094 23.766 4.535 1 84.56 96 HIS B C 1
ATOM 2967 O O . HIS B 1 96 ? 15.82 24.312 3.703 1 84.56 96 HIS B O 1
ATOM 2973 N N . THR B 1 97 ? 13.977 24.172 4.672 1 93.44 97 THR B N 1
ATOM 2974 C CA . THR B 1 97 ? 13.562 25.531 4.391 1 93.44 97 THR B CA 1
ATOM 2975 C C . THR B 1 97 ? 13.383 26.328 5.688 1 93.44 97 THR B C 1
ATOM 2977 O O . THR B 1 97 ? 13.484 25.766 6.781 1 93.44 97 THR B O 1
ATOM 2980 N N . LYS B 1 98 ? 13.125 27.578 5.527 1 95.94 98 LYS B N 1
ATOM 2981 C CA . LYS B 1 98 ? 12.883 28.422 6.695 1 95.94 98 LYS B CA 1
ATOM 2982 C C . LYS B 1 98 ? 11.617 28 7.434 1 95.94 98 LYS B C 1
ATOM 2984 O O . LYS B 1 98 ? 11.445 28.312 8.609 1 95.94 98 LYS B O 1
ATOM 2989 N N . LEU B 1 99 ? 10.766 27.312 6.762 1 96.06 99 LEU B N 1
ATOM 2990 C CA . LEU B 1 99 ? 9.508 26.891 7.363 1 96.06 99 LEU B CA 1
ATOM 2991 C C . LEU B 1 99 ? 9.758 25.922 8.508 1 96.06 99 LEU B C 1
ATOM 2993 O O . LEU B 1 99 ? 8.953 25.828 9.438 1 96.06 99 LEU B O 1
ATOM 2997 N N . GLU B 1 100 ? 10.836 25.266 8.453 1 93.44 100 GLU B N 1
ATOM 2998 C CA . GLU B 1 100 ? 11.195 24.297 9.484 1 93.44 100 GLU B CA 1
ATOM 2999 C C . GLU B 1 100 ? 11.383 24.984 10.836 1 93.44 100 GLU B C 1
ATOM 3001 O O . GLU B 1 100 ? 11.25 24.344 11.883 1 93.44 100 GLU B O 1
ATOM 3006 N N . ASN B 1 101 ? 11.672 26.25 10.773 1 94.44 101 ASN B N 1
ATOM 3007 C CA . ASN B 1 101 ? 11.859 27.016 12 1 94.44 101 ASN B CA 1
ATOM 3008 C C . ASN B 1 101 ? 10.531 27.312 12.688 1 94.44 101 ASN B C 1
ATOM 3010 O O . ASN B 1 101 ? 10.508 27.641 13.875 1 94.44 101 ASN B O 1
ATOM 3014 N N . TYR B 1 102 ? 9.508 27.156 12 1 96.31 102 TYR B N 1
ATOM 3015 C CA . TYR B 1 102 ? 8.195 27.5 12.531 1 96.31 102 TYR B CA 1
ATOM 3016 C C . TYR B 1 102 ? 7.43 26.25 12.945 1 96.31 102 TYR B C 1
ATOM 3018 O O . TYR B 1 102 ? 6.453 26.328 13.703 1 96.31 102 TYR B O 1
ATOM 3026 N N . VAL B 1 103 ? 7.867 25.125 12.461 1 96.75 103 VAL B N 1
ATOM 3027 C CA . VAL B 1 103 ? 7.109 23.906 12.703 1 96.75 103 VAL B CA 1
ATOM 3028 C C . VAL B 1 103 ? 8.031 22.812 13.258 1 96.75 103 VAL B C 1
ATOM 3030 O O . VAL B 1 103 ? 9.031 22.453 12.633 1 96.75 103 VAL B O 1
ATOM 3033 N N . GLN B 1 104 ? 7.707 22.328 14.414 1 94.94 104 GLN B N 1
ATOM 3034 C CA . GLN B 1 104 ? 8.375 21.172 15.008 1 94.94 104 GLN B CA 1
ATOM 3035 C C . GLN B 1 104 ? 7.383 20.031 15.258 1 94.94 104 GLN B C 1
ATOM 3037 O O . GLN B 1 104 ? 6.312 20.25 15.828 1 94.94 104 GLN B O 1
ATOM 3042 N N . SER B 1 105 ? 7.766 18.875 14.805 1 95.19 105 SER B N 1
ATOM 3043 C CA . SER B 1 105 ? 6.895 17.703 14.961 1 95.19 105 SER B CA 1
ATOM 3044 C C . SER B 1 105 ? 6.688 17.359 16.438 1 95.19 105 SER B C 1
ATOM 3046 O O . SER B 1 105 ? 7.461 17.797 17.281 1 95.19 105 SER B O 1
ATOM 3048 N N . PRO B 1 106 ? 5.637 16.609 16.734 1 96.44 106 PRO B N 1
ATOM 3049 C CA . PRO B 1 106 ? 5.434 16.172 18.109 1 96.44 106 PRO B CA 1
ATOM 3050 C C . PRO B 1 106 ? 6.641 15.422 18.672 1 96.44 106 PRO B C 1
ATOM 3052 O O . PRO B 1 106 ? 7.367 14.758 17.922 1 96.44 106 PRO B O 1
ATOM 3055 N N . THR B 1 107 ? 6.77 15.508 19.984 1 94.06 107 THR B N 1
ATOM 3056 C CA . THR B 1 107 ? 7.922 14.93 20.672 1 94.06 107 THR B CA 1
ATOM 3057 C C . THR B 1 107 ? 8.047 13.438 20.359 1 94.06 107 THR B C 1
ATOM 3059 O O . THR B 1 107 ? 9.141 12.945 20.094 1 94.06 107 THR B O 1
ATOM 3062 N N . ILE B 1 108 ? 6.973 12.789 20.344 1 92.12 108 ILE B N 1
ATOM 3063 C CA . ILE B 1 108 ? 6.98 11.336 20.156 1 92.12 108 ILE B CA 1
ATOM 3064 C C . ILE B 1 108 ? 7.512 11 18.766 1 92.12 108 ILE B C 1
ATOM 3066 O O . ILE B 1 108 ? 8.219 10.008 18.594 1 92.12 108 ILE B O 1
ATOM 3070 N N . VAL B 1 109 ? 7.207 11.758 17.797 1 91.19 109 VAL B N 1
ATOM 3071 C CA . VAL B 1 109 ? 7.66 11.555 16.422 1 91.19 109 VAL B CA 1
ATOM 3072 C C . VAL B 1 109 ? 9.172 11.734 16.344 1 91.19 109 VAL B C 1
ATOM 3074 O O . VAL B 1 109 ? 9.867 10.945 15.703 1 91.19 109 VAL B O 1
ATOM 3077 N N . ARG B 1 110 ? 9.641 12.703 17.062 1 88.25 110 ARG B N 1
ATOM 3078 C CA . ARG B 1 110 ? 11.078 12.977 17.094 1 88.25 110 ARG B CA 1
ATOM 3079 C C . ARG B 1 110 ? 11.82 11.867 17.828 1 88.25 110 ARG B C 1
ATOM 3081 O O . ARG B 1 110 ? 12.93 11.484 17.438 1 88.25 110 ARG B O 1
ATOM 3088 N N . GLN B 1 111 ? 11.227 11.383 18.875 1 84.19 111 GLN B N 1
ATOM 3089 C CA . GLN B 1 111 ? 11.859 10.344 19.688 1 84.19 111 GLN B CA 1
ATOM 3090 C C . GLN B 1 111 ? 11.93 9.023 18.938 1 84.19 111 GLN B C 1
ATOM 3092 O O . GLN B 1 111 ? 12.922 8.297 19.031 1 84.19 111 GLN B O 1
ATOM 3097 N N . LEU B 1 112 ? 10.93 8.711 18.344 1 76.12 112 LEU B N 1
ATOM 3098 C CA . LEU B 1 112 ? 10.891 7.453 17.609 1 76.12 112 LEU B CA 1
ATOM 3099 C C . LEU B 1 112 ? 11.836 7.5 16.406 1 76.12 112 LEU B C 1
ATOM 3101 O O . LEU B 1 112 ? 12.367 6.469 15.992 1 76.12 112 LEU B O 1
ATOM 3105 N N . ASP B 1 113 ? 11.898 8.547 15.883 1 65.44 113 ASP B N 1
ATOM 3106 C CA . ASP B 1 113 ? 12.859 8.727 14.805 1 65.44 113 ASP B CA 1
ATOM 3107 C C . ASP B 1 113 ? 14.273 8.391 15.266 1 65.44 113 ASP B C 1
ATOM 3109 O O . ASP B 1 113 ? 15.047 7.777 14.523 1 65.44 113 ASP B O 1
ATOM 3113 N N . TRP B 1 114 ? 14.547 8.703 16.484 1 52.56 114 TRP B N 1
ATOM 3114 C CA . TRP B 1 114 ? 15.867 8.492 17.062 1 52.56 114 TRP B CA 1
ATOM 3115 C C . TRP B 1 114 ? 16.062 7.039 17.484 1 52.56 114 TRP B C 1
ATOM 3117 O O . TRP B 1 114 ? 17.125 6.457 17.25 1 52.56 114 TRP B O 1
ATOM 3127 N N . VAL B 1 115 ? 15.133 6.547 18.297 1 45.25 115 VAL B N 1
ATOM 3128 C CA . VAL B 1 115 ? 15.25 5.195 18.844 1 45.25 115 VAL B CA 1
ATOM 3129 C C . VAL B 1 115 ? 15.398 4.195 17.703 1 45.25 115 VAL B C 1
ATOM 3131 O O . VAL B 1 115 ? 16.203 3.26 17.781 1 45.25 115 VAL B O 1
ATOM 3134 N N . ASP B 1 116 ? 14.5 4.242 16.922 1 47.69 116 ASP B N 1
ATOM 3135 C CA . ASP B 1 116 ? 14.555 3.268 15.836 1 47.69 116 ASP B CA 1
ATOM 3136 C C . ASP B 1 116 ? 15.844 3.404 15.039 1 47.69 116 ASP B C 1
ATOM 3138 O O . ASP B 1 116 ? 16.266 2.467 14.352 1 47.69 116 ASP B O 1
ATOM 3142 N N . CYS B 1 117 ? 16.5 4.613 15.203 1 40.22 117 CYS B N 1
ATOM 3143 C CA . CYS B 1 117 ? 17.875 4.707 14.75 1 40.22 117 CYS B CA 1
ATOM 3144 C C . CYS B 1 117 ? 18.797 3.84 15.602 1 40.22 117 CYS B C 1
ATOM 3146 O O . CYS B 1 117 ? 19.938 3.564 15.219 1 40.22 117 CYS B O 1
ATOM 3148 N N . VAL B 1 118 ? 18.484 3.602 16.812 1 34.94 118 VAL B N 1
ATOM 3149 C CA . VAL B 1 118 ? 19.344 2.695 17.578 1 34.94 118 VAL B CA 1
ATOM 3150 C C . VAL B 1 118 ? 19.094 1.255 17.141 1 34.94 118 VAL B C 1
ATOM 3152 O O . VAL B 1 118 ? 18.062 0.664 17.484 1 34.94 118 VAL B O 1
ATOM 3155 N N . TRP B 1 119 ? 19.359 0.888 16.016 1 33.56 119 TRP B N 1
ATOM 3156 C CA . TRP B 1 119 ? 19.438 -0.486 15.531 1 33.56 119 TRP B CA 1
ATOM 3157 C C . TRP B 1 119 ? 20.203 -1.366 16.516 1 33.56 119 TRP B C 1
ATOM 3159 O O . TRP B 1 119 ? 21.172 -0.922 17.125 1 33.56 119 TRP B O 1
ATOM 3169 N N . PRO B 1 120 ? 19.75 -2.342 17.031 1 34.47 120 PRO B N 1
ATOM 3170 C CA . PRO B 1 120 ? 20.547 -3.098 18 1 34.47 120 PRO B CA 1
ATOM 3171 C C . PRO B 1 120 ? 22.031 -3.082 17.656 1 34.47 120 PRO B C 1
ATOM 3173 O O . PRO B 1 120 ? 22.422 -3.279 16.5 1 34.47 120 PRO B O 1
ATOM 3176 N N . ARG B 1 121 ? 22.891 -2.688 18.484 1 32.03 121 ARG B N 1
ATOM 3177 C CA . ARG B 1 121 ? 24.344 -2.662 18.484 1 32.03 121 ARG B CA 1
ATOM 3178 C C . ARG B 1 121 ? 24.922 -3.932 17.859 1 32.03 121 ARG B C 1
ATOM 3180 O O . ARG B 1 121 ? 25.891 -3.875 17.109 1 32.03 121 ARG B O 1
ATOM 3187 N N . HIS B 1 122 ? 24.484 -5.117 18.297 1 31.55 122 HIS B N 1
ATOM 3188 C CA . HIS B 1 122 ? 25.094 -6.379 17.891 1 31.55 122 HIS B CA 1
ATOM 3189 C C . HIS B 1 122 ? 25 -6.578 16.375 1 31.55 122 HIS B C 1
ATOM 3191 O O . HIS B 1 122 ? 25.672 -7.441 15.812 1 31.55 122 HIS B O 1
ATOM 3197 N N . LEU B 1 123 ? 23.953 -6.047 15.719 1 31.62 123 LEU B N 1
ATOM 3198 C CA . LEU B 1 123 ? 23.984 -6.07 14.258 1 31.62 123 LEU B CA 1
ATOM 3199 C C . LEU B 1 123 ? 24.875 -4.961 13.719 1 31.62 123 LEU B C 1
ATOM 3201 O O . LEU B 1 123 ? 25.266 -4.988 12.547 1 31.62 123 LEU B O 1
ATOM 3205 N N . LYS B 1 124 ? 25.141 -3.996 14.492 1 30.92 124 LYS B N 1
ATOM 3206 C CA . LYS B 1 124 ? 26.172 -3.018 14.188 1 30.92 124 LYS B CA 1
ATOM 3207 C C . LYS B 1 124 ? 27.562 -3.658 14.219 1 30.92 124 LYS B C 1
ATOM 3209 O O . LYS B 1 124 ? 28.406 -3.357 13.375 1 30.92 124 LYS B O 1
ATOM 3214 N N . ASP B 1 125 ? 28 -4.355 15.234 1 31.64 125 ASP B N 1
ATOM 3215 C CA . ASP B 1 125 ? 29.359 -4.859 15.438 1 31.64 125 ASP B CA 1
ATOM 3216 C C . ASP B 1 125 ? 29.688 -5.973 14.445 1 31.64 125 ASP B C 1
ATOM 3218 O O . ASP B 1 125 ? 30.859 -6.309 14.234 1 31.64 125 ASP B O 1
ATOM 3222 N N . SER B 1 126 ? 28.859 -6.906 14.148 1 30.52 126 SER B N 1
ATOM 3223 C CA . SER B 1 126 ? 29.312 -7.941 13.234 1 30.52 126 SER B CA 1
ATOM 3224 C C . SER B 1 126 ? 29.5 -7.383 11.82 1 30.52 126 SER B C 1
ATOM 3226 O O . SER B 1 126 ? 29.953 -8.094 10.922 1 30.52 126 SER B O 1
ATOM 3228 N N . GLN B 1 127 ? 29.031 -6.164 11.539 1 29.53 127 GLN B N 1
ATOM 3229 C CA . GLN B 1 127 ? 29.422 -5.523 10.289 1 29.53 127 GLN B CA 1
ATOM 3230 C C . GLN B 1 127 ? 30.844 -4.969 10.375 1 29.53 127 GLN B C 1
ATOM 3232 O O . GLN B 1 127 ? 31.047 -3.838 10.828 1 29.53 127 GLN B O 1
ATOM 3237 N N . THR B 1 128 ? 31.859 -5.516 10.914 1 28.45 128 THR B N 1
ATOM 3238 C CA . THR B 1 128 ? 33.188 -4.918 10.727 1 28.45 128 THR B CA 1
ATOM 3239 C C . THR B 1 128 ? 33.344 -4.434 9.289 1 28.45 128 THR B C 1
ATOM 3241 O O . THR B 1 128 ? 33.781 -3.297 9.062 1 28.45 128 THR B O 1
ATOM 3244 N N . GLU B 1 129 ? 34.031 -5.301 8.406 1 28.39 129 GLU B N 1
ATOM 3245 C CA . GLU B 1 129 ? 34.625 -4.836 7.152 1 28.39 129 GLU B CA 1
ATOM 3246 C C . GLU B 1 129 ? 33.531 -4.301 6.203 1 28.39 129 GLU B C 1
ATOM 3248 O O . GLU B 1 129 ? 33.75 -3.303 5.512 1 28.39 129 GLU B O 1
ATOM 3253 N N . ALA B 1 130 ? 32.719 -5.195 5.805 1 25.06 130 ALA B N 1
ATOM 3254 C CA . ALA B 1 130 ? 31.875 -4.801 4.676 1 25.06 130 ALA B CA 1
ATOM 3255 C C . ALA B 1 130 ? 30.797 -3.799 5.113 1 25.06 130 ALA B C 1
ATOM 3257 O O . ALA B 1 130 ? 29.875 -3.502 4.355 1 25.06 130 ALA B O 1
ATOM 3258 N N . THR B 1 131 ? 30.672 -3.371 6.316 1 29.92 131 THR B N 1
ATOM 3259 C CA . THR B 1 131 ? 29.781 -2.477 7.062 1 29.92 131 THR B CA 1
ATOM 3260 C C . THR B 1 131 ? 29.891 -1.05 6.531 1 29.92 131 THR B C 1
ATOM 3262 O O . THR B 1 131 ? 29.344 -0.12 7.121 1 29.92 131 THR B O 1
ATOM 3265 N N . ASN B 1 132 ? 30.906 -0.655 5.898 1 28.27 132 ASN B N 1
ATOM 3266 C CA . ASN B 1 132 ? 31.109 0.697 5.383 1 28.27 132 ASN B CA 1
ATOM 3267 C C . ASN B 1 132 ? 29.844 1.219 4.691 1 28.27 132 ASN B C 1
ATOM 3269 O O . ASN B 1 132 ? 29.719 2.422 4.461 1 28.27 132 ASN B O 1
ATOM 3273 N N . VAL B 1 133 ? 29.141 0.313 4.105 1 28.33 133 VAL B N 1
ATOM 3274 C CA . VAL B 1 133 ? 27.969 0.736 3.355 1 28.33 133 VAL B CA 1
ATOM 3275 C C . VAL B 1 133 ? 26.844 1.108 4.32 1 28.33 133 VAL B C 1
ATOM 3277 O O . VAL B 1 133 ? 25.812 1.634 3.906 1 28.33 133 VAL B O 1
ATOM 3280 N N . LEU B 1 134 ? 26.875 0.786 5.551 1 30.09 134 LEU B N 1
ATOM 3281 C CA . LEU B 1 134 ? 25.953 1.112 6.633 1 30.09 134 LEU B CA 1
ATOM 3282 C C . LEU B 1 134 ? 26.062 2.588 7.008 1 30.09 134 LEU B C 1
ATOM 3284 O O . LEU B 1 134 ? 25.203 3.109 7.727 1 30.09 134 LEU B O 1
ATOM 3288 N N . GLU B 1 135 ? 27.234 3.129 7.098 1 30.53 135 GLU B N 1
ATOM 3289 C CA . GLU B 1 135 ? 27.5 4.496 7.535 1 30.53 135 GLU B CA 1
ATOM 3290 C C . GLU B 1 135 ? 26.5 5.477 6.918 1 30.53 135 GLU B C 1
ATOM 3292 O O . GLU B 1 135 ? 26.078 6.434 7.57 1 30.53 135 GLU B O 1
ATOM 3297 N N . ASP B 1 136 ? 26.422 5.461 5.59 1 30.95 136 ASP B N 1
ATOM 3298 C CA . ASP B 1 136 ? 25.625 6.496 4.945 1 30.95 136 ASP B CA 1
ATOM 3299 C C . ASP B 1 136 ? 24.125 6.211 5.109 1 30.95 136 ASP B C 1
ATOM 3301 O O . ASP B 1 136 ? 23.312 6.766 4.383 1 30.95 136 ASP B O 1
ATOM 3305 N N . MET B 1 137 ? 23.734 5.309 5.727 1 31.44 137 MET B N 1
ATOM 3306 C CA . MET B 1 137 ? 22.359 4.969 6.074 1 31.44 137 MET B CA 1
ATOM 3307 C C . MET B 1 137 ? 21.734 6.062 6.93 1 31.44 137 MET B C 1
ATOM 3309 O O . MET B 1 137 ? 21.906 6.074 8.148 1 31.44 137 MET B O 1
ATOM 3313 N N . LYS B 1 138 ? 21.766 7.332 6.598 1 32.41 138 LYS B N 1
ATOM 3314 C CA . LYS B 1 138 ? 20.969 8.352 7.285 1 32.41 138 LYS B CA 1
ATOM 3315 C C . LYS B 1 138 ? 19.562 7.84 7.574 1 32.41 138 LYS B C 1
ATOM 3317 O O . LYS B 1 138 ? 18.938 7.211 6.723 1 32.41 138 LYS B O 1
ATOM 3322 N N . TYR B 1 139 ? 19.188 7.496 8.711 1 36.47 139 TYR B N 1
ATOM 3323 C CA . TYR B 1 139 ? 17.938 7.164 9.383 1 36.47 139 TYR B CA 1
ATOM 3324 C C . TYR B 1 139 ? 16.766 7.895 8.734 1 36.47 139 TYR B C 1
ATOM 3326 O O . TYR B 1 139 ? 16.922 9.008 8.227 1 36.47 139 TYR B O 1
ATOM 3334 N N . PRO B 1 140 ? 15.781 7.258 8.281 1 43.03 140 PRO B N 1
ATOM 3335 C CA . PRO B 1 140 ? 14.602 7.895 7.68 1 43.03 140 PRO B CA 1
ATOM 3336 C C . PRO B 1 140 ? 14.148 9.133 8.453 1 43.03 140 PRO B C 1
ATOM 3338 O O . PRO B 1 140 ? 13.977 9.07 9.672 1 43.03 140 PRO B O 1
ATOM 3341 N N . LYS B 1 141 ? 14.695 10.242 8.148 1 51.72 141 LYS B N 1
ATOM 3342 C CA . LYS B 1 141 ? 14.242 11.547 8.633 1 51.72 141 LYS B CA 1
ATOM 3343 C C . LYS B 1 141 ? 12.734 11.711 8.453 1 51.72 141 LYS B C 1
ATOM 3345 O O . LYS B 1 141 ? 12.172 11.258 7.457 1 51.72 141 LYS B O 1
ATOM 3350 N N . VAL B 1 142 ? 12.062 11.898 9.562 1 59.5 142 VAL B N 1
ATOM 3351 C CA . VAL B 1 142 ? 10.719 12.469 9.594 1 59.5 142 VAL B CA 1
ATOM 3352 C C . VAL B 1 142 ? 10.578 13.508 8.484 1 59.5 142 VAL B C 1
ATOM 3354 O O . VAL B 1 142 ? 11.391 14.43 8.375 1 59.5 142 VAL B O 1
ATOM 3357 N N . GLN B 1 143 ? 9.836 13.094 7.422 1 78.75 143 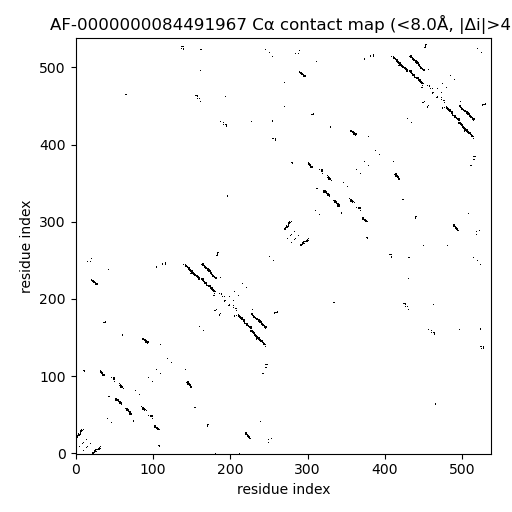GLN B N 1
ATOM 3358 C CA . GLN B 1 143 ? 9.5 14.102 6.422 1 78.75 143 GLN B CA 1
ATOM 3359 C C . GLN B 1 143 ? 8.336 14.969 6.883 1 78.75 143 GLN B C 1
ATOM 3361 O O . GLN B 1 143 ? 7.395 14.469 7.508 1 78.75 143 GLN B O 1
ATOM 3366 N N . LYS B 1 144 ? 8.555 16.281 6.766 1 91.25 144 LYS B N 1
ATOM 3367 C CA . LYS B 1 144 ? 7.5 17.25 7.102 1 91.25 144 LYS B CA 1
ATOM 3368 C C . LYS B 1 144 ? 6.844 17.797 5.844 1 91.25 144 LYS B C 1
ATOM 3370 O O . LYS B 1 144 ? 7.523 18.109 4.863 1 91.25 144 LYS B O 1
ATOM 3375 N N . TYR B 1 145 ? 5.52 17.906 5.965 1 93.75 145 TYR B N 1
ATOM 3376 C CA . TYR B 1 145 ? 4.773 18.375 4.809 1 93.75 145 TYR B CA 1
ATOM 3377 C C . TYR B 1 145 ? 3.871 19.547 5.18 1 93.75 145 TYR B C 1
ATOM 3379 O O . TYR B 1 145 ? 3.379 19.625 6.309 1 93.75 145 TYR B O 1
ATOM 3387 N N . CYS B 1 146 ? 3.775 20.391 4.281 1 97.38 146 CYS B N 1
ATOM 3388 C CA . CYS B 1 146 ? 2.742 21.422 4.309 1 97.38 146 CYS B CA 1
ATOM 3389 C C . CYS B 1 146 ? 1.642 21.125 3.299 1 97.38 146 CYS B C 1
ATOM 3391 O O . CYS B 1 146 ? 1.894 21.078 2.094 1 97.38 146 CYS B O 1
ATOM 3393 N N . LEU B 1 147 ? 0.449 20.859 3.775 1 97.31 147 LEU B N 1
ATOM 3394 C CA . LEU B 1 147 ? -0.7 20.578 2.922 1 97.31 147 LEU B CA 1
ATOM 3395 C C . LEU B 1 147 ? -1.588 21.812 2.779 1 97.31 147 LEU B C 1
ATOM 3397 O O . LEU B 1 147 ? -1.97 22.422 3.779 1 97.31 147 LEU B O 1
ATOM 3401 N N . MET B 1 148 ? -1.844 22.219 1.579 1 98.31 148 MET B N 1
ATOM 3402 C CA . MET B 1 148 ? -2.705 23.344 1.258 1 98.31 148 MET B CA 1
ATOM 3403 C C . MET B 1 148 ? -3.797 22.938 0.273 1 98.31 148 MET B C 1
ATOM 3405 O O . MET B 1 148 ? -3.508 22.609 -0.876 1 98.31 148 MET B O 1
ATOM 3409 N N . SER B 1 149 ? -4.984 23 0.745 1 97.56 149 SER B N 1
ATOM 3410 C CA . SER B 1 149 ? -6.133 22.562 -0.042 1 97.56 149 SER B CA 1
ATOM 3411 C C . SER B 1 149 ? -7.238 23.609 -0.042 1 97.56 149 SER B C 1
ATOM 3413 O O . SER B 1 149 ? -7.473 24.281 0.971 1 97.56 149 SER B O 1
ATOM 3415 N N . VAL B 1 150 ? -7.926 23.781 -1.127 1 97.88 150 VAL B N 1
ATOM 3416 C CA . VAL B 1 150 ? -9.047 24.719 -1.168 1 97.88 150 VAL B CA 1
ATOM 3417 C C . VAL B 1 150 ? -10.352 23.969 -0.934 1 97.88 150 VAL B C 1
ATOM 3419 O O . VAL B 1 150 ? -10.391 22.734 -0.993 1 97.88 150 VAL B O 1
ATOM 3422 N N . LYS B 1 151 ? -11.375 24.781 -0.64 1 97.5 151 LYS B N 1
ATOM 3423 C CA . LYS B 1 151 ? -12.711 24.25 -0.385 1 97.5 151 LYS B CA 1
ATOM 3424 C C . LYS B 1 151 ? -13.156 23.328 -1.52 1 97.5 151 LYS B C 1
ATOM 3426 O O . LYS B 1 151 ? -13.055 23.688 -2.693 1 97.5 151 LYS B O 1
ATOM 3431 N N . GLY B 1 152 ? -13.578 22.156 -1.108 1 96.88 152 GLY B N 1
ATOM 3432 C CA . GLY B 1 152 ? -14.141 21.25 -2.092 1 96.88 152 GLY B CA 1
ATOM 3433 C C . GLY B 1 152 ? -13.188 20.141 -2.494 1 96.88 152 GLY B C 1
ATOM 3434 O O . GLY B 1 152 ? -13.594 19.172 -3.143 1 96.88 152 GLY B O 1
ATOM 3435 N N . CYS B 1 153 ? -11.969 20.188 -2.121 1 96.81 153 CYS B N 1
ATOM 3436 C CA . CYS B 1 153 ? -10.984 19.188 -2.506 1 96.81 153 CYS B CA 1
ATOM 3437 C C . CYS B 1 153 ? -11.273 17.859 -1.831 1 96.81 153 CYS B C 1
ATOM 3439 O O . CYS B 1 153 ? -11.664 17.812 -0.663 1 96.81 153 CYS B O 1
ATOM 3441 N N . TYR B 1 154 ? -11.039 16.844 -2.656 1 93.88 154 TYR B N 1
ATOM 3442 C CA . TYR B 1 154 ? -11.234 15.469 -2.191 1 93.88 154 TYR B CA 1
ATOM 3443 C C . TYR B 1 154 ? -10.07 14.578 -2.607 1 93.88 154 TYR B C 1
ATOM 3445 O O . TYR B 1 154 ? -9.625 14.633 -3.756 1 93.88 154 TYR B O 1
ATOM 3453 N N . THR B 1 155 ? -9.461 13.922 -1.684 1 92.75 155 THR B N 1
ATOM 3454 C CA . THR B 1 155 ? -8.484 12.867 -1.938 1 92.75 155 THR B CA 1
ATOM 3455 C C . THR B 1 155 ? -9.078 11.492 -1.646 1 92.75 155 THR B C 1
ATOM 3457 O O . THR B 1 155 ? -9.477 11.211 -0.513 1 92.75 155 THR B O 1
ATOM 3460 N N . ASP B 1 156 ? -9.117 10.648 -2.605 1 92.19 156 ASP B N 1
ATOM 3461 C CA . ASP B 1 156 ? -9.805 9.367 -2.502 1 92.19 156 ASP B CA 1
ATOM 3462 C C . ASP B 1 156 ? -9.031 8.406 -1.601 1 92.19 156 ASP B C 1
ATOM 3464 O O . ASP B 1 156 ? -7.934 8.727 -1.138 1 92.19 156 ASP B O 1
ATOM 3468 N N . PHE B 1 157 ? -9.656 7.262 -1.346 1 93.94 157 PHE B N 1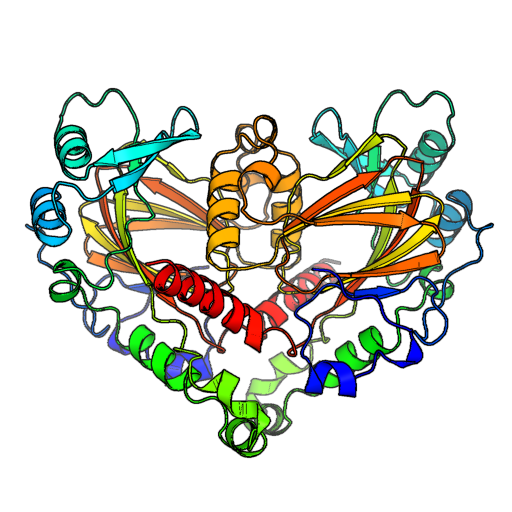
ATOM 3469 C CA . PHE B 1 157 ? -9.117 6.277 -0.415 1 93.94 157 PHE B CA 1
ATOM 3470 C C . PHE B 1 157 ? -7.715 5.848 -0.842 1 93.94 157 PHE B C 1
ATOM 3472 O O . PHE B 1 157 ? -7.48 5.566 -2.02 1 93.94 157 PHE B O 1
ATOM 3479 N N . HIS B 1 158 ? -6.797 5.832 0.091 1 90.88 158 HIS B N 1
ATOM 3480 C CA . HIS B 1 158 ? -5.418 5.43 -0.143 1 90.88 158 HIS B CA 1
ATOM 3481 C C . HIS B 1 158 ? -4.746 4.988 1.153 1 90.88 158 HIS B C 1
ATOM 3483 O O . HIS B 1 158 ? -5.301 5.172 2.238 1 90.88 158 HIS B O 1
ATOM 3489 N N . VAL B 1 159 ? -3.674 4.312 1.02 1 88.88 159 VAL B N 1
ATOM 3490 C CA . VAL B 1 159 ? -2.766 3.979 2.109 1 88.88 159 VAL B CA 1
ATOM 3491 C C . VAL B 1 159 ? -1.448 4.73 1.936 1 88.88 159 VAL B C 1
ATOM 3493 O O . VAL B 1 159 ? -0.921 4.824 0.824 1 88.88 159 VAL B O 1
ATOM 3496 N N . ASP B 1 160 ? -1.066 5.309 3.055 1 82.5 160 ASP B N 1
ATOM 3497 C CA . ASP B 1 160 ? 0.259 5.918 2.967 1 82.5 160 ASP B CA 1
ATOM 3498 C C . ASP B 1 160 ? 1.347 4.848 2.879 1 82.5 160 ASP B C 1
ATOM 3500 O O . ASP B 1 160 ? 1.423 3.961 3.73 1 82.5 160 ASP B O 1
ATOM 3504 N N . PHE B 1 161 ? 2.027 4.848 1.804 1 70.88 161 PHE B N 1
ATOM 3505 C CA . PHE B 1 161 ? 2.977 3.771 1.549 1 70.88 161 PHE B CA 1
ATOM 3506 C C . PHE B 1 161 ? 4.27 3.994 2.326 1 70.88 161 PHE B C 1
ATOM 3508 O O . PHE B 1 161 ? 4.473 5.059 2.91 1 70.88 161 PHE B O 1
ATOM 3515 N N . GLY B 1 162 ? 5.062 2.959 2.348 1 62.88 162 GLY B N 1
ATOM 3516 C CA . GLY B 1 162 ? 6.379 3 2.971 1 62.88 162 GLY B CA 1
ATOM 3517 C C . GLY B 1 162 ? 6.363 2.568 4.426 1 62.88 162 GLY B C 1
ATOM 3518 O O . GLY B 1 162 ? 7.277 2.893 5.184 1 62.88 162 GLY B O 1
ATOM 3519 N N . GLY B 1 163 ? 5.25 1.992 4.762 1 65.94 163 GLY B N 1
ATOM 3520 C CA . GLY B 1 163 ? 5.172 1.517 6.133 1 65.94 163 GLY B CA 1
ATOM 3521 C C . GLY B 1 163 ? 5.219 2.635 7.156 1 65.94 163 GLY B C 1
ATOM 3522 O O . GLY B 1 163 ? 5.547 2.406 8.32 1 65.94 163 GLY B O 1
ATOM 3523 N N . THR B 1 164 ? 4.922 3.789 6.738 1 76.56 164 THR B N 1
ATOM 3524 C CA . THR B 1 164 ? 5.051 4.941 7.625 1 76.56 164 THR B CA 1
ATOM 3525 C C . THR B 1 164 ? 3.709 5.273 8.273 1 76.56 164 THR B C 1
ATOM 3527 O O . THR B 1 164 ? 2.652 4.918 7.746 1 76.56 164 THR B O 1
ATOM 3530 N N . SER B 1 165 ? 3.811 5.762 9.43 1 87.81 165 SER B N 1
ATOM 3531 C CA . SER B 1 165 ? 2.703 6.445 10.086 1 87.81 165 SER B CA 1
ATOM 3532 C C . SER B 1 165 ? 2.75 7.949 9.828 1 87.81 165 SER B C 1
ATOM 3534 O O . SER B 1 165 ? 3.76 8.469 9.352 1 87.81 165 SER B O 1
ATOM 3536 N N . VAL B 1 166 ? 1.542 8.578 10.102 1 93.31 166 VAL B N 1
ATOM 3537 C CA . VAL B 1 166 ? 1.514 10 9.773 1 93.31 166 VAL B CA 1
ATOM 3538 C C . VAL B 1 166 ? 0.87 10.789 10.906 1 93.31 166 VAL B C 1
ATOM 3540 O O . VAL B 1 166 ? 0.101 10.234 11.695 1 93.31 166 VAL B O 1
ATOM 3543 N N . TRP B 1 167 ? 1.298 12.062 11.047 1 96.19 167 TRP B N 1
ATOM 3544 C CA . TRP B 1 167 ? 0.621 13.031 11.906 1 96.19 167 TRP B CA 1
ATOM 3545 C C . TRP B 1 167 ? 0.172 14.242 11.102 1 96.19 167 TRP B C 1
ATOM 3547 O O . TRP B 1 167 ? 0.833 14.641 10.141 1 96.19 167 TRP B O 1
ATOM 3557 N N . TYR B 1 168 ? -0.976 14.836 11.477 1 97.62 168 TYR B N 1
ATOM 3558 C CA . TYR B 1 168 ? -1.557 16.047 10.898 1 97.62 168 TYR B CA 1
ATOM 3559 C C . TYR B 1 168 ? -1.9 17.047 11.992 1 97.62 168 TYR B C 1
ATOM 3561 O O . TYR B 1 168 ? -2.389 16.672 13.062 1 97.62 168 TYR B O 1
ATOM 3569 N N . HIS B 1 169 ? -1.685 18.281 11.719 1 98.5 169 HIS B N 1
ATOM 3570 C CA . HIS B 1 169 ? -2.182 19.375 12.547 1 98.5 169 HIS B CA 1
ATOM 3571 C C . HIS B 1 169 ? -2.908 20.422 11.703 1 98.5 169 HIS B C 1
ATOM 3573 O O . HIS B 1 169 ? -2.312 21.031 10.82 1 98.5 169 HIS B O 1
ATOM 3579 N N . ILE B 1 170 ? -4.16 20.641 12.047 1 98.69 170 ILE B N 1
ATOM 3580 C CA . ILE B 1 170 ? -4.957 21.609 11.312 1 98.69 170 ILE B CA 1
ATOM 3581 C C . ILE B 1 170 ? -4.652 23.016 11.82 1 98.69 170 ILE B C 1
ATOM 3583 O O . ILE B 1 170 ? -5.18 23.438 12.852 1 98.69 170 ILE B O 1
ATOM 3587 N N . LEU B 1 171 ? -3.875 23.734 11.094 1 98.5 171 LEU B N 1
ATOM 3588 C CA . LEU B 1 171 ? -3.59 25.109 11.492 1 98.5 171 LEU B CA 1
ATOM 3589 C C . LEU B 1 171 ? -4.762 26.016 11.156 1 98.5 171 LEU B C 1
ATOM 3591 O O . LEU B 1 171 ? -5.176 26.828 11.992 1 98.5 171 LEU B O 1
ATOM 3595 N N . LYS B 1 172 ? -5.238 25.906 9.922 1 98.12 172 LYS B N 1
ATOM 3596 C CA . LYS B 1 172 ? -6.398 26.656 9.453 1 98.12 172 LYS B CA 1
ATOM 3597 C C . LYS B 1 172 ? -7.367 25.75 8.695 1 98.12 172 LYS B C 1
ATOM 3599 O O . LYS B 1 172 ? -6.945 24.891 7.922 1 98.12 172 LYS B O 1
ATOM 3604 N N . GLY B 1 173 ? -8.641 25.984 8.984 1 98.12 173 GLY B N 1
ATOM 3605 C CA . GLY B 1 173 ? -9.664 25.312 8.195 1 98.12 173 GLY B CA 1
ATOM 3606 C C . GLY B 1 173 ? -10.188 24.047 8.844 1 98.12 173 GLY B C 1
ATOM 3607 O O . GLY B 1 173 ? -10.445 24.016 10.047 1 98.12 173 GLY B O 1
ATOM 3608 N N . CYS B 1 174 ? -10.484 23.047 7.91 1 98.56 174 CYS B N 1
ATOM 3609 C CA . CYS B 1 174 ? -11.188 21.844 8.336 1 98.56 174 CYS B CA 1
ATOM 3610 C C . CYS B 1 174 ? -10.93 20.688 7.371 1 98.56 174 CYS B C 1
ATOM 3612 O O . CYS B 1 174 ? -10.859 20.891 6.156 1 98.56 174 CYS B O 1
ATOM 3614 N N . LYS B 1 175 ? -10.719 19.484 7.91 1 98.62 175 LYS B N 1
ATOM 3615 C CA . LYS B 1 175 ? -10.609 18.25 7.125 1 98.62 175 LYS B CA 1
ATOM 3616 C C . LYS B 1 175 ? -11.555 17.188 7.645 1 98.62 175 LYS B C 1
ATOM 3618 O O . LYS B 1 175 ? -11.711 17.016 8.852 1 98.62 175 LYS B O 1
ATOM 3623 N N . VAL B 1 176 ? -12.18 16.531 6.777 1 98.75 176 VAL B N 1
ATOM 3624 C CA . VAL B 1 176 ? -12.992 15.367 7.105 1 98.75 176 VAL B CA 1
ATOM 3625 C C . VAL B 1 176 ? -12.289 14.102 6.633 1 98.75 176 VAL B C 1
ATOM 3627 O O . VAL B 1 176 ? -11.977 13.961 5.449 1 98.75 176 VAL B O 1
ATOM 3630 N N . PHE B 1 177 ? -12.07 13.172 7.547 1 98.44 177 PHE B N 1
ATOM 3631 C CA . PHE B 1 177 ? -11.391 11.914 7.242 1 98.44 177 PHE B CA 1
ATOM 3632 C C . PHE B 1 177 ? -12.367 10.742 7.305 1 98.44 177 PHE B C 1
ATOM 3634 O O . PHE B 1 177 ? -13.211 10.68 8.203 1 98.44 177 PHE B O 1
ATOM 3641 N N . TRP B 1 178 ? -12.328 9.914 6.371 1 98.06 178 TRP B N 1
ATOM 3642 C CA . TRP B 1 178 ? -12.859 8.555 6.473 1 98.06 178 TRP B CA 1
ATOM 3643 C C . TRP B 1 178 ? -11.742 7.555 6.75 1 98.06 178 TRP B C 1
ATOM 3645 O O . TRP B 1 178 ? -10.688 7.602 6.113 1 98.06 178 TRP B O 1
ATOM 3655 N N . LEU B 1 179 ? -11.953 6.66 7.703 1 97.88 179 LEU B N 1
ATOM 3656 C CA . LEU B 1 179 ? -10.922 5.738 8.164 1 97.88 179 LEU B CA 1
ATOM 3657 C C . LEU B 1 179 ? -11.422 4.297 8.117 1 97.88 179 LEU B C 1
ATOM 3659 O O . LEU B 1 179 ? -12.539 4.008 8.547 1 97.88 179 LEU B O 1
ATOM 3663 N N . ILE B 1 180 ? -10.578 3.422 7.609 1 96.31 180 ILE B N 1
ATOM 3664 C CA . ILE B 1 180 ? -10.867 1.995 7.516 1 96.31 180 ILE B CA 1
ATOM 3665 C C . ILE B 1 180 ? -9.695 1.195 8.078 1 96.31 180 ILE B C 1
ATOM 3667 O O . ILE B 1 180 ? -8.555 1.348 7.617 1 96.31 180 ILE B O 1
ATOM 3671 N N . PRO B 1 181 ? -9.953 0.33 9.086 1 94 181 PRO B N 1
ATOM 3672 C CA . PRO B 1 181 ? -8.859 -0.425 9.703 1 94 181 PRO B CA 1
ATOM 3673 C C . PRO B 1 181 ? -8.148 -1.345 8.711 1 94 181 PRO B C 1
ATOM 3675 O O . PRO B 1 181 ? -8.789 -1.915 7.824 1 94 181 PRO B O 1
ATOM 3678 N N . PRO B 1 182 ? -6.852 -1.485 8.891 1 89.75 182 PRO B N 1
ATOM 3679 C CA . PRO B 1 182 ? -6.051 -2.287 7.965 1 89.75 182 PRO B CA 1
ATOM 3680 C C . PRO B 1 182 ? -6.113 -3.781 8.273 1 89.75 182 PRO B C 1
ATOM 3682 O O . PRO B 1 182 ? -5.074 -4.441 8.367 1 89.75 182 PRO B O 1
ATOM 3685 N N . THR B 1 183 ? -7.316 -4.305 8.289 1 84.69 183 THR B N 1
ATOM 3686 C CA . THR B 1 183 ? -7.453 -5.754 8.398 1 84.69 183 THR B CA 1
ATOM 3687 C C . THR B 1 183 ? -7.086 -6.43 7.086 1 84.69 183 THR B C 1
ATOM 3689 O O . THR B 1 183 ? -7.102 -5.797 6.027 1 84.69 183 THR B O 1
ATOM 3692 N N . GLU B 1 184 ? -6.746 -7.664 7.16 1 77.75 184 GLU B N 1
ATOM 3693 C CA . GLU B 1 184 ? -6.457 -8.414 5.945 1 77.75 184 GLU B CA 1
ATOM 3694 C C . GLU B 1 184 ? -7.617 -8.328 4.953 1 77.75 184 GLU B C 1
ATOM 3696 O O . GLU B 1 184 ? -7.402 -8.141 3.754 1 77.75 184 GLU B O 1
ATOM 3701 N N . HIS B 1 185 ? -8.742 -8.484 5.473 1 84.25 185 HIS B N 1
ATOM 3702 C CA . HIS B 1 185 ? -9.945 -8.43 4.645 1 84.25 185 HIS B CA 1
ATOM 3703 C C . HIS B 1 185 ? -10.078 -7.074 3.957 1 84.25 185 HIS B C 1
ATOM 3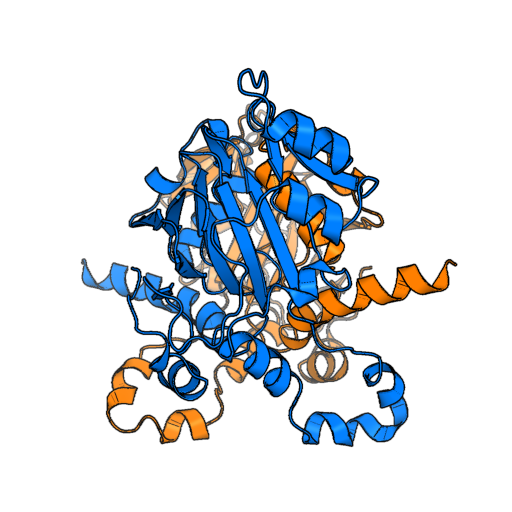705 O O . HIS B 1 185 ? -10.266 -7.004 2.742 1 84.25 185 HIS B O 1
ATOM 3711 N N . ASN B 1 186 ? -9.938 -5.996 4.703 1 90.06 186 ASN B N 1
ATOM 3712 C CA . ASN B 1 186 ? -10.078 -4.656 4.145 1 90.06 186 ASN B CA 1
ATOM 3713 C C . ASN B 1 186 ? -8.984 -4.355 3.125 1 90.06 186 ASN B C 1
ATOM 3715 O O . ASN B 1 186 ? -9.242 -3.736 2.092 1 90.06 186 ASN B O 1
ATOM 3719 N N . LEU B 1 187 ? -7.816 -4.766 3.439 1 86.88 187 LEU B N 1
ATOM 3720 C CA . LEU B 1 187 ? -6.703 -4.531 2.523 1 86.88 187 LEU B CA 1
ATOM 3721 C C . LEU B 1 187 ? -6.898 -5.305 1.223 1 86.88 187 LEU B C 1
ATOM 3723 O O . LEU B 1 187 ? -6.543 -4.816 0.147 1 86.88 187 LEU B O 1
ATOM 3727 N N . GLY B 1 188 ? -7.422 -6.484 1.365 1 83.62 188 GLY B N 1
ATOM 3728 C CA . GLY B 1 188 ? -7.766 -7.238 0.169 1 83.62 188 GLY B CA 1
ATOM 3729 C C . GLY B 1 188 ? -8.805 -6.551 -0.69 1 83.62 188 GLY B C 1
ATOM 3730 O O . GLY B 1 188 ? -8.656 -6.469 -1.911 1 83.62 188 GLY B O 1
ATOM 3731 N N . LEU B 1 189 ? -9.836 -6.059 -0.05 1 86.75 189 LEU B N 1
ATOM 3732 C CA . LEU B 1 189 ? -10.867 -5.312 -0.759 1 86.75 189 LEU B CA 1
ATOM 3733 C C . LEU B 1 189 ? -10.281 -4.07 -1.425 1 86.75 189 LEU B C 1
ATOM 3735 O O . LEU B 1 189 ? -10.641 -3.742 -2.559 1 86.75 189 LEU B O 1
ATOM 3739 N N . TYR B 1 190 ? -9.406 -3.428 -0.747 1 90.44 190 TYR B N 1
ATOM 3740 C CA . TYR B 1 190 ? -8.781 -2.217 -1.261 1 90.44 190 TYR B CA 1
ATOM 3741 C C . TYR B 1 190 ? -7.957 -2.516 -2.508 1 90.44 190 TYR B C 1
ATOM 3743 O O . TYR B 1 190 ? -8.016 -1.777 -3.492 1 90.44 190 TYR B O 1
ATOM 3751 N N . GLU B 1 191 ? -7.18 -3.516 -2.387 1 86.25 191 GLU B N 1
ATOM 3752 C CA . GLU B 1 191 ? -6.363 -3.924 -3.525 1 86.25 191 GLU B CA 1
ATOM 3753 C C . GLU B 1 191 ? -7.227 -4.172 -4.762 1 86.25 191 GLU B C 1
ATOM 3755 O O . GLU B 1 191 ? -6.906 -3.701 -5.852 1 86.25 191 GLU B O 1
ATOM 3760 N N . ARG B 1 192 ? -8.289 -4.852 -4.578 1 84 192 ARG B N 1
ATOM 3761 C CA . ARG B 1 192 ? -9.188 -5.133 -5.691 1 84 192 ARG B CA 1
ATOM 3762 C C . ARG B 1 192 ? -9.812 -3.848 -6.227 1 84 192 ARG B C 1
ATOM 3764 O O . ARG B 1 192 ? -9.977 -3.693 -7.441 1 84 192 ARG B O 1
ATOM 3771 N N . TRP B 1 193 ? -10.18 -3.01 -5.305 1 88.31 193 TRP B N 1
ATOM 3772 C CA . TRP B 1 193 ? -10.758 -1.722 -5.672 1 88.31 193 TRP B CA 1
ATOM 3773 C C . TRP B 1 193 ? -9.781 -0.909 -6.52 1 88.31 193 TRP B C 1
ATOM 3775 O O . TRP B 1 193 ? -10.164 -0.36 -7.555 1 88.31 193 TRP B O 1
ATOM 3785 N N . VAL B 1 194 ? -8.547 -0.856 -6.125 1 87.19 194 VAL B N 1
ATOM 3786 C CA . VAL B 1 194 ? -7.512 -0.126 -6.852 1 87.19 194 VAL B CA 1
ATOM 3787 C C . VAL B 1 194 ? -7.297 -0.764 -8.227 1 87.19 194 VAL B C 1
ATOM 3789 O O . VAL B 1 194 ? -7.184 -0.062 -9.234 1 87.19 194 VAL B O 1
ATOM 3792 N N . LEU B 1 195 ? -7.234 -2.057 -8.25 1 84.38 195 LEU B N 1
ATOM 3793 C CA . LEU B 1 195 ? -6.953 -2.799 -9.477 1 84.38 195 LEU B CA 1
ATOM 3794 C C . LEU B 1 195 ? -8.094 -2.648 -10.477 1 84.38 195 LEU B C 1
ATOM 3796 O O . LEU B 1 195 ? -7.898 -2.822 -11.68 1 84.38 195 LEU B O 1
ATOM 3800 N N . SER B 1 196 ? -9.258 -2.336 -9.969 1 81.06 196 SER B N 1
ATOM 3801 C CA . SER B 1 196 ? -10.398 -2.168 -10.867 1 81.06 196 SER B CA 1
ATOM 3802 C C . SER B 1 196 ? -10.242 -0.927 -11.742 1 81.06 196 SER B C 1
ATOM 3804 O O . SER B 1 196 ? -10.859 -0.82 -12.797 1 81.06 196 SER B O 1
ATOM 3806 N N . GLY B 1 197 ? -9.5 0.082 -11.266 1 75.69 197 GLY B N 1
ATOM 3807 C CA . GLY B 1 197 ? -9.312 1.321 -12 1 75.69 197 GLY B CA 1
ATOM 3808 C C . GLY B 1 197 ? -10.57 2.162 -12.094 1 75.69 197 GLY B C 1
ATOM 3809 O O . GLY B 1 197 ? -10.625 3.125 -12.859 1 75.69 197 GLY B O 1
ATOM 3810 N N . LYS B 1 198 ? -11.648 1.712 -11.469 1 75.88 198 LYS B N 1
ATOM 3811 C CA . LYS B 1 198 ? -12.914 2.434 -11.508 1 75.88 198 LYS B CA 1
ATOM 3812 C C . LYS B 1 198 ? -13.242 3.051 -10.156 1 75.88 198 LYS B C 1
ATOM 3814 O O . LYS B 1 198 ? -14.367 2.924 -9.664 1 75.88 198 LYS B O 1
ATOM 3819 N N . GLN B 1 199 ? -12.328 3.641 -9.625 1 76.06 199 GLN B N 1
ATOM 3820 C CA . GLN B 1 199 ? -12.453 4.195 -8.281 1 76.06 199 GLN B CA 1
ATOM 3821 C C . GLN B 1 199 ? -13.523 5.285 -8.234 1 76.06 199 GLN B C 1
ATOM 3823 O O . GLN B 1 199 ? -14.219 5.438 -7.23 1 76.06 199 GLN B O 1
ATOM 3828 N N . SER B 1 200 ? -13.703 5.914 -9.336 1 74 200 SER B N 1
ATOM 3829 C CA . SER B 1 200 ? -14.648 7.027 -9.352 1 74 200 SER B CA 1
ATOM 3830 C C . SER B 1 200 ? -16.094 6.531 -9.281 1 74 200 SER B C 1
ATOM 3832 O O . SER B 1 200 ? -17 7.285 -8.922 1 74 200 SER B O 1
ATOM 3834 N N . ASP B 1 201 ? -16.281 5.289 -9.531 1 77 201 ASP B N 1
ATOM 3835 C CA . ASP B 1 201 ? -17.641 4.762 -9.625 1 77 201 ASP B CA 1
ATOM 3836 C C . ASP B 1 201 ? -18.125 4.234 -8.281 1 77 201 ASP B C 1
ATOM 3838 O O . ASP B 1 201 ? -19.328 4.117 -8.047 1 77 201 ASP B O 1
ATOM 3842 N N . ILE B 1 202 ? -17.203 3.947 -7.453 1 80.56 202 ILE B N 1
ATOM 3843 C CA . ILE B 1 202 ? -17.578 3.279 -6.211 1 80.56 202 ILE B CA 1
ATOM 3844 C C . ILE B 1 202 ? -16.859 3.945 -5.035 1 80.56 202 ILE B C 1
ATOM 3846 O O . ILE B 1 202 ? -15.633 4.047 -5.023 1 80.56 202 ILE B O 1
ATOM 3850 N N . PHE B 1 203 ? -17.734 4.48 -4.117 1 90.12 203 PHE B N 1
ATOM 3851 C CA . PHE B 1 203 ? -17.156 4.93 -2.855 1 90.12 203 PHE B CA 1
ATOM 3852 C C . PHE B 1 203 ? -16.688 3.742 -2.025 1 90.12 203 PHE B C 1
ATOM 3854 O O . PHE B 1 203 ? -17.5 2.965 -1.524 1 90.12 203 PHE B O 1
ATOM 3861 N N . PHE B 1 204 ? -15.43 3.568 -1.864 1 92.69 204 PHE B N 1
ATOM 3862 C CA . PHE B 1 204 ? -14.859 2.375 -1.253 1 92.69 204 PHE B CA 1
ATOM 3863 C C . PHE B 1 204 ? -15.414 2.164 0.15 1 92.69 204 PHE B C 1
ATOM 3865 O O . PHE B 1 204 ? -15.609 1.027 0.583 1 92.69 204 PHE B O 1
ATOM 3872 N N . GLY B 1 205 ? -15.703 3.264 0.838 1 92.69 205 GLY B N 1
ATOM 3873 C CA . GLY B 1 205 ? -16.25 3.168 2.186 1 92.69 205 GLY B CA 1
ATOM 3874 C C . GLY B 1 205 ? -17.531 2.355 2.26 1 92.69 205 GLY B C 1
ATOM 3875 O O . GLY B 1 205 ? -17.859 1.81 3.312 1 92.69 205 GLY B O 1
ATOM 3876 N N . ASP B 1 206 ? -18.172 2.26 1.187 1 91.19 206 ASP B N 1
ATOM 3877 C CA . ASP B 1 206 ? -19.438 1.519 1.146 1 91.19 206 ASP B CA 1
ATOM 3878 C C . ASP B 1 206 ? -19.188 0.022 0.973 1 91.19 206 ASP B C 1
ATOM 3880 O O . ASP B 1 206 ? -20.109 -0.788 1.121 1 91.19 206 ASP B O 1
ATOM 3884 N N . THR B 1 207 ? -18 -0.325 0.686 1 88.88 207 THR B N 1
ATOM 3885 C CA . THR B 1 207 ? -17.688 -1.715 0.372 1 88.88 207 THR B CA 1
ATOM 3886 C C . THR B 1 207 ? -17.172 -2.443 1.605 1 88.88 207 THR B C 1
ATOM 3888 O O . THR B 1 207 ? -17.016 -3.668 1.593 1 88.88 207 THR B O 1
ATOM 3891 N N . VAL B 1 208 ? -16.891 -1.689 2.645 1 92.56 208 VAL B N 1
ATOM 3892 C CA . VAL B 1 208 ? -16.328 -2.299 3.84 1 92.56 208 VAL B CA 1
ATOM 3893 C C . VAL B 1 208 ? -17.375 -2.344 4.949 1 92.56 208 VAL B C 1
ATOM 3895 O O . VAL B 1 208 ? -18.406 -1.674 4.863 1 92.56 208 VAL B O 1
ATOM 3898 N N . GLU B 1 209 ? -17.047 -3.156 5.949 1 90.62 209 GLU B N 1
ATOM 3899 C CA . GLU B 1 209 ? -18 -3.342 7.039 1 90.62 209 GLU B CA 1
ATOM 3900 C C . GLU B 1 209 ? -18.047 -2.109 7.938 1 90.62 209 GLU B C 1
ATOM 3902 O O . GLU B 1 209 ? -19.141 -1.67 8.336 1 90.62 209 GLU B O 1
ATOM 3907 N N . ARG B 1 210 ? -16.891 -1.618 8.25 1 92 210 ARG B N 1
ATOM 3908 C CA . ARG B 1 210 ? -16.828 -0.464 9.141 1 92 210 ARG B CA 1
ATOM 3909 C C . ARG B 1 210 ? -15.961 0.638 8.531 1 92 210 ARG B C 1
ATOM 3911 O O . ARG B 1 210 ? -14.828 0.386 8.109 1 92 210 ARG B O 1
ATOM 3918 N N . CYS B 1 211 ? -16.453 1.774 8.43 1 95.31 211 CYS B N 1
ATOM 3919 C CA . CYS B 1 211 ? -15.781 2.996 7.996 1 95.31 211 CYS B CA 1
ATOM 3920 C C . CYS B 1 211 ? -16.125 4.164 8.906 1 95.31 211 CYS B C 1
ATOM 3922 O O . CYS B 1 211 ? -17.297 4.535 9.023 1 95.31 211 CYS B O 1
ATOM 3924 N N . ALA B 1 212 ? -15.148 4.707 9.547 1 96.06 212 ALA B N 1
ATOM 3925 C CA . ALA B 1 212 ? -15.383 5.82 10.461 1 96.06 212 ALA B CA 1
ATOM 3926 C C . ALA B 1 212 ? -15.164 7.16 9.766 1 96.06 212 ALA B C 1
ATOM 3928 O O . ALA B 1 212 ? -14.32 7.27 8.867 1 96.06 212 ALA B O 1
ATOM 3929 N N . ARG B 1 213 ? -15.938 8.102 10.188 1 96.94 213 ARG B N 1
ATOM 3930 C CA . ARG B 1 213 ? -15.781 9.469 9.703 1 96.94 213 ARG B CA 1
ATOM 3931 C C . ARG B 1 213 ? -15.453 10.414 10.852 1 96.94 213 ARG B C 1
ATOM 3933 O O . ARG B 1 213 ? -16.109 10.391 11.898 1 96.94 213 ARG B O 1
ATOM 3940 N N . ILE B 1 214 ? -14.461 11.25 10.688 1 98 214 ILE B N 1
ATOM 3941 C CA . ILE B 1 214 ? -14.094 12.211 11.719 1 98 214 ILE B CA 1
ATOM 3942 C C . ILE B 1 214 ? -13.82 13.578 11.078 1 98 214 ILE B C 1
ATOM 3944 O O . ILE B 1 214 ? -13.234 13.656 10 1 98 214 ILE B O 1
ATOM 3948 N N . THR B 1 215 ? -14.219 14.578 11.797 1 98.62 215 THR B N 1
ATOM 3949 C CA . THR B 1 215 ? -13.977 15.953 11.375 1 98.62 215 THR B CA 1
ATOM 3950 C C . THR B 1 215 ? -12.906 16.609 12.242 1 98.62 215 THR B C 1
ATOM 3952 O O . THR B 1 215 ? -13.008 16.609 13.469 1 98.62 215 THR B O 1
ATOM 3955 N N . LEU B 1 216 ? -11.906 17.078 11.57 1 98.62 216 LEU B N 1
ATOM 3956 C CA . LEU B 1 216 ? -10.836 17.812 12.25 1 98.62 216 LEU B CA 1
ATOM 3957 C C . LEU B 1 216 ? -10.938 19.297 11.984 1 98.62 216 LEU B C 1
ATOM 3959 O O . LEU B 1 216 ? -11.141 19.719 10.844 1 98.62 216 LEU B O 1
ATOM 3963 N N . THR B 1 217 ? -10.797 20.047 13.086 1 98.44 217 THR B N 1
ATOM 3964 C CA . THR B 1 217 ? -10.844 21.5 12.977 1 98.44 217 THR B CA 1
ATOM 3965 C C . THR B 1 217 ? -9.562 22.125 13.508 1 98.44 217 THR B C 1
ATOM 3967 O O . THR B 1 217 ? -8.68 21.422 14 1 98.44 217 THR B O 1
ATOM 3970 N N . GLU B 1 218 ? -9.484 23.438 13.375 1 98.31 218 GLU B N 1
ATOM 3971 C CA . GLU B 1 218 ? -8.289 24.172 13.781 1 98.31 218 GLU B CA 1
ATOM 3972 C C . GLU B 1 218 ? -7.855 23.797 15.188 1 98.31 218 GLU B C 1
ATOM 3974 O O . GLU B 1 218 ? -8.68 23.734 16.109 1 98.31 218 GLU B O 1
ATOM 3979 N N . GLY B 1 219 ? -6.613 23.469 15.273 1 98.12 219 GLY B N 1
ATOM 3980 C CA . GLY B 1 219 ? -6.055 23.125 16.562 1 98.12 219 GLY B CA 1
ATOM 3981 C C . GLY B 1 219 ? -5.973 21.625 16.797 1 98.12 219 GLY B C 1
ATOM 3982 O O . GLY B 1 219 ? -5.238 21.172 17.688 1 98.12 219 GLY B O 1
ATOM 3983 N N . ASN B 1 220 ? -6.73 20.859 16.062 1 98.62 220 ASN B N 1
ATOM 3984 C CA . ASN B 1 220 ? -6.703 19.406 16.219 1 98.62 220 ASN B CA 1
ATOM 3985 C C . ASN B 1 220 ? -5.418 18.797 15.648 1 98.62 220 ASN B C 1
ATOM 3987 O O . ASN B 1 220 ? -4.918 19.25 14.617 1 98.62 220 ASN B O 1
ATOM 3991 N N . THR B 1 221 ? -4.852 17.891 16.344 1 98.75 221 THR B N 1
ATOM 3992 C CA . THR B 1 221 ? -3.76 17.047 15.867 1 98.75 221 THR B CA 1
ATOM 3993 C C . THR B 1 221 ? -4.203 15.586 15.766 1 98.75 221 THR B C 1
ATOM 3995 O O . THR B 1 221 ? -4.902 15.086 16.641 1 98.75 221 THR B O 1
ATOM 3998 N N . PHE B 1 222 ? -3.803 14.945 14.719 1 98.62 222 PHE B N 1
ATOM 3999 C CA . PHE B 1 222 ? -4.312 13.617 14.398 1 98.62 222 PHE B CA 1
ATOM 4000 C C . PHE B 1 222 ? -3.186 12.703 13.945 1 98.62 222 PHE B C 1
ATOM 4002 O O . PHE B 1 222 ? -2.316 13.109 13.172 1 98.62 222 PHE B O 1
ATOM 4009 N N . PHE B 1 223 ? -3.129 11.438 14.484 1 97.62 223 PHE B N 1
ATOM 4010 C CA . PHE B 1 223 ? -2.158 10.414 14.094 1 97.62 223 PHE B CA 1
ATOM 4011 C C . PHE B 1 223 ? -2.85 9.242 13.414 1 97.62 223 PHE B C 1
ATOM 4013 O O . PHE B 1 223 ? -3.855 8.734 13.914 1 97.62 223 PHE B O 1
ATOM 4020 N N . ILE B 1 224 ? -2.354 8.82 12.305 1 96.12 224 ILE B N 1
ATOM 4021 C CA . ILE B 1 224 ? -2.854 7.641 11.609 1 96.12 224 ILE B CA 1
ATOM 4022 C C . ILE B 1 224 ? -1.756 6.578 11.539 1 96.12 224 ILE B C 1
ATOM 4024 O O . ILE B 1 224 ? -0.699 6.812 10.945 1 96.12 224 ILE B O 1
ATOM 4028 N N . PRO B 1 225 ? -1.968 5.465 12.125 1 92.5 225 PRO B N 1
ATOM 4029 C CA . PRO B 1 225 ? -0.951 4.414 12.062 1 92.5 225 PRO B CA 1
ATOM 4030 C C . PRO B 1 225 ? -0.761 3.861 10.648 1 92.5 225 PRO B C 1
ATOM 4032 O O . PRO B 1 225 ? -1.66 3.975 9.812 1 92.5 225 PRO B O 1
ATOM 4035 N N . THR B 1 226 ? 0.354 3.25 10.43 1 84.69 226 THR B N 1
ATOM 4036 C CA . THR B 1 226 ? 0.707 2.645 9.148 1 84.69 226 THR B CA 1
ATOM 4037 C C . THR B 1 226 ? -0.38 1.676 8.695 1 84.69 226 THR B C 1
ATOM 4039 O O . THR B 1 226 ? -0.927 0.921 9.5 1 84.69 226 THR B O 1
ATOM 4042 N N . GLY B 1 227 ? -0.701 1.758 7.418 1 86.31 227 GLY B N 1
ATOM 4043 C CA . GLY B 1 227 ? -1.549 0.742 6.816 1 86.31 227 GLY B CA 1
ATOM 4044 C C . GLY B 1 227 ? -3.012 1.14 6.766 1 86.31 227 GLY B C 1
ATOM 4045 O O . GLY B 1 227 ? -3.799 0.535 6.035 1 86.31 227 GLY B O 1
ATOM 4046 N N . TRP B 1 228 ? -3.436 2.078 7.578 1 92.62 228 TRP B N 1
ATOM 4047 C CA . TRP B 1 228 ? -4.836 2.48 7.57 1 92.62 228 TRP B CA 1
ATOM 4048 C C . TRP B 1 228 ? -5.227 3.078 6.227 1 92.62 228 TRP B C 1
ATOM 4050 O O . TRP B 1 228 ? -4.484 3.881 5.656 1 92.62 228 TRP B O 1
ATOM 4060 N N . ILE B 1 229 ? -6.332 2.627 5.699 1 94.19 229 ILE B N 1
ATOM 4061 C CA . ILE B 1 229 ? -6.922 3.199 4.492 1 94.19 229 ILE B CA 1
ATOM 4062 C C . ILE B 1 229 ? -7.715 4.453 4.848 1 94.19 229 ILE B C 1
ATOM 4064 O O . ILE B 1 229 ? -8.469 4.461 5.82 1 94.19 229 ILE B O 1
ATOM 4068 N N . HIS B 1 230 ? -7.52 5.496 4.078 1 96.44 230 HIS B N 1
ATOM 4069 C CA . HIS B 1 230 ? -8.273 6.691 4.438 1 96.44 230 HIS B CA 1
ATOM 4070 C C . HIS B 1 230 ? -8.508 7.582 3.223 1 96.44 230 HIS B C 1
ATOM 4072 O O . HIS B 1 230 ? -7.793 7.48 2.225 1 96.44 230 HIS B O 1
ATOM 4078 N N . ALA B 1 231 ? -9.523 8.359 3.264 1 96.69 231 ALA B N 1
ATOM 4079 C CA . ALA B 1 231 ? -9.875 9.422 2.324 1 96.69 231 ALA B CA 1
ATOM 4080 C C . ALA B 1 231 ? -10.078 10.75 3.047 1 96.69 231 ALA B C 1
ATOM 4082 O O . ALA B 1 231 ? -10.312 10.773 4.258 1 96.69 231 ALA B O 1
ATOM 4083 N N . VAL B 1 232 ? -9.945 11.844 2.279 1 97.44 232 VAL B N 1
ATOM 4084 C CA . VAL B 1 232 ? -9.969 13.148 2.934 1 97.44 232 VAL B CA 1
ATOM 4085 C C . VAL B 1 232 ? -10.789 14.125 2.098 1 97.44 232 VAL B C 1
ATOM 4087 O O . VAL B 1 232 ? -10.586 14.242 0.888 1 97.44 232 VAL B O 1
ATOM 4090 N N . TYR B 1 233 ? -11.695 14.805 2.779 1 97.81 233 TYR B N 1
ATOM 4091 C CA . TYR B 1 233 ? -12.453 15.898 2.184 1 97.81 233 TYR B CA 1
ATOM 4092 C C . TYR B 1 233 ? -12.133 17.219 2.867 1 97.81 233 TYR B C 1
ATOM 4094 O O . TYR B 1 233 ? -12 17.281 4.094 1 97.81 233 TYR B O 1
ATOM 4102 N N . THR B 1 234 ? -12.031 18.25 2.062 1 98.31 234 THR B N 1
ATOM 4103 C CA . THR B 1 234 ? -11.742 19.594 2.553 1 98.31 234 THR B CA 1
ATOM 4104 C C . THR B 1 234 ? -12.938 20.516 2.35 1 98.31 234 THR B C 1
ATOM 4106 O O . THR B 1 234 ? -13.109 21.109 1.275 1 98.31 234 THR B O 1
ATOM 4109 N N . PRO B 1 235 ? -13.656 20.812 3.4 1 98.31 235 PRO B N 1
ATOM 4110 C CA . PRO B 1 235 ? -14.883 21.594 3.234 1 98.31 235 PRO B CA 1
ATOM 4111 C C . PRO B 1 235 ? -14.633 23.094 3.197 1 98.31 235 PRO B C 1
ATOM 4113 O O . PRO B 1 235 ? -15.508 23.859 2.791 1 98.31 235 PRO B O 1
ATOM 4116 N N . VAL B 1 236 ? -13.516 23.562 3.717 1 97.75 236 VAL B N 1
ATOM 4117 C CA . VAL B 1 236 ? -13.102 24.969 3.697 1 97.75 236 VAL B CA 1
ATOM 4118 C C . VAL B 1 236 ? -11.617 25.062 3.371 1 97.75 236 VAL B C 1
ATOM 4120 O O . VAL B 1 236 ? -10.852 24.141 3.643 1 97.75 236 VAL B O 1
ATOM 4123 N N . ASP B 1 237 ? -11.219 26.219 2.73 1 97.94 237 ASP B N 1
ATOM 4124 C CA . ASP B 1 237 ? -9.789 26.406 2.494 1 97.94 237 ASP B CA 1
ATOM 4125 C C . ASP B 1 237 ? -8.984 26.062 3.748 1 97.94 237 ASP B C 1
ATOM 4127 O O . ASP B 1 237 ? -9.305 26.531 4.844 1 97.94 237 ASP B O 1
ATOM 4131 N N . SER B 1 238 ? -7.91 25.203 3.545 1 98.19 238 SER B N 1
ATOM 4132 C CA . SER B 1 238 ? -7.227 24.688 4.723 1 98.19 238 SER B CA 1
ATOM 4133 C C . SER B 1 238 ? -5.715 24.734 4.547 1 98.19 238 SER B C 1
ATOM 4135 O O . SER B 1 238 ? -5.207 24.562 3.436 1 98.19 238 SER B O 1
ATOM 4137 N N . LEU B 1 239 ? -5.031 25 5.605 1 98.44 239 LEU B N 1
ATOM 4138 C CA . LEU B 1 239 ? -3.584 24.922 5.773 1 98.44 239 LEU B CA 1
ATOM 4139 C C . LEU B 1 239 ? -3.223 23.938 6.891 1 98.44 239 LEU B C 1
ATOM 4141 O O . LEU B 1 239 ? -3.561 24.172 8.055 1 98.44 239 LEU B O 1
ATOM 4145 N N . VAL B 1 240 ? -2.559 22.828 6.496 1 98.38 240 VAL B N 1
ATOM 4146 C CA . VAL B 1 240 ? -2.301 21.734 7.414 1 98.38 240 VAL B CA 1
ATOM 4147 C C . VAL B 1 240 ? -0.812 21.391 7.406 1 98.38 240 VAL B C 1
ATOM 4149 O O . VAL B 1 240 ? -0.186 21.344 6.344 1 98.38 240 VAL B O 1
ATOM 4152 N N . PHE B 1 241 ? -0.283 21.188 8.594 1 97.94 241 PHE B N 1
ATOM 4153 C CA . PHE B 1 241 ? 1.072 20.672 8.695 1 97.94 241 PHE B CA 1
ATOM 4154 C C . PHE B 1 241 ? 1.053 19.203 9.117 1 97.94 241 PHE B C 1
ATOM 4156 O O . PHE B 1 241 ? 0.219 18.797 9.938 1 97.94 241 PHE B O 1
ATOM 4163 N N . GLY B 1 242 ? 1.923 18.438 8.562 1 95.69 242 GLY B N 1
ATOM 4164 C CA . GLY B 1 242 ? 2.02 17.016 8.906 1 95.69 242 GLY B CA 1
ATOM 4165 C C . GLY B 1 242 ? 3.367 16.422 8.562 1 95.69 242 GLY B C 1
ATOM 4166 O O . GLY B 1 242 ? 4.312 17.141 8.242 1 95.69 242 GLY B O 1
ATOM 4167 N N . GLY B 1 243 ? 3.385 15.125 8.734 1 92.12 243 GLY B N 1
ATOM 4168 C CA . GLY B 1 243 ? 4.609 14.406 8.422 1 92.12 243 GLY B CA 1
ATOM 4169 C C . GLY B 1 243 ? 4.477 12.906 8.594 1 92.12 243 GLY B C 1
ATOM 4170 O O . GLY B 1 243 ? 3.545 12.43 9.242 1 92.12 243 GLY B O 1
ATOM 4171 N N . ASN B 1 244 ? 5.387 12.227 7.934 1 86.38 244 ASN B N 1
ATOM 4172 C CA . ASN B 1 244 ? 5.496 10.781 8.086 1 86.38 244 ASN B CA 1
ATOM 4173 C C . ASN B 1 244 ? 6.621 10.398 9.039 1 86.38 244 ASN B C 1
ATOM 4175 O O . ASN B 1 244 ? 7.59 11.141 9.195 1 86.38 244 ASN B O 1
ATOM 4179 N N . PHE B 1 245 ? 6.422 9.258 9.727 1 83.12 245 PHE B N 1
ATOM 4180 C CA . PHE B 1 245 ? 7.488 8.75 10.586 1 83.12 245 PHE B CA 1
ATOM 4181 C C . PHE B 1 245 ? 7.445 7.227 10.648 1 83.12 245 PHE B C 1
ATOM 4183 O O . PHE B 1 245 ? 6.379 6.625 10.516 1 83.12 245 PHE B O 1
ATOM 4190 N N . LEU B 1 246 ? 8.609 6.648 10.789 1 74.19 246 LEU B N 1
ATOM 4191 C CA . LEU B 1 246 ? 8.758 5.199 10.859 1 74.19 246 LEU B CA 1
ATOM 4192 C C . LEU B 1 246 ? 8.922 4.742 12.305 1 74.19 246 LEU B C 1
ATOM 4194 O O . LEU B 1 246 ? 9.547 5.438 13.109 1 74.19 246 LEU B O 1
ATOM 4198 N N . HIS B 1 247 ? 8.344 3.682 12.594 1 66.25 247 HIS B N 1
ATOM 4199 C CA . HIS B 1 247 ? 8.516 3.084 13.914 1 66.25 247 HIS B CA 1
ATOM 4200 C C . HIS B 1 247 ? 8.266 1.581 13.875 1 66.25 247 HIS B C 1
ATOM 4202 O O . HIS B 1 247 ? 7.734 1.062 12.891 1 66.25 247 HIS B O 1
ATOM 4208 N N . SER B 1 248 ? 8.711 0.917 14.867 1 58.97 248 SER B N 1
ATOM 4209 C CA . SER B 1 248 ? 8.562 -0.534 14.922 1 58.97 248 SER B CA 1
ATOM 4210 C C . SER B 1 248 ? 7.316 -0.932 15.703 1 58.97 248 SER B C 1
ATOM 4212 O O . SER B 1 248 ? 7.027 -2.121 15.859 1 58.97 248 SER B O 1
ATOM 4214 N N . PHE B 1 249 ? 6.652 -0.063 16.375 1 50.69 249 PHE B N 1
ATOM 4215 C CA . PHE B 1 249 ? 5.547 -0.385 17.281 1 50.69 249 PHE B CA 1
ATOM 4216 C C . PHE B 1 249 ? 4.32 -0.826 16.5 1 50.69 249 PHE B C 1
ATOM 4218 O O . PHE B 1 249 ? 3.359 -1.342 17.062 1 50.69 249 PHE B O 1
ATOM 4225 N N . GLY B 1 250 ? 4.344 -0.834 15.133 1 48.72 250 GLY B N 1
ATOM 4226 C CA . GLY B 1 250 ? 3.242 -1.268 14.289 1 48.72 250 GLY B CA 1
ATOM 4227 C C . GLY B 1 250 ? 3.559 -2.518 13.492 1 48.72 250 GLY B C 1
ATOM 4228 O O . GLY B 1 250 ? 2.666 -3.123 12.898 1 48.72 250 GLY B O 1
ATOM 4229 N N . ILE B 1 251 ? 4.785 -2.592 13.328 1 44.19 251 ILE B N 1
ATOM 4230 C CA . ILE B 1 251 ? 5.188 -3.688 12.445 1 44.19 251 ILE B CA 1
ATOM 4231 C C . ILE B 1 251 ? 4.738 -5.02 13.047 1 44.19 251 ILE B C 1
ATOM 4233 O O . ILE B 1 251 ? 4.336 -5.93 12.32 1 44.19 251 ILE B O 1
ATOM 4237 N N . ASP B 1 252 ? 4.684 -4.91 14.258 1 40.34 252 ASP B N 1
ATOM 4238 C CA . ASP B 1 252 ? 4.25 -6.164 14.867 1 40.34 252 ASP B CA 1
ATOM 4239 C C . ASP B 1 252 ? 2.797 -6.473 14.508 1 40.34 252 ASP B C 1
ATOM 4241 O O . ASP B 1 252 ? 2.438 -7.633 14.312 1 40.34 252 ASP B O 1
ATOM 4245 N N . LYS B 1 253 ? 1.994 -5.375 14.453 1 38.81 253 LYS B N 1
ATOM 4246 C CA . LYS B 1 253 ? 0.573 -5.562 14.172 1 38.81 253 LYS B CA 1
ATOM 4247 C C . LYS B 1 253 ? 0.322 -5.68 12.672 1 38.81 253 LYS B C 1
ATOM 4249 O O . LYS B 1 253 ? -0.581 -6.402 12.242 1 38.81 253 LYS B O 1
ATOM 4254 N N . GLN B 1 254 ? 0.931 -4.734 11.922 1 37.44 254 GLN B N 1
ATOM 4255 C CA . GLN B 1 254 ? 0.686 -4.922 10.492 1 37.44 254 GLN B CA 1
ATOM 4256 C C . GLN B 1 254 ? 0.891 -6.379 10.086 1 37.44 254 GLN B C 1
ATOM 4258 O O . GLN B 1 254 ? 0.172 -6.898 9.234 1 37.44 254 GLN B O 1
ATOM 4263 N N . LEU B 1 255 ? 1.696 -6.852 10.789 1 35.94 255 LEU B N 1
ATOM 4264 C CA . LEU B 1 255 ? 1.843 -8.305 10.789 1 35.94 255 LEU B CA 1
ATOM 4265 C C . LEU B 1 255 ? 0.729 -8.961 11.602 1 35.94 255 LEU B C 1
ATOM 4267 O O . LEU B 1 255 ? 0.281 -10.062 11.266 1 35.94 255 LEU B O 1
ATOM 4271 N N . LYS B 1 256 ? 0.101 -8.188 12.508 1 36.03 256 LYS B N 1
ATOM 4272 C CA . LYS B 1 256 ? -0.91 -8.656 13.445 1 36.03 256 LYS B CA 1
ATOM 4273 C C . LYS B 1 256 ? -2.311 -8.547 12.852 1 36.03 256 LYS B C 1
ATOM 4275 O O . LYS B 1 256 ? -3.166 -9.398 13.102 1 36.03 256 LYS B O 1
ATOM 4280 N N . ILE B 1 257 ? -2.771 -7.488 12.211 1 35.09 257 ILE B N 1
ATOM 4281 C CA . ILE B 1 257 ? -4.102 -7.242 11.656 1 35.09 257 ILE B CA 1
ATOM 4282 C C . ILE B 1 257 ? -4.477 -8.359 10.695 1 35.09 257 ILE B C 1
ATOM 4284 O O . ILE B 1 257 ? -5.629 -8.797 10.656 1 35.09 257 ILE B O 1
ATOM 4288 N N . ALA B 1 258 ? -3.762 -8.867 9.93 1 32.06 258 ALA B N 1
ATOM 4289 C CA . ALA B 1 258 ? -4.059 -10.062 9.148 1 32.06 258 ALA B CA 1
ATOM 4290 C C . ALA B 1 258 ? -4.547 -11.195 10.039 1 32.06 258 ALA B C 1
ATOM 4292 O O . ALA B 1 258 ? -5.418 -11.977 9.648 1 32.06 258 ALA B O 1
ATOM 4293 N N . GLN B 1 259 ? -4.371 -11.094 11.297 1 32.34 259 GLN B N 1
ATOM 4294 C CA . GLN B 1 259 ? -4.719 -12.156 12.234 1 32.34 259 GLN B CA 1
ATOM 4295 C C . GLN B 1 259 ? -6.125 -11.953 12.789 1 32.34 259 GLN B C 1
ATOM 4297 O O . GLN B 1 259 ? -6.84 -12.922 13.047 1 32.34 259 GLN B O 1
ATOM 4302 N N . VAL B 1 260 ? -6.727 -10.805 13.008 1 31.98 260 VAL B N 1
ATOM 4303 C CA . VAL B 1 260 ? -7.973 -10.547 13.727 1 31.98 260 VAL B CA 1
ATOM 4304 C C . VAL B 1 260 ? -9.164 -10.898 12.844 1 31.98 260 VAL B C 1
ATOM 4306 O O . VAL B 1 260 ? -10.156 -11.461 13.32 1 31.98 260 VAL B O 1
ATOM 4309 N N . GLU B 1 261 ? -9.195 -10.664 11.641 1 30.47 261 GLU B N 1
ATOM 4310 C CA . GLU B 1 261 ? -10.422 -10.875 10.883 1 30.47 261 GLU B CA 1
ATOM 4311 C C . GLU B 1 261 ? -10.805 -12.352 10.852 1 30.47 261 GLU B C 1
ATOM 4313 O O . GLU B 1 261 ? -11.984 -12.688 10.773 1 30.47 261 GLU B O 1
ATOM 4318 N N . ASP B 1 262 ? -10.016 -13.211 10.984 1 29.33 262 ASP B N 1
ATOM 4319 C CA . ASP B 1 262 ? -10.445 -14.602 10.953 1 29.33 262 ASP B CA 1
ATOM 4320 C C . ASP B 1 262 ? -11.188 -14.977 12.234 1 29.33 262 ASP B C 1
ATOM 4322 O O . ASP B 1 262 ? -12.086 -15.828 12.211 1 29.33 262 ASP B O 1
ATOM 4326 N N . THR B 1 263 ? -11.008 -14.312 13.32 1 30.53 263 THR B N 1
ATOM 4327 C CA . THR B 1 263 ? -11.656 -14.75 14.547 1 30.53 263 THR B CA 1
ATOM 4328 C C . THR B 1 263 ? -13.125 -14.344 14.562 1 30.53 263 THR B C 1
ATOM 4330 O O . THR B 1 263 ? -13.961 -15.016 15.164 1 30.53 263 THR B O 1
ATOM 4333 N N . THR B 1 264 ? -13.555 -13.32 14 1 27.92 264 THR B N 1
ATOM 4334 C CA . THR B 1 264 ? -14.953 -12.93 14.109 1 27.92 264 THR B CA 1
ATOM 4335 C C . THR B 1 264 ? -15.836 -13.82 13.234 1 27.92 264 THR B C 1
ATOM 4337 O O . THR B 1 264 ? -17.016 -14.023 13.539 1 27.92 264 THR B O 1
ATOM 4340 N N . LYS B 1 265 ? -15.406 -14.445 12.156 1 32.53 265 LYS B N 1
ATOM 4341 C CA . LYS B 1 265 ? -16.375 -15.266 11.453 1 32.53 265 LYS B CA 1
ATOM 4342 C C . LYS B 1 265 ? -16.641 -16.578 12.188 1 32.53 265 LYS B C 1
ATOM 4344 O O . LYS B 1 265 ? -17.641 -17.25 11.938 1 32.53 265 LYS B O 1
ATOM 4349 N N . VAL B 1 266 ? -15.844 -17 13.031 1 27.61 266 VAL B N 1
ATOM 4350 C CA . VAL B 1 266 ? -16.25 -18.281 13.609 1 27.61 266 VAL B CA 1
ATOM 4351 C C . VAL B 1 266 ? -17.266 -18.031 14.727 1 27.61 266 VAL B C 1
ATOM 4353 O O . VAL B 1 266 ? -17.859 -18.984 15.234 1 27.61 266 VAL B O 1
ATOM 4356 N N . ARG B 1 267 ? -17.438 -16.875 15.312 1 27.69 267 ARG B N 1
ATOM 4357 C CA . ARG B 1 267 ? -18.453 -16.906 16.359 1 27.69 267 ARG B CA 1
ATOM 4358 C C . ARG B 1 267 ? -19.859 -16.812 15.781 1 27.69 267 ARG B C 1
ATOM 4360 O O . ARG B 1 267 ? -20.844 -16.938 16.5 1 27.69 267 ARG B O 1
ATOM 4367 N N . MET B 1 268 ? -19.969 -16.203 14.547 1 23.78 268 MET B N 1
ATOM 4368 C CA . MET B 1 268 ? -21.406 -16.094 14.32 1 23.78 268 MET B CA 1
ATOM 4369 C C . MET B 1 268 ? -22 -17.438 13.898 1 23.78 268 MET B C 1
ATOM 4371 O O . MET B 1 268 ? -23.203 -17.547 13.672 1 23.78 268 MET B O 1
ATOM 4375 N N . SER B 1 269 ? -21.281 -18.516 13.742 1 22.14 269 SER B N 1
ATOM 4376 C CA . SER B 1 269 ? -22.25 -19.594 13.695 1 22.14 269 SER B CA 1
ATOM 4377 C C . SER B 1 269 ? -22.547 -20.141 15.094 1 22.14 269 SER B C 1
ATOM 4379 O O . SER B 1 269 ? -21.672 -20.141 15.961 1 22.14 269 SER B O 1
#

Solvent-accessible surface area (backbone atoms only — not comparable to full-atom values): 28579 Å² total; per-residue (Å²): 126,66,46,78,51,58,24,76,64,63,41,69,65,44,34,71,73,69,34,46,82,54,30,36,37,20,74,46,53,64,59,30,62,53,40,64,68,62,78,82,65,45,65,66,55,50,27,70,30,63,33,52,76,36,77,38,66,32,34,30,52,84,74,36,44,77,46,75,44,32,34,48,60,46,44,55,50,71,70,39,89,79,60,89,66,46,52,35,29,76,66,47,66,40,75,88,35,58,48,46,79,47,43,42,68,34,44,52,58,58,47,37,40,49,50,66,55,59,53,65,59,74,70,52,61,75,37,62,80,86,30,69,73,57,69,77,59,60,58,66,68,66,47,39,31,46,29,42,36,36,51,71,32,59,45,63,73,44,55,57,69,69,67,23,23,38,39,41,32,29,56,36,44,33,41,36,37,38,43,31,70,52,28,44,66,50,47,50,52,46,51,52,47,60,63,31,48,50,48,88,79,46,68,64,66,76,77,48,93,64,61,46,75,47,78,43,40,56,46,21,32,39,35,42,36,49,55,36,34,33,29,40,36,21,80,33,57,25,40,31,41,33,32,42,40,57,62,70,55,32,55,63,36,55,56,36,32,54,42,56,60,64,60,62,66,62,64,75,103,126,67,45,79,51,57,23,75,63,62,42,69,64,43,35,72,74,68,34,46,82,55,29,37,38,20,74,46,54,64,58,29,63,53,40,64,70,61,78,79,64,46,65,67,54,49,27,70,31,63,31,52,76,36,77,37,68,32,33,30,54,85,74,35,42,77,45,76,43,33,34,49,58,46,44,56,50,70,71,39,89,79,61,89,67,46,52,35,31,76,67,45,65,39,75,88,34,59,48,46,79,46,44,42,69,35,44,52,60,58,48,35,40,50,48,66,54,58,54,66,59,74,70,52,62,75,40,64,78,84,32,69,73,55,71,77,58,61,59,66,66,66,45,37,30,45,28,41,37,36,51,69,32,60,46,63,74,44,54,57,72,69,67,25,24,39,40,40,33,29,55,37,43,34,41,36,36,39,42,31,70,51,28,44,66,50,46,51,53,47,50,51,45,60,63,30,48,52,48,87,80,46,68,64,66,75,76,46,95,64,59,46,74,48,78,42,40,56,46,21,31,39,35,42,33,49,55,36,34,33,27,40,35,21,80,33,57,25,39,31,42,33,32,42,40,56,62,69,54,32,54,65,35,56,55,37,32,54,43,57,61,64,60,62,65,62,63,75,105

Sequence (538 aa):
MVKEMHGTELNVAYFQRNGFNTPLLFKEKTGLGLRVPTSNFTINDVRMCVGSRRVLDVMDVNTQKNSEMTMKEWQKYYEDPGKDRLLNVISLEFSHTKLENYVQSPTIVRQLDWVDCVWPRHLKDSQTEATNVLEDMKYPKVQKYCLMSVKGCYTDFHVDFGGTSVWYHILKGCKVFWLIPPTEHNLGLYERWVLSGKQSDIFFGDTVERCARITLTEGNTFFIPTGWIHAVYTPVDSLVFGGNFLHSFGIDKQLKIAQVEDTTKVRMSMVKEMHGTELNVAYFQRNGFNTPLLFKEKTGLGLRVPTSNFTINDVRMCVGSRRVLDVMDVNTQKNSEMTMKEWQKYYEDPGKDRLLNVISLEFSHTKLENYVQSPTIVRQLDWVDCVWPRHLKDSQTEATNVLEDMKYPKVQKYCLMSVKGCYTDFHVDFGGTSVWYHILKGCKVFWLIPPTEHNLGLYERWVLSGKQSDIFFGDTVERCARITLTEGNTFFIPTGWIHAVYTPVDSLVFGGNFLHSFGIDKQLKIAQVEDTTKVRMS

Secondary structure (DSSP, 8-state):
--EE--GGG-SHHHHHHH-S-S-EEESS-TTTT-B---TT--HHHHHHHH-TT-EEEEEETTTTEEEEEE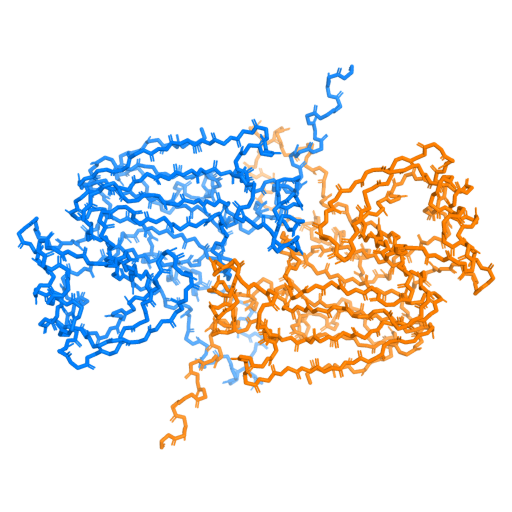HHHHHHHHH-TT--S-EEEEEEE-TTSGGGGT-B--HHHHHHHHHTTS--HHHHHT-SSGGGGTTT------EEEEEEE-TT-EEEEEE-SSS-EEEEEEEEEEEEEEEE---HHHHHHHHHHHHHT-GGGS-GGGGSS--EEEEEETT-EEEE-TT-EEEEEEEEEEEEEEEEE--STTHHHHHHHHHHHHHHHHH--/--EE--GGG-SHHHHHHH-S-S-EEESS-TTTT-B---TT--HHHHHHHH-TT-EEEEEETTTTEEEEEEHHHHHHHHH-TT--S-EEEEEEE-TTSGGGGT-B--HHHHHHHHHTTS--HHHHHT-SSGGGGSTT------EEEEEEE-TTEEEEEEE-SSS-EEEEEEEEEEEEEEEE---HHHHHHHHHHHHHT-GGGS-GGGGSS--EEEEEETT-EEEE-TT-EEEEEEEEEEEEEEEEE--STTHHHHHHHHHHHHHHHHH--

InterPro domains:
  IPR003347 JmjC domain [PS51184] (94-262)
  IPR003347 JmjC domain [SM00558] (94-262)
  IPR041667 Cupin-like domain 8 [PF13621] (59-233)
  IPR050690 JHDM1 Histone Demethylase [PTHR23123] (2-267)

pLDDT: mean 81.31, std 23.55, range [21.98, 98.75]

Nearest PDB structures (foldseek):
  4qxb-assembly2_C  TM=8.568E-01  e=3.390E-40  Mus musculus
  7uv9-assembly1_K  TM=8.567E-01  e=3.237E-39  Homo sapiens
  2yu2-assembly1_A  TM=8.844E-01  e=1.866E-35  Homo sapiens
  2yu1-assembly1_A  TM=8.683E-01  e=4.658E-35  Homo sapiens
  3pu3-assembly1_A  TM=8.948E-01  e=1.353E-32  Homo sapiens

Foldseek 3Di:
DEAEDELLCDAPVNCVVPNDQHKYKYLACPNQQKFADALVQDLVNVCVFQHQQDKFWKAFQVVRDIDIDGSVVVRVQLPDPPRPTWIWGWAAWQVPTSNCVRTDGTPRQVVQLVVVVPDPCVVVVVCPPVCVVVVVVNGPPWTKDKIWGAAWHKFAKDFDDDQWKKKKAWQAAKKKKKKDGQAPVLVVLVVVCVVVVPVVVDRSCVVDDDIDMDMDHHRMMMIDGGRIIMMMHGRHTTIMMMTIGDHDSCVVCNVVRPPPPVVVVVPVD/DEAEDELLCDAPVNCVVPNDQHKYKYLACPNQQKFADALVQDLVNVCVFQHQQDKFWKAFQVVRDIDIDGSVVVRVQLPDPDHPTWIWGWAAWQVPTSNCVRTDGTPRQVVQLVVVVPDPCVVVVVPPPVCVVVVVVPRPPWTKDKIWGAAWHKFAKDFDDDQWKKKKAWQAAKKKKKKDGQAPVLVVLVVVCVVVVPVVVDRSCVVDDDIDMDMDHHRMMMIDGGRIIMMMHGRHGTIMMMTIGDHDSCVVCNVVRPPPVVVVVVPVD

Organism: NCBI:txid1629725